Protein AF-A0A7Y6JT69-F1 (afdb_monomer)

pLDDT: mean 76.0, std 20.86, range [23.92, 96.94]

Solvent-accessible surface area (backbone atoms only — not comparable to full-atom values): 28200 Å² total; per-residue (Å²): 121,71,64,73,82,36,49,55,97,36,34,38,57,47,62,72,40,54,44,69,60,52,53,54,41,63,70,68,51,83,72,88,39,57,68,30,29,30,40,37,38,33,43,11,73,39,38,38,86,50,42,54,63,49,52,55,51,40,42,74,49,29,65,48,30,27,32,43,33,50,23,46,27,56,33,27,33,68,17,37,36,42,53,18,54,38,32,67,71,51,44,60,41,57,28,28,32,43,35,44,28,40,25,53,30,26,34,71,9,39,40,37,38,20,59,28,49,70,36,79,46,48,72,53,41,28,34,42,34,46,22,40,22,52,28,27,50,70,15,50,49,40,35,50,63,40,42,67,91,49,83,57,67,33,70,39,64,53,71,30,60,52,82,54,64,73,58,49,57,55,48,60,78,46,61,84,69,81,85,82,89,78,90,82,90,89,88,85,71,75,74,65,56,56,57,57,56,60,60,54,67,68,61,74,79,76,76,90,83,83,87,83,85,89,84,86,90,68,85,67,62,61,57,58,53,55,66,72,77,47,93,70,84,83,88,85,75,77,80,53,70,74,53,73,36,59,53,40,74,68,54,45,52,49,50,54,54,49,53,54,49,46,74,67,33,84,45,70,69,49,40,49,50,55,52,49,53,42,53,73,76,37,46,48,28,47,36,28,63,86,94,48,72,21,51,45,50,48,49,56,50,42,42,55,76,67,64,56,53,69,73,56,50,46,56,54,52,50,55,41,42,74,32,45,32,69,80,55,69,76,61,43,66,38,63,74,57,28,52,49,48,64,68,41,45,82,72,46,49,65,58,48,51,50,51,48,50,51,50,47,50,22,45,42,74,15,34,83,38,64,47,65,75,46,67,49,52,32,52,16,31,36,40,38,32,34,33,68,86,43,42,71,42,67,66,43,48,69,65,58,52,68,80,87,66,56,67,46,37,37,36,43,32,41,62,86,18,36,39,34,38,30,62,46,90,80,85,27,40,24,43,22,30,53,41,53,57,47,78,45,74,32,81,53,99,88,47,70,50,50,34,39,38,28,50,35,91,88,44,80,64,34,32,36,36,44,66,79,56,61,68,60,50,51,55,36,56,76,69,69,57,77,63,44,79,55,40,24,40,44,80,32,51,44,64,60,25,51,77,67,37,28,37,56,52,70,52,50,87,66,84,78,77,81,127

Sequence (515 aa):
MDLNQHINNHELTLSNVTIKKVIENLQQHKGDLSNITQFSLRNSDIKNEDLMALIDLLHDKLQNLKWLDLSYNNIGNEGVLALSKAFENGKLQNLRKLYLFSNNIGNEGVLALSKAFENDKLQNLKWLDLSYNNIGNEGALALNEALRERELLRFDLSHNNTENEDIEASRELQNGGELPISFNNNTTNEKETLILLNNWNNVNNNLESSGDNQNNDHPQHVKQIIQKEFHIPEIHPIDSELKKRKLSAKESEQLNYFKNAIVAAKNPGEMHKVVDEAIDIGMRMNGRYENDQSFAEYVVLGMQEHEFKKNDQKKVMQKLMLKGAEFHDHLLKNKPIGEIYKELQPEVQPQIEKQLEEWKKAGANAAQRGSVIGVEIDNKTVFTEYSKDSIIETAKVLEGIDPNIGLGSHIIKVGGGEVEIRKEEGDRRNYTDVLGGFEITFPTSIGGLVITVYHDVKNYDQIQVKVEDTEMLSKLQAKGEEIGKNCLFGGMKIEEAVERGGFPRSGFLSEKKGS

Nearest PDB structures (foldseek):
  3un9-assembly1_A  TM=8.430E-01  e=3.607E-05  Homo sapiens
  4k17-assembly2_B  TM=7.859E-01  e=1.559E-02  Mus musculus
  7pzc-assembly1_B  TM=5.284E-01  e=7.499E-04  Homo sapiens
  7pzc-assembly1_H  TM=5.284E-01  e=7.499E-04  Homo sapiens
  4kxf-assembly8_P  TM=4.578E-01  e=3.007E-03  Mus musculus

Foldseek 3Di:
DPQVVQDDQQEGEDEPAALVVVLVCLVPDPDQNCSRQEYEHAHRQDELVSQLSVLVSCQVRHVNHAYYAPENYAYEQSNLLSVLVCLVVLGPLNHAEYHHHHYAYEQNSLLSVLVSLLDPSNLNHQYYHPAQYQYEQNSLVSNCVSCVPHNHLYDHHHNYNYPDVVSVVVNVVRPPDDDPDDDDDDDDDDPVVVVVVVVVVVPPPPPPDDDDDDDDDDDPVVVVVVVPPDPDDDDDDDPDPVLVFADDPVLVVVLVVLLVQLLVQLALVSLVVSLVVCLVVQRFQNHDDVPDGGSVLSNLVSCVVSVPDLVSSLVSNLVQVLQQHDDDPVSLVPPSNVVSCVVNCVVRVVSNVVQQVLLQVLFQVFWPDWHWPDWGGGRLEIETETEAPIDGNVLSSVVSDDPVSNHAWYWYHHPQKIWIWGQDPDSAIETQDMAAKDWDWWQDPVGTWIKIWYADPVDRQKIFIDTPDVVVVVVCVVVVHQTPVRYHYNNHGPVVCVVVRIDTHDDRPDDPPDD

Secondary structure (DSSP, 8-state):
--GGGGEETTEEE-TT--HHHHHHHHHH--S--TT--EEE-TTS--BHHHHHHHHHHHHHH-TT--EEE--SSB--HHHHHHHHHHHHTTTTTT--EEE--SS---HHHHHHHHHHHHSGGGTT--EEE--SS---HHHHHHHHHHHTTS--SEEE-TTSS---HHHHHHHHHT--S---------SS-HHHHHHHHHHHHHHTTS------------HHHHHHHHHHH--------S--HHHHSPPPHHHHHHHHHHHHHHHH--SHHHHHHHHHHHHHTT--SS--STTSPPHHHHHHHHHHHTT--HHHHHHHHHHHHTTT----HHHHTSHHHHHHHHHHHHHHHHHHHHHHHHHHHHHHHHEEES-EEEEEEETTEEEEEE-TT-EE-HHHHHHSS-GGG---EEEEEETTEEEEEEE-SSS-EEEEEEESEEEEEEEETTEEEEEEEEE-SS-TTEEEEEES-HHHHHHHHHTTPPTTTTEEETTEEHHHHHHHTEEE--SSSS-----

Radius of gyration: 28.96 Å; Cα contacts (8 Å, |Δi|>4): 838; chains: 1; bounding box: 87×67×61 Å

Mean predicted aligned error: 18.29 Å

Structure (mmCIF, N/CA/C/O backbone):
data_AF-A0A7Y6JT69-F1
#
_entry.id   AF-A0A7Y6JT69-F1
#
loop_
_atom_site.group_PDB
_atom_site.id
_atom_site.type_symbol
_atom_site.label_atom_id
_atom_site.label_alt_id
_atom_site.label_comp_id
_atom_site.label_asym_id
_atom_site.label_entity_id
_atom_site.label_seq_id
_atom_site.pdbx_PDB_ins_code
_atom_site.Cartn_x
_atom_site.Cartn_y
_atom_site.Cartn_z
_atom_site.occupancy
_atom_site.B_iso_or_equiv
_atom_site.auth_seq_id
_atom_site.auth_comp_id
_atom_site.auth_asym_id
_atom_site.auth_atom_id
_atom_site.pdbx_PDB_model_num
ATOM 1 N N . MET A 1 1 ? 32.048 -37.697 -0.303 1.00 74.44 1 MET A N 1
ATOM 2 C CA . MET A 1 1 ? 32.919 -36.578 -0.737 1.00 74.44 1 MET A CA 1
ATOM 3 C C . MET A 1 1 ? 33.828 -36.297 0.435 1.00 74.44 1 MET A C 1
ATOM 5 O O . MET A 1 1 ? 33.337 -36.357 1.553 1.00 74.44 1 MET A O 1
ATOM 9 N N . ASP A 1 2 ? 35.123 -36.089 0.221 1.00 79.56 2 ASP A N 1
ATOM 10 C CA . ASP A 1 2 ? 36.022 -35.832 1.348 1.00 79.56 2 ASP A CA 1
ATOM 11 C C . ASP A 1 2 ? 35.906 -34.365 1.776 1.00 79.56 2 ASP A C 1
ATOM 13 O O . ASP A 1 2 ? 36.374 -33.479 1.065 1.00 79.56 2 ASP A O 1
ATOM 17 N N . LEU A 1 3 ? 35.256 -34.106 2.917 1.00 79.62 3 LEU A N 1
ATOM 18 C CA . LEU A 1 3 ? 35.074 -32.747 3.441 1.00 79.62 3 LEU A CA 1
ATOM 19 C C . LEU A 1 3 ? 36.410 -32.032 3.658 1.00 79.62 3 LEU A C 1
ATOM 21 O O . LEU A 1 3 ? 36.471 -30.824 3.465 1.00 79.62 3 LEU A O 1
ATOM 25 N N . ASN A 1 4 ? 37.485 -32.759 3.981 1.00 81.00 4 ASN A N 1
ATOM 26 C CA . ASN A 1 4 ? 38.791 -32.155 4.246 1.00 81.00 4 ASN A CA 1
ATOM 27 C C . ASN A 1 4 ? 39.372 -31.437 3.019 1.00 81.00 4 ASN A C 1
ATOM 29 O O . ASN A 1 4 ? 40.142 -30.499 3.177 1.00 81.00 4 ASN A O 1
ATOM 33 N N . GLN A 1 5 ? 38.980 -31.836 1.803 1.00 82.44 5 GLN A N 1
ATOM 34 C CA . GLN A 1 5 ? 39.407 -31.173 0.563 1.00 82.44 5 GLN A CA 1
ATOM 35 C C . GLN A 1 5 ? 38.717 -29.821 0.339 1.00 82.44 5 GLN A C 1
ATOM 37 O O . GLN A 1 5 ? 39.164 -29.032 -0.488 1.00 82.44 5 GLN A O 1
ATOM 42 N N . HIS A 1 6 ? 37.635 -29.563 1.071 1.00 79.12 6 HIS A N 1
ATOM 43 C CA . HIS A 1 6 ? 36.838 -28.341 1.002 1.00 79.12 6 HIS A CA 1
ATOM 44 C C . HIS A 1 6 ? 37.037 -27.436 2.221 1.00 79.12 6 HIS A C 1
ATOM 46 O O . HIS A 1 6 ? 36.399 -26.387 2.312 1.00 79.12 6 HIS A O 1
ATOM 52 N N . ILE A 1 7 ? 37.899 -27.851 3.156 1.00 83.56 7 ILE A N 1
ATOM 53 C CA . ILE A 1 7 ? 38.281 -27.064 4.322 1.00 83.56 7 ILE A CA 1
ATOM 54 C C . ILE A 1 7 ? 39.547 -26.286 3.982 1.00 83.56 7 ILE A C 1
ATOM 56 O O . ILE A 1 7 ? 40.591 -26.868 3.692 1.00 83.56 7 ILE A O 1
ATOM 60 N N . ASN A 1 8 ? 39.465 -24.964 4.076 1.00 80.19 8 ASN A N 1
ATOM 61 C CA . ASN A 1 8 ? 40.613 -24.075 4.017 1.00 80.19 8 ASN A CA 1
ATOM 62 C C . ASN A 1 8 ? 40.681 -23.264 5.316 1.00 80.19 8 ASN A C 1
ATOM 64 O O . ASN A 1 8 ? 39.845 -22.402 5.578 1.00 80.19 8 ASN A O 1
ATOM 68 N N . ASN A 1 9 ? 41.678 -23.550 6.155 1.00 82.56 9 ASN A N 1
ATOM 69 C CA . ASN A 1 9 ? 41.831 -22.981 7.496 1.00 82.56 9 ASN A CA 1
ATOM 70 C C . ASN A 1 9 ? 40.602 -23.184 8.403 1.00 82.56 9 ASN A C 1
ATOM 72 O O . ASN A 1 9 ? 40.506 -24.188 9.106 1.00 82.56 9 ASN A O 1
ATOM 76 N N . HIS A 1 10 ? 39.708 -22.197 8.461 1.00 85.19 10 HIS A N 1
ATOM 77 C CA . HIS A 1 10 ? 38.503 -22.190 9.302 1.00 85.19 10 HIS A CA 1
ATOM 78 C C . HIS A 1 10 ? 37.227 -22.066 8.460 1.00 85.19 10 HIS A C 1
ATOM 80 O O . HIS A 1 10 ? 36.154 -21.803 9.007 1.00 85.19 10 HIS A O 1
ATOM 86 N N . GLU A 1 11 ? 37.352 -22.210 7.143 1.00 83.25 11 GLU A N 1
ATOM 87 C CA . GLU A 1 11 ? 36.279 -22.104 6.166 1.00 83.25 11 GLU A CA 1
ATOM 88 C C . GLU A 1 11 ? 36.020 -23.471 5.537 1.00 83.25 11 GLU A C 1
ATOM 90 O O . GLU A 1 11 ? 36.951 -24.151 5.109 1.00 83.25 11 GLU A O 1
ATOM 95 N N . LEU A 1 12 ? 34.753 -23.868 5.490 1.00 86.06 12 LEU A N 1
ATOM 96 C CA . LEU A 1 12 ? 34.264 -25.000 4.717 1.00 86.06 12 LEU A CA 1
ATOM 97 C C . LEU A 1 12 ? 33.418 -24.446 3.568 1.00 86.06 12 LEU A C 1
ATOM 99 O O . LEU A 1 12 ? 32.469 -23.712 3.822 1.00 86.06 12 LEU A O 1
ATOM 103 N N . THR A 1 13 ? 33.717 -24.804 2.320 1.00 79.75 13 THR A N 1
ATOM 104 C CA . THR A 1 13 ? 32.963 -24.282 1.164 1.00 79.75 13 THR A CA 1
ATOM 105 C C . THR A 1 13 ? 32.499 -25.409 0.255 1.00 79.75 13 THR A C 1
ATOM 107 O O . THR A 1 13 ? 33.301 -26.113 -0.361 1.00 79.75 13 THR A O 1
ATOM 110 N N . LEU A 1 14 ? 31.177 -25.581 0.179 1.00 79.12 14 LEU A N 1
ATOM 111 C CA . LEU A 1 14 ? 30.501 -26.646 -0.562 1.00 79.12 14 LEU A CA 1
ATOM 112 C C . LEU A 1 14 ? 29.478 -26.047 -1.532 1.00 79.12 14 LEU A C 1
ATOM 114 O O . LEU A 1 14 ? 28.274 -26.192 -1.350 1.00 79.12 14 LEU A O 1
ATOM 118 N N . SER A 1 15 ? 29.960 -25.359 -2.565 1.00 70.50 15 SER A N 1
ATOM 119 C CA . SER A 1 15 ? 29.096 -24.791 -3.606 1.00 70.50 15 SER A CA 1
ATOM 120 C C . SER A 1 15 ? 28.759 -25.816 -4.688 1.00 70.50 15 SER A C 1
ATOM 122 O O . SER A 1 15 ? 29.607 -26.636 -5.049 1.00 70.50 15 SER A O 1
ATOM 124 N N . ASN A 1 16 ? 27.554 -25.739 -5.261 1.00 66.44 16 ASN A N 1
ATOM 125 C CA . ASN A 1 16 ? 27.090 -26.644 -6.327 1.00 66.44 16 ASN A CA 1
ATOM 126 C C . ASN A 1 16 ? 27.004 -28.122 -5.894 1.00 66.44 16 ASN A C 1
ATOM 128 O O . ASN A 1 16 ? 27.192 -29.034 -6.705 1.00 66.44 16 ASN A O 1
ATOM 132 N N . VAL A 1 17 ? 26.738 -28.378 -4.608 1.00 76.69 17 VAL A N 1
ATOM 133 C CA . VAL A 1 17 ? 26.572 -29.728 -4.052 1.00 76.69 17 VAL A CA 1
ATOM 134 C C . VAL A 1 17 ? 25.155 -29.876 -3.518 1.00 76.69 17 VAL A C 1
ATOM 136 O O . VAL A 1 17 ? 24.714 -29.074 -2.713 1.00 76.69 17 VAL A O 1
ATOM 139 N N . THR A 1 18 ? 24.449 -30.939 -3.903 1.00 83.75 18 THR A N 1
ATOM 140 C CA . THR A 1 18 ? 23.089 -31.202 -3.401 1.00 83.75 18 THR A CA 1
ATOM 141 C C . THR A 1 18 ? 23.060 -31.291 -1.873 1.00 83.75 18 THR A C 1
ATOM 143 O O . THR A 1 18 ? 23.854 -32.048 -1.296 1.00 83.75 18 THR A O 1
ATOM 146 N N . ILE A 1 19 ? 22.094 -30.637 -1.232 1.00 88.06 19 ILE A N 1
ATOM 147 C CA . ILE A 1 19 ? 21.933 -30.619 0.230 1.00 88.06 19 ILE A CA 1
ATOM 148 C C . ILE A 1 19 ? 21.914 -32.009 0.882 1.00 88.06 19 ILE A C 1
ATOM 150 O O . ILE A 1 19 ? 22.574 -32.227 1.898 1.00 88.06 19 ILE A O 1
ATOM 154 N N . LYS A 1 20 ? 21.283 -33.003 0.247 1.00 88.19 20 LYS A N 1
ATOM 155 C CA . LYS A 1 20 ? 21.296 -34.398 0.721 1.00 88.19 20 LYS A CA 1
ATOM 156 C C . LYS A 1 20 ? 22.719 -34.926 0.934 1.00 88.19 20 LYS A C 1
ATOM 158 O O . LYS A 1 20 ? 23.037 -35.492 1.976 1.00 88.19 20 LYS A O 1
ATOM 163 N N . LYS A 1 21 ? 23.598 -34.687 -0.040 1.00 88.50 21 LYS A N 1
ATOM 164 C CA . LYS A 1 21 ? 25.005 -35.095 0.018 1.00 88.50 21 LYS A CA 1
ATOM 165 C C . LYS A 1 21 ? 25.760 -34.307 1.088 1.00 88.50 21 LYS A C 1
ATOM 167 O O . LYS A 1 21 ? 26.625 -34.873 1.747 1.00 88.50 21 LYS A O 1
ATOM 172 N N . VAL A 1 22 ? 25.452 -33.026 1.285 1.00 88.56 22 VAL A N 1
ATOM 173 C CA . VAL A 1 22 ? 26.042 -32.223 2.371 1.00 88.56 22 VAL A CA 1
ATOM 174 C C . VAL A 1 22 ? 25.697 -32.827 3.735 1.00 88.56 22 VAL A C 1
ATOM 176 O O . VAL A 1 22 ? 26.607 -33.122 4.511 1.00 88.56 22 VAL A O 1
ATOM 179 N N . ILE A 1 23 ? 24.409 -33.086 3.987 1.00 91.06 23 ILE A N 1
ATOM 180 C CA . ILE A 1 23 ? 23.910 -33.676 5.237 1.00 91.06 23 ILE A CA 1
ATOM 181 C C . ILE A 1 23 ? 24.558 -35.042 5.488 1.00 91.06 23 ILE A C 1
ATOM 183 O O . ILE A 1 23 ? 25.125 -35.259 6.558 1.00 91.06 23 ILE A O 1
ATOM 187 N N . GLU A 1 24 ? 24.555 -35.935 4.494 1.00 90.94 24 GLU A N 1
ATOM 188 C CA . GLU A 1 24 ? 25.172 -37.264 4.608 1.00 90.94 24 GLU A CA 1
ATOM 189 C C . GLU A 1 24 ? 26.662 -37.179 4.972 1.00 90.94 24 GLU A C 1
ATOM 191 O O . GLU A 1 24 ? 27.126 -37.900 5.858 1.00 90.94 24 GLU A O 1
ATOM 196 N N . ASN A 1 25 ? 27.425 -36.283 4.331 1.00 89.38 25 ASN A N 1
ATOM 197 C CA . ASN A 1 25 ? 28.855 -36.154 4.617 1.00 89.38 25 ASN A CA 1
ATOM 198 C C . ASN A 1 25 ? 29.105 -35.563 6.014 1.00 89.38 25 ASN A C 1
ATOM 200 O O . ASN A 1 25 ? 29.972 -36.070 6.720 1.00 89.38 25 ASN A O 1
ATOM 204 N N . LEU A 1 26 ? 28.350 -34.548 6.448 1.00 90.38 26 LEU A N 1
ATOM 205 C CA . LEU A 1 26 ? 28.483 -33.971 7.795 1.00 90.38 26 LEU A CA 1
ATOM 206 C C . LEU A 1 26 ? 28.081 -34.966 8.900 1.00 90.38 26 LEU A C 1
ATOM 208 O O . LEU A 1 26 ? 28.723 -35.017 9.951 1.00 90.38 26 LEU A O 1
ATOM 212 N N . GLN A 1 27 ? 27.063 -35.799 8.661 1.00 91.62 27 GLN A N 1
ATOM 213 C CA . GLN A 1 27 ? 26.652 -36.860 9.587 1.00 91.62 27 GLN A CA 1
ATOM 214 C C . GLN A 1 27 ? 27.718 -37.955 9.719 1.00 91.62 27 GLN A C 1
ATOM 216 O O . GLN A 1 27 ? 28.026 -38.393 10.829 1.00 91.62 27 GLN A O 1
ATOM 221 N N . GLN A 1 28 ? 28.294 -38.389 8.595 1.00 90.12 28 GLN A N 1
ATOM 222 C CA . GLN A 1 28 ? 29.295 -39.460 8.558 1.00 90.12 28 GLN A CA 1
ATOM 223 C C . GLN A 1 28 ? 30.696 -38.992 8.975 1.00 90.12 28 GLN A C 1
ATOM 225 O O . GLN A 1 28 ? 31.547 -39.825 9.304 1.00 90.12 28 GLN A O 1
ATOM 230 N N . HIS A 1 29 ? 30.954 -37.681 8.980 1.00 88.62 29 HIS A N 1
ATOM 231 C CA . HIS A 1 29 ? 32.247 -37.136 9.367 1.00 88.62 29 HIS A CA 1
ATOM 232 C C . HIS A 1 29 ? 32.516 -37.346 10.864 1.00 88.62 29 HI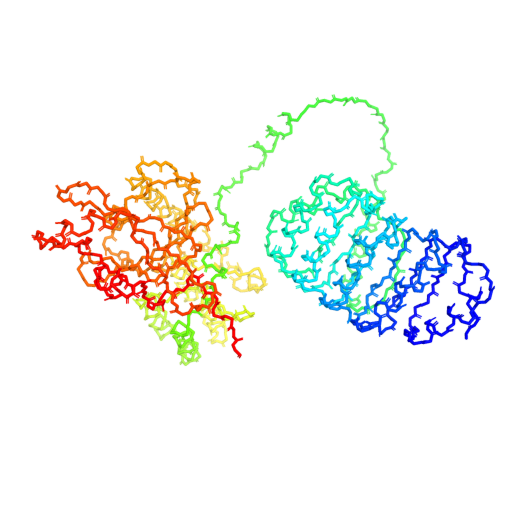S A C 1
ATOM 234 O O . HIS A 1 29 ? 31.765 -36.894 11.736 1.00 88.62 29 HIS A O 1
ATOM 240 N N . LYS A 1 30 ? 33.616 -38.055 11.145 1.00 86.19 30 LYS A N 1
ATOM 241 C CA . LYS A 1 30 ? 34.070 -38.405 12.501 1.00 86.19 30 LYS A CA 1
ATOM 242 C C . LYS A 1 30 ? 35.105 -37.433 13.074 1.00 86.19 30 LYS A C 1
ATOM 244 O O . LYS A 1 30 ? 35.430 -37.554 14.250 1.00 86.19 30 LYS A O 1
ATOM 249 N N . GLY A 1 31 ? 35.653 -36.539 12.250 1.00 83.56 31 GLY A N 1
ATOM 250 C CA . GLY A 1 31 ? 36.612 -35.526 12.684 1.00 83.56 31 GLY A CA 1
ATOM 251 C C . GLY A 1 31 ? 35.946 -34.408 13.484 1.00 83.56 31 GLY A C 1
ATOM 252 O O . GLY A 1 31 ? 34.735 -34.197 13.382 1.00 83.56 31 GLY A O 1
ATOM 253 N N . ASP A 1 32 ? 36.748 -33.713 14.288 1.00 85.38 32 ASP A N 1
ATOM 254 C CA . ASP A 1 32 ? 36.317 -32.492 14.961 1.00 85.38 32 ASP A CA 1
ATOM 255 C C . ASP A 1 32 ? 36.274 -31.339 13.951 1.00 85.38 32 ASP A C 1
ATOM 257 O O . ASP A 1 32 ? 37.262 -31.069 13.269 1.00 85.38 32 ASP A O 1
ATOM 261 N N . LEU A 1 33 ? 35.120 -30.680 13.858 1.00 90.75 33 LEU A N 1
ATOM 262 C CA . LEU A 1 33 ? 34.889 -29.515 13.002 1.00 90.75 33 LEU A CA 1
ATOM 263 C C . LEU A 1 33 ? 34.695 -28.234 13.827 1.00 90.75 33 LEU A C 1
ATOM 265 O O . LEU A 1 33 ? 34.259 -27.211 13.301 1.00 90.75 33 LEU A O 1
ATOM 269 N N . SER A 1 34 ? 35.036 -28.259 15.120 1.00 86.19 34 SER A N 1
ATOM 270 C CA . SER A 1 34 ? 34.934 -27.105 16.016 1.00 86.19 34 SER A CA 1
ATOM 271 C C . SER A 1 34 ? 35.808 -25.921 15.585 1.00 86.19 34 SER A C 1
ATOM 273 O O . SER A 1 34 ? 35.526 -24.785 15.960 1.00 86.19 34 SER A O 1
ATOM 275 N N . ASN A 1 35 ? 36.849 -26.147 14.780 1.00 88.62 35 ASN A N 1
ATOM 276 C CA . ASN A 1 35 ? 37.691 -25.095 14.207 1.00 88.62 35 ASN A CA 1
ATOM 277 C C . ASN A 1 35 ? 37.032 -24.361 13.026 1.00 88.62 35 ASN A C 1
ATOM 279 O O . ASN A 1 35 ? 37.513 -23.299 12.629 1.00 88.62 35 ASN A O 1
ATOM 283 N N . ILE A 1 36 ? 35.954 -24.905 12.456 1.00 92.56 36 ILE A N 1
ATOM 284 C CA . ILE A 1 36 ? 35.230 -24.268 11.360 1.00 92.56 36 ILE A CA 1
ATOM 285 C C . ILE A 1 36 ? 34.401 -23.117 11.918 1.00 92.56 36 ILE A C 1
ATOM 287 O O . ILE A 1 36 ? 33.539 -23.277 12.782 1.00 92.56 36 ILE A O 1
ATOM 291 N N . THR A 1 37 ? 34.673 -21.930 11.391 1.00 91.31 37 THR A N 1
ATOM 292 C CA . THR A 1 37 ? 33.989 -20.688 11.757 1.00 91.31 37 THR A CA 1
ATOM 293 C C . THR A 1 37 ? 33.230 -20.078 10.585 1.00 91.31 37 THR A C 1
ATOM 295 O O . THR A 1 37 ? 32.430 -19.170 10.802 1.00 91.31 37 THR A O 1
ATOM 298 N N . GLN A 1 38 ? 33.435 -20.573 9.363 1.00 90.50 38 GLN A N 1
ATOM 299 C CA . GLN A 1 38 ? 32.780 -20.085 8.152 1.00 90.50 38 GLN A CA 1
ATOM 300 C C . GLN A 1 38 ? 32.290 -21.274 7.324 1.00 90.50 38 GLN A C 1
ATOM 302 O O . GLN A 1 38 ? 33.039 -22.231 7.127 1.00 90.50 38 GLN A O 1
ATOM 307 N N . PHE A 1 39 ? 31.042 -21.226 6.864 1.00 91.31 39 PHE A N 1
ATOM 308 C CA . PHE A 1 39 ? 30.467 -22.265 6.019 1.00 91.31 39 PHE A CA 1
ATOM 309 C C . PHE A 1 39 ? 29.629 -21.654 4.894 1.00 91.31 39 PHE A C 1
ATOM 311 O O . PHE A 1 39 ? 28.654 -20.951 5.167 1.00 91.31 39 PHE A O 1
ATOM 318 N N . SER A 1 40 ? 29.986 -21.951 3.642 1.00 86.44 40 SER A N 1
ATOM 319 C CA . SER A 1 40 ? 29.195 -21.579 2.466 1.00 86.44 40 SER A CA 1
ATOM 320 C C . SER A 1 40 ? 28.563 -22.794 1.786 1.00 86.44 40 SER A C 1
ATOM 322 O O . SER A 1 40 ? 29.233 -23.785 1.479 1.00 86.44 40 SER A O 1
ATOM 324 N N . LEU A 1 41 ? 27.260 -22.675 1.527 1.00 85.69 41 LEU A N 1
ATOM 325 C CA . LEU A 1 41 ? 26.398 -23.629 0.827 1.00 85.69 41 LEU A CA 1
ATOM 326 C C . LEU A 1 41 ? 25.684 -22.969 -0.359 1.00 85.69 41 LEU A C 1
ATOM 328 O O . LEU A 1 41 ? 24.530 -23.278 -0.674 1.00 85.69 41 LEU A O 1
ATOM 332 N N . ARG A 1 42 ? 26.364 -22.043 -1.040 1.00 79.00 42 ARG A N 1
ATOM 333 C CA . ARG A 1 42 ? 25.798 -21.371 -2.215 1.00 79.00 42 ARG A CA 1
ATOM 334 C C . ARG A 1 42 ? 25.418 -22.353 -3.317 1.00 79.00 42 ARG A C 1
ATOM 336 O O . ARG A 1 42 ? 26.201 -23.248 -3.639 1.00 79.00 42 ARG A O 1
ATOM 343 N N . ASN A 1 43 ? 24.249 -22.146 -3.922 1.00 76.75 43 ASN A N 1
ATOM 344 C CA . ASN A 1 43 ? 23.765 -22.951 -5.047 1.00 76.75 43 ASN A CA 1
ATOM 345 C C . ASN A 1 43 ? 23.765 -24.462 -4.758 1.00 76.75 43 ASN A C 1
ATOM 347 O O . ASN A 1 43 ? 24.332 -25.253 -5.508 1.00 76.75 43 ASN A O 1
ATOM 351 N N . SER A 1 44 ? 23.175 -24.860 -3.628 1.00 81.94 44 SER A N 1
ATOM 352 C CA . SER A 1 44 ? 23.166 -26.249 -3.135 1.00 81.94 44 SER A CA 1
ATOM 353 C C . SER A 1 44 ? 21.787 -26.924 -3.215 1.00 81.94 44 SER A C 1
ATOM 355 O O . SER A 1 44 ? 21.592 -27.999 -2.640 1.00 81.94 44 SER A O 1
ATOM 357 N N . ASP A 1 45 ? 20.843 -26.309 -3.940 1.00 79.38 45 ASP A N 1
ATOM 358 C CA . ASP A 1 45 ? 19.436 -26.734 -4.070 1.00 79.38 45 ASP A CA 1
ATOM 359 C C . ASP A 1 45 ? 18.749 -26.937 -2.707 1.00 79.38 45 ASP A C 1
ATOM 361 O O . ASP A 1 45 ? 18.001 -27.889 -2.498 1.00 79.38 45 ASP A O 1
ATOM 365 N N . ILE A 1 46 ? 19.046 -26.060 -1.743 1.00 86.06 46 ILE A N 1
ATOM 366 C CA . ILE A 1 46 ? 18.413 -26.097 -0.421 1.00 86.06 46 ILE A CA 1
ATOM 367 C C . ILE A 1 46 ? 16.973 -25.583 -0.537 1.00 86.06 46 ILE A C 1
ATOM 369 O O . ILE A 1 46 ? 16.753 -24.478 -1.042 1.00 86.06 46 ILE A O 1
ATOM 373 N N . LYS A 1 47 ? 16.004 -26.354 -0.026 1.00 85.81 47 LYS A N 1
ATOM 374 C CA . LYS A 1 47 ? 14.578 -25.994 0.043 1.00 85.81 47 LYS A CA 1
ATOM 375 C C . LYS A 1 47 ? 14.106 -25.893 1.493 1.00 85.81 47 LYS A C 1
ATOM 377 O O . LYS A 1 47 ? 14.813 -26.259 2.429 1.00 85.81 47 LYS A O 1
ATOM 382 N N . ASN A 1 48 ? 12.877 -25.416 1.684 1.00 82.00 48 ASN A N 1
ATOM 383 C CA . ASN A 1 48 ? 12.272 -25.210 3.006 1.00 82.00 48 ASN A CA 1
ATOM 384 C C . ASN A 1 48 ? 12.350 -26.441 3.924 1.00 82.00 48 ASN A C 1
ATOM 386 O O . ASN A 1 48 ? 12.684 -26.312 5.099 1.00 82.00 48 ASN A O 1
ATOM 390 N N . GLU A 1 49 ? 12.061 -27.627 3.387 1.00 86.38 49 GLU A N 1
ATOM 391 C CA . GLU A 1 49 ? 12.039 -28.888 4.139 1.00 86.38 49 GLU A CA 1
ATOM 392 C C . GLU A 1 49 ? 13.424 -29.350 4.623 1.00 86.38 49 GLU A C 1
ATOM 394 O O . GLU A 1 49 ? 13.516 -30.076 5.613 1.00 86.38 49 GLU A O 1
ATOM 399 N N . ASP A 1 50 ? 14.503 -28.880 3.993 1.00 86.38 50 ASP A N 1
ATOM 400 C CA . ASP A 1 50 ? 15.871 -29.269 4.337 1.00 86.38 50 ASP A CA 1
ATOM 401 C C . ASP A 1 50 ? 16.449 -28.458 5.507 1.00 86.38 50 ASP A C 1
ATOM 403 O O . ASP A 1 50 ? 17.350 -28.928 6.212 1.00 86.38 50 ASP A O 1
ATOM 407 N N . LEU A 1 51 ? 15.957 -27.228 5.719 1.00 88.69 51 LEU A N 1
ATOM 408 C CA . LEU A 1 51 ? 16.608 -26.258 6.606 1.00 88.69 51 LEU A CA 1
ATOM 409 C C . LEU A 1 51 ? 16.679 -26.738 8.049 1.00 88.69 51 LEU A C 1
ATOM 411 O O . LEU A 1 51 ? 17.716 -26.585 8.689 1.00 88.69 51 LEU A O 1
ATOM 415 N N . MET A 1 52 ? 15.603 -27.330 8.566 1.00 85.94 52 MET A N 1
ATOM 416 C CA . MET A 1 52 ? 15.561 -27.745 9.967 1.00 85.94 52 MET A CA 1
ATOM 417 C C . MET A 1 52 ? 16.614 -28.821 10.265 1.00 85.94 52 MET A C 1
ATOM 419 O O . MET A 1 52 ? 17.380 -28.691 11.218 1.00 85.94 52 MET A O 1
ATOM 423 N N . ALA A 1 53 ? 16.712 -29.838 9.404 1.00 88.31 53 ALA A N 1
ATOM 424 C CA . ALA A 1 53 ? 17.706 -30.900 9.542 1.00 88.31 53 ALA A CA 1
ATOM 425 C C . ALA A 1 53 ? 19.139 -30.376 9.364 1.00 88.31 53 ALA A C 1
ATOM 427 O O . ALA A 1 53 ? 20.047 -30.798 10.084 1.00 88.31 53 ALA A O 1
ATOM 428 N N . LEU A 1 54 ? 19.343 -29.440 8.430 1.00 91.94 54 LEU A N 1
ATOM 429 C CA . LEU A 1 54 ? 20.633 -28.788 8.234 1.00 91.94 54 LEU A CA 1
ATOM 430 C C . LEU A 1 54 ? 21.054 -28.009 9.485 1.00 91.94 54 LEU A C 1
ATOM 432 O O . LEU A 1 54 ? 22.149 -28.238 9.987 1.00 91.94 54 LEU A O 1
ATOM 436 N N . ILE A 1 55 ? 20.205 -27.118 10.005 1.00 92.38 55 ILE A N 1
ATOM 437 C CA . ILE A 1 55 ? 20.534 -26.244 11.143 1.00 92.38 55 ILE A CA 1
ATOM 438 C C . ILE A 1 55 ? 20.882 -27.056 12.390 1.00 92.38 55 ILE A C 1
ATOM 440 O O . ILE A 1 55 ? 21.844 -26.724 13.084 1.00 92.38 55 ILE A O 1
ATOM 444 N N . ASP A 1 56 ? 20.135 -28.127 12.653 1.00 90.88 56 ASP A N 1
ATOM 445 C CA . ASP A 1 56 ? 20.406 -29.034 13.767 1.00 90.88 56 ASP A CA 1
ATOM 446 C C . ASP A 1 56 ? 21.807 -29.638 13.644 1.00 90.88 56 ASP A C 1
ATOM 448 O O . ASP A 1 56 ? 22.602 -29.591 14.582 1.00 90.88 56 ASP A O 1
ATOM 452 N N . LEU A 1 57 ? 22.156 -30.095 12.443 1.00 92.25 57 LEU A N 1
ATOM 453 C CA . LEU A 1 57 ? 23.471 -30.650 12.165 1.00 92.25 57 LEU A CA 1
ATOM 454 C C . LEU A 1 57 ? 24.591 -29.603 12.268 1.00 92.25 57 LEU A C 1
ATOM 456 O O . LEU A 1 57 ? 25.663 -29.915 12.787 1.00 92.25 57 LEU A O 1
ATOM 460 N N . LEU A 1 58 ? 24.360 -28.367 11.805 1.00 93.25 58 LEU A N 1
ATOM 461 C CA . LEU A 1 58 ? 25.328 -27.271 11.940 1.00 93.25 58 LEU A CA 1
ATOM 462 C C . LEU A 1 58 ? 25.562 -26.919 13.405 1.00 93.25 58 LEU A C 1
ATOM 464 O O . LEU A 1 58 ? 26.703 -26.708 13.803 1.00 93.25 58 LEU A O 1
ATOM 468 N N . HIS A 1 59 ? 24.499 -26.871 14.206 1.00 91.62 59 HIS A N 1
ATOM 469 C CA . HIS A 1 59 ? 24.600 -26.575 15.628 1.00 91.62 59 HIS A CA 1
ATOM 470 C C . HIS A 1 59 ? 25.440 -27.622 16.366 1.00 91.62 59 HIS A C 1
ATOM 472 O O . HIS A 1 59 ? 26.308 -27.258 17.160 1.00 91.62 59 HIS A O 1
ATOM 478 N N . ASP A 1 60 ? 25.234 -28.902 16.051 1.00 90.62 60 ASP A N 1
ATOM 479 C CA . ASP A 1 60 ? 25.934 -30.002 16.711 1.00 90.62 60 ASP A CA 1
ATOM 480 C C . ASP A 1 60 ? 27.400 -30.114 16.269 1.00 90.62 60 ASP A C 1
ATOM 482 O O . ASP A 1 60 ? 28.291 -30.341 17.096 1.00 90.62 60 ASP A O 1
ATOM 486 N N . LYS A 1 61 ? 27.662 -29.969 14.961 1.00 91.38 61 LYS A N 1
ATOM 487 C CA . LYS A 1 61 ? 28.981 -30.220 14.357 1.00 91.38 61 LYS A CA 1
ATOM 488 C C . LYS A 1 61 ? 29.8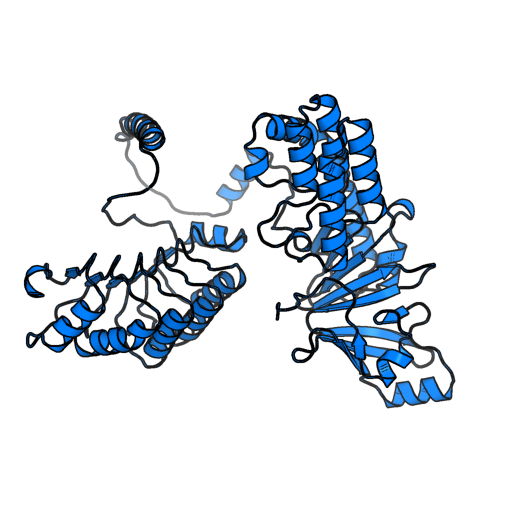68 -28.980 14.271 1.00 91.38 61 LYS A C 1
ATOM 490 O O . LYS A 1 61 ? 31.082 -29.118 14.373 1.00 91.38 61 LYS A O 1
ATOM 495 N N . LEU A 1 62 ? 29.293 -27.793 14.078 1.00 92.44 62 LEU A N 1
ATOM 496 C CA . LEU A 1 62 ? 30.008 -26.535 13.821 1.00 92.44 62 LEU A CA 1
ATOM 497 C C . LEU A 1 62 ? 29.724 -25.508 14.932 1.00 92.44 62 LEU A C 1
ATOM 499 O O . LEU A 1 62 ? 29.235 -24.406 14.695 1.00 92.44 62 LEU A O 1
ATOM 503 N N . GLN A 1 63 ? 30.032 -25.861 16.180 1.00 88.75 63 GLN A N 1
ATOM 504 C CA . GLN A 1 63 ? 29.648 -25.078 17.369 1.00 88.75 63 GLN A CA 1
ATOM 505 C C . GLN A 1 63 ? 30.214 -23.643 17.393 1.00 88.75 63 GLN A C 1
ATOM 507 O O . GLN A 1 63 ? 29.633 -22.747 18.012 1.00 88.75 63 GLN A O 1
ATOM 512 N N . ASN A 1 64 ? 31.327 -23.405 16.691 1.00 90.81 64 ASN A N 1
ATOM 513 C CA . ASN A 1 64 ? 31.991 -22.102 16.592 1.00 90.81 64 ASN A CA 1
ATOM 514 C C . ASN A 1 64 ? 31.691 -21.363 15.279 1.00 90.81 64 ASN A C 1
ATOM 516 O O . ASN A 1 64 ? 32.416 -20.429 14.924 1.00 90.81 64 ASN A O 1
ATOM 520 N N . LEU A 1 65 ? 30.636 -21.758 14.559 1.00 94.69 65 LEU A N 1
ATOM 521 C CA . LEU A 1 65 ? 30.239 -21.116 13.312 1.00 94.69 65 LEU A CA 1
ATOM 522 C C . LEU A 1 65 ? 29.885 -19.638 13.544 1.00 94.69 65 LEU A C 1
ATOM 524 O O . LEU A 1 65 ? 29.008 -19.301 14.338 1.00 94.69 65 LEU A O 1
ATOM 528 N N . LYS A 1 66 ? 30.585 -18.756 12.830 1.00 93.38 66 LYS A N 1
ATOM 529 C CA . LYS A 1 66 ? 30.434 -17.294 12.862 1.00 93.38 66 LYS A CA 1
ATOM 530 C C . LYS A 1 66 ? 29.904 -16.742 11.544 1.00 93.38 66 LYS A C 1
ATOM 532 O O . LYS A 1 66 ? 29.319 -15.665 11.548 1.00 93.38 66 LYS A O 1
ATOM 537 N N . TRP A 1 67 ? 30.102 -17.438 10.432 1.00 93.06 67 TRP A N 1
ATOM 538 C CA . TRP A 1 67 ? 29.604 -17.040 9.120 1.00 93.06 67 TRP A CA 1
ATOM 539 C C . TRP A 1 67 ? 28.904 -18.220 8.456 1.00 93.06 67 TRP A C 1
ATOM 541 O O . TRP A 1 67 ? 29.498 -19.283 8.296 1.00 93.06 67 TRP A O 1
ATOM 551 N N . LEU A 1 68 ? 27.644 -18.014 8.082 1.00 94.50 68 LEU A N 1
ATOM 552 C CA . LEU A 1 68 ? 26.854 -18.941 7.290 1.00 94.50 68 LEU A CA 1
ATOM 553 C C . LEU A 1 68 ? 26.354 -18.248 6.020 1.00 94.50 68 LEU A C 1
ATOM 555 O O . LEU A 1 68 ? 25.764 -17.169 6.086 1.00 94.50 68 LEU A O 1
ATOM 559 N N . ASP A 1 69 ? 26.587 -18.878 4.876 1.00 86.81 69 ASP A N 1
ATOM 560 C CA . ASP A 1 69 ? 26.141 -18.398 3.572 1.00 86.81 69 ASP A CA 1
ATOM 561 C C . ASP A 1 69 ? 25.257 -19.441 2.884 1.00 86.81 69 ASP A C 1
ATOM 563 O O . ASP A 1 69 ? 25.703 -20.534 2.532 1.00 86.81 69 ASP A O 1
ATOM 567 N N . LEU A 1 70 ? 23.985 -19.080 2.724 1.00 89.75 70 LEU A N 1
ATOM 568 C CA . LEU A 1 70 ? 22.920 -19.874 2.113 1.00 89.75 70 LEU A CA 1
ATOM 569 C C . LEU A 1 70 ? 22.396 -19.208 0.827 1.00 89.75 70 LEU A C 1
ATOM 571 O O . LEU A 1 70 ? 21.278 -19.489 0.393 1.00 89.75 70 LEU A O 1
ATOM 575 N N . SER A 1 71 ? 23.178 -18.315 0.217 1.00 78.94 71 SER A N 1
ATOM 576 C CA . SER A 1 71 ? 22.747 -17.534 -0.949 1.00 78.94 71 SER A CA 1
ATOM 577 C C . SER A 1 71 ? 22.532 -18.408 -2.194 1.00 78.94 71 SER A C 1
ATOM 579 O O . SER A 1 71 ? 23.154 -19.465 -2.325 1.00 78.94 71 SER A O 1
ATOM 581 N N . TYR A 1 72 ? 21.715 -17.957 -3.148 1.00 73.62 72 TYR A N 1
ATOM 582 C CA . TYR A 1 72 ? 21.394 -18.696 -4.381 1.00 73.62 72 TYR A CA 1
ATOM 583 C C . TYR A 1 72 ? 20.802 -20.085 -4.114 1.00 73.62 72 TYR A C 1
ATOM 585 O O . TYR A 1 72 ? 21.270 -21.081 -4.658 1.00 73.62 72 TYR A O 1
ATOM 593 N N . ASN A 1 73 ? 19.809 -20.182 -3.237 1.00 81.12 73 ASN A N 1
ATOM 594 C CA . ASN A 1 73 ? 19.074 -21.424 -2.992 1.00 81.12 73 ASN A CA 1
ATOM 595 C C . ASN A 1 73 ? 17.571 -21.192 -3.227 1.00 81.12 73 ASN A C 1
ATOM 597 O O . ASN A 1 73 ? 17.161 -20.148 -3.728 1.00 81.12 73 ASN A O 1
ATOM 601 N N . ASN A 1 74 ? 16.736 -22.182 -2.909 1.00 78.06 74 ASN A N 1
ATOM 602 C CA . ASN A 1 74 ? 15.289 -22.110 -3.100 1.00 78.06 74 ASN A CA 1
ATOM 603 C C . ASN A 1 74 ? 14.560 -22.013 -1.748 1.00 78.06 74 ASN A C 1
ATOM 605 O O . ASN A 1 74 ? 13.550 -22.684 -1.519 1.00 78.06 74 ASN A O 1
ATOM 609 N N . ILE A 1 75 ? 15.112 -21.206 -0.836 1.00 88.94 75 ILE A N 1
ATOM 610 C CA . ILE A 1 75 ? 14.583 -20.991 0.514 1.00 88.94 75 ILE A CA 1
ATOM 611 C C . ILE A 1 75 ? 13.462 -19.949 0.440 1.00 88.94 75 ILE A C 1
ATOM 613 O O . ILE A 1 75 ? 13.671 -18.838 -0.035 1.00 88.94 75 ILE A O 1
ATOM 617 N N . GLY A 1 76 ? 12.269 -20.309 0.901 1.00 82.50 76 GLY A N 1
ATOM 618 C CA . GLY A 1 76 ? 11.104 -19.434 1.033 1.00 82.50 76 GLY A CA 1
ATOM 619 C C . GLY A 1 76 ? 10.738 -19.154 2.493 1.00 82.50 76 GLY A C 1
ATOM 620 O O . GLY A 1 76 ? 11.525 -19.399 3.413 1.00 82.50 76 GLY A O 1
ATOM 621 N N . ASN A 1 77 ? 9.518 -18.655 2.714 1.00 85.06 77 ASN A N 1
ATOM 622 C CA . ASN A 1 77 ? 9.033 -18.231 4.033 1.00 85.06 77 ASN A CA 1
ATOM 623 C C . ASN A 1 77 ? 9.126 -19.337 5.093 1.00 85.06 77 ASN A C 1
ATOM 625 O O . ASN A 1 77 ? 9.605 -19.091 6.199 1.00 85.06 77 ASN A O 1
ATOM 629 N N . GLU A 1 78 ? 8.721 -20.565 4.764 1.00 85.81 78 GLU A N 1
ATOM 630 C CA . GLU A 1 78 ? 8.726 -21.689 5.705 1.00 85.81 78 GLU A CA 1
ATOM 631 C C . GLU A 1 78 ? 10.145 -22.106 6.108 1.00 85.81 78 GLU A C 1
ATOM 633 O O . GLU A 1 78 ? 10.375 -22.494 7.255 1.00 85.81 78 GLU A O 1
ATOM 638 N N . GLY A 1 79 ? 11.109 -21.989 5.191 1.00 89.31 79 GLY A N 1
ATOM 639 C CA . GLY A 1 79 ? 12.516 -22.237 5.483 1.00 89.31 79 GLY A CA 1
ATOM 640 C C . GLY A 1 79 ? 13.073 -21.202 6.459 1.00 89.31 79 GLY A C 1
ATOM 641 O O . GLY A 1 79 ? 13.676 -21.565 7.471 1.00 89.31 79 GLY A O 1
ATOM 642 N N . VAL A 1 80 ? 12.821 -19.914 6.211 1.00 93.00 80 VAL A N 1
ATOM 643 C CA . VAL A 1 80 ? 13.249 -18.844 7.128 1.00 93.00 80 VAL A CA 1
ATOM 644 C C . VAL A 1 80 ? 12.552 -18.965 8.481 1.00 93.00 80 VAL A C 1
ATOM 646 O O . VAL A 1 80 ? 13.200 -18.798 9.506 1.00 93.00 80 VAL A O 1
ATOM 649 N N . LEU A 1 81 ? 11.281 -19.368 8.525 1.00 88.88 81 LEU A N 1
ATOM 650 C CA . LEU A 1 81 ? 10.585 -19.657 9.780 1.00 88.88 81 LEU A CA 1
ATOM 651 C C . LEU A 1 81 ? 11.283 -20.761 10.595 1.00 88.88 81 LEU A C 1
ATOM 653 O O . LEU A 1 81 ? 11.380 -20.654 11.820 1.00 88.88 81 LEU A O 1
ATOM 657 N N . ALA A 1 82 ? 11.775 -21.821 9.944 1.00 87.62 82 ALA A N 1
ATOM 658 C CA . ALA A 1 82 ? 12.551 -22.863 10.617 1.00 87.62 82 ALA A CA 1
ATOM 659 C C . ALA A 1 82 ? 13.873 -22.312 11.182 1.00 87.62 82 ALA A C 1
ATOM 661 O O . ALA A 1 82 ? 14.232 -22.625 12.320 1.00 87.62 82 ALA A O 1
ATOM 662 N N . LEU A 1 83 ? 14.551 -21.445 10.423 1.00 92.31 83 LEU A N 1
ATOM 663 C CA . LEU A 1 83 ? 15.759 -20.745 10.861 1.00 92.31 83 LEU A CA 1
ATOM 664 C C . LEU A 1 83 ? 15.492 -19.853 12.085 1.00 92.31 83 LEU A C 1
ATOM 666 O O . LEU A 1 83 ? 16.197 -19.962 13.089 1.00 92.31 83 LEU A O 1
ATOM 670 N N . SER A 1 84 ? 14.424 -19.058 12.054 1.00 90.75 84 SER A N 1
ATOM 671 C CA . SER A 1 84 ? 14.008 -18.190 13.160 1.00 90.75 84 SER A CA 1
ATOM 672 C C . SER A 1 84 ? 13.698 -18.974 14.433 1.00 90.75 84 SER A C 1
ATOM 674 O O . SER A 1 84 ? 14.210 -18.645 15.501 1.00 90.75 84 SER A O 1
ATOM 676 N N . LYS A 1 85 ? 12.952 -20.082 14.330 1.00 87.19 85 LYS A N 1
ATOM 677 C CA . LYS A 1 85 ? 12.690 -20.969 15.478 1.00 87.19 85 LYS A CA 1
ATOM 678 C C . LYS A 1 85 ? 13.968 -21.583 16.043 1.00 87.19 85 LYS A C 1
ATOM 680 O O . LYS A 1 85 ? 14.079 -21.789 17.251 1.00 87.19 85 LYS A O 1
ATOM 685 N N . ALA A 1 86 ? 14.935 -21.920 15.195 1.00 88.56 86 ALA A N 1
ATOM 686 C CA . ALA A 1 86 ? 16.214 -22.435 15.666 1.00 88.56 86 ALA A CA 1
ATOM 687 C C . ALA A 1 86 ? 16.982 -21.368 16.465 1.00 88.56 86 ALA A C 1
ATOM 689 O O . ALA A 1 86 ? 17.499 -21.671 17.543 1.00 88.56 86 ALA A O 1
ATOM 690 N N . PHE A 1 87 ? 16.978 -20.120 15.992 1.00 90.06 87 PHE A N 1
ATOM 691 C CA . PHE A 1 87 ? 17.562 -18.984 16.702 1.00 90.06 87 PHE A CA 1
ATOM 692 C C . PHE A 1 87 ? 16.871 -18.697 18.041 1.00 90.06 87 PHE A C 1
ATOM 694 O O . PHE A 1 87 ? 17.544 -18.560 19.064 1.00 90.06 87 PHE A O 1
ATOM 701 N N . GLU A 1 88 ? 15.537 -18.703 18.081 1.00 86.94 88 GLU A N 1
ATOM 702 C CA . GLU A 1 88 ? 14.755 -18.568 19.321 1.00 86.94 88 GLU A CA 1
ATOM 703 C C . GLU A 1 88 ? 15.085 -19.670 20.338 1.00 86.94 88 GLU A C 1
ATOM 705 O O . GLU A 1 88 ? 15.087 -19.437 21.550 1.00 86.94 88 GLU A O 1
ATOM 710 N N . ASN A 1 89 ? 15.438 -20.866 19.862 1.00 88.75 89 ASN A N 1
ATOM 711 C CA . ASN A 1 89 ? 15.883 -21.986 20.690 1.00 88.75 89 ASN A CA 1
ATOM 712 C C . ASN A 1 89 ? 17.373 -21.922 21.081 1.00 88.75 89 ASN A C 1
ATOM 714 O O . ASN A 1 89 ? 17.841 -22.784 21.818 1.00 88.75 89 ASN A O 1
ATOM 718 N N . GLY A 1 90 ? 18.111 -20.886 20.669 1.00 88.19 90 GLY A N 1
ATOM 719 C CA . GLY A 1 90 ? 19.525 -20.680 21.011 1.00 88.19 90 GLY A CA 1
ATOM 720 C C . GLY A 1 90 ? 20.513 -21.424 20.115 1.00 88.19 90 GLY A C 1
ATOM 721 O O . GLY A 1 90 ? 21.708 -21.469 20.418 1.00 88.19 90 GLY A O 1
ATOM 722 N N . LYS A 1 91 ? 20.050 -22.000 19.000 1.00 91.12 91 LYS A N 1
ATOM 723 C CA . LYS A 1 91 ? 20.954 -22.583 18.007 1.00 91.12 91 LYS A CA 1
ATOM 724 C C . LYS A 1 91 ? 21.683 -21.467 17.265 1.00 91.12 91 LYS A C 1
ATOM 726 O O . LYS A 1 91 ? 21.133 -20.395 17.036 1.00 91.12 91 LYS A O 1
ATOM 731 N N . LEU A 1 92 ? 22.933 -21.735 16.886 1.00 89.69 92 LEU A N 1
ATOM 732 C CA . LEU A 1 92 ? 23.787 -20.818 16.117 1.00 89.69 92 LEU A CA 1
ATOM 733 C C . LEU A 1 92 ? 24.010 -19.429 16.768 1.00 89.69 92 LEU A C 1
ATOM 735 O O . LEU A 1 92 ? 24.320 -18.471 16.072 1.00 89.69 92 LEU A O 1
ATOM 739 N N . GLN A 1 93 ? 23.938 -19.306 18.099 1.00 89.62 93 GLN A N 1
ATOM 740 C CA . GLN A 1 93 ? 24.117 -18.034 18.836 1.00 89.62 93 GLN A CA 1
ATOM 741 C C . GLN A 1 93 ? 25.468 -17.311 18.613 1.00 89.62 93 GLN A C 1
ATOM 743 O O . GLN A 1 93 ? 25.622 -16.131 18.934 1.00 89.62 93 GLN A O 1
ATOM 748 N N . ASN A 1 94 ? 26.469 -18.021 18.081 1.00 90.69 94 ASN A N 1
ATOM 749 C CA . ASN A 1 94 ? 27.795 -17.482 17.759 1.00 90.69 94 ASN A CA 1
ATOM 750 C C . ASN A 1 94 ? 27.855 -16.813 16.375 1.00 90.69 94 ASN A C 1
ATOM 752 O O . ASN A 1 94 ? 28.894 -16.245 16.015 1.00 90.69 94 ASN A O 1
ATOM 756 N N . LEU A 1 95 ? 26.767 -16.883 15.601 1.00 92.81 95 LEU A N 1
ATOM 757 C CA . LEU A 1 95 ? 26.716 -16.371 14.244 1.00 92.81 95 LEU A CA 1
ATOM 758 C C . LEU A 1 95 ? 26.867 -14.847 14.240 1.00 92.81 95 LEU A C 1
ATOM 760 O O . LEU A 1 95 ? 26.159 -14.123 14.933 1.00 92.81 95 LEU A O 1
ATOM 764 N N . ARG A 1 96 ? 27.814 -14.369 13.435 1.00 91.19 96 ARG A N 1
ATOM 765 C CA . ARG A 1 96 ? 28.119 -12.952 13.209 1.00 91.19 96 ARG A CA 1
ATOM 766 C C . ARG A 1 96 ? 27.689 -12.484 11.830 1.00 91.19 96 ARG A C 1
ATOM 768 O O . ARG A 1 96 ? 27.380 -11.307 11.677 1.00 91.19 96 ARG A O 1
ATOM 775 N N . LYS A 1 97 ? 27.683 -13.377 10.839 1.00 87.69 97 LYS A N 1
ATOM 776 C CA . LYS A 1 97 ? 27.285 -13.071 9.466 1.00 87.69 97 LYS A CA 1
ATOM 777 C C . LYS A 1 97 ? 26.347 -14.131 8.907 1.00 87.69 97 LYS A C 1
ATOM 779 O O . LYS A 1 97 ? 26.668 -15.320 8.962 1.00 87.69 97 LYS A O 1
ATOM 784 N N . LEU A 1 98 ? 25.235 -13.680 8.342 1.00 93.50 98 LEU A N 1
ATOM 785 C CA . LEU A 1 98 ? 24.255 -14.512 7.660 1.00 93.50 98 LEU A CA 1
ATOM 786 C C . LEU A 1 98 ? 23.977 -13.940 6.269 1.00 93.50 98 LEU A C 1
ATOM 788 O O . LEU A 1 98 ? 23.593 -12.777 6.148 1.00 93.50 98 LEU A O 1
ATOM 792 N N . TYR A 1 99 ? 24.153 -14.768 5.241 1.00 87.62 99 TYR A N 1
ATOM 793 C CA . TYR A 1 99 ? 23.851 -14.413 3.856 1.00 87.62 99 TYR A CA 1
ATOM 794 C C . TYR A 1 99 ? 22.727 -15.301 3.324 1.00 87.62 99 TYR A C 1
ATOM 796 O O . TYR A 1 99 ? 22.824 -16.529 3.356 1.00 87.62 99 TYR A O 1
ATOM 804 N N . LEU A 1 100 ? 21.660 -14.658 2.861 1.00 87.25 100 LEU A N 1
ATOM 805 C CA . LEU A 1 100 ? 20.436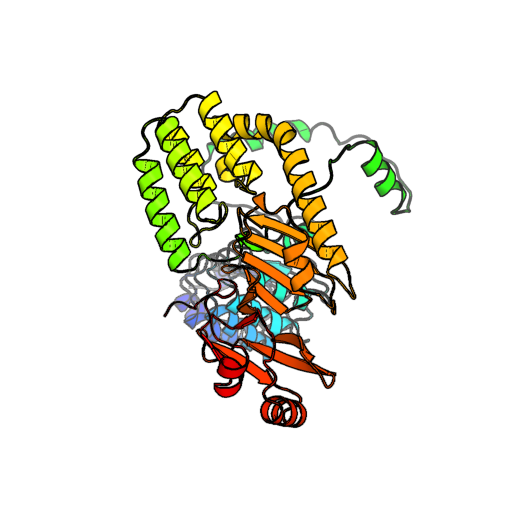 -15.249 2.317 1.00 87.25 100 LEU A CA 1
ATOM 806 C C . LEU A 1 100 ? 20.081 -14.637 0.949 1.00 87.25 100 LEU A C 1
ATOM 808 O O . LEU A 1 100 ? 18.960 -14.798 0.465 1.00 87.25 100 LEU A O 1
ATOM 812 N N . PHE A 1 101 ? 21.031 -13.952 0.315 1.00 78.62 101 PHE A N 1
ATOM 813 C CA . PHE A 1 101 ? 20.849 -13.279 -0.967 1.00 78.62 101 PHE A CA 1
ATOM 814 C C . PHE A 1 101 ? 20.410 -14.248 -2.078 1.00 78.62 101 PHE A C 1
ATOM 816 O O . PHE A 1 101 ? 20.879 -15.385 -2.135 1.00 78.62 101 PHE A O 1
ATOM 823 N N . SER A 1 102 ? 19.531 -13.805 -2.981 1.00 70.62 102 SER A N 1
ATOM 824 C CA . SER A 1 102 ? 19.038 -14.618 -4.104 1.00 70.62 102 SER A CA 1
ATOM 825 C C . SER A 1 102 ? 18.341 -15.907 -3.636 1.00 70.62 102 SER A C 1
ATOM 827 O O . SER A 1 102 ? 18.790 -17.022 -3.895 1.00 70.62 102 SER A O 1
ATOM 829 N N . ASN A 1 103 ? 17.253 -15.738 -2.887 1.00 78.31 103 ASN A N 1
ATOM 830 C CA . ASN A 1 103 ? 16.334 -16.795 -2.454 1.00 78.31 103 ASN A CA 1
ATOM 831 C C . ASN A 1 103 ? 14.880 -16.342 -2.740 1.00 78.31 103 ASN A C 1
ATOM 833 O O . ASN A 1 103 ? 14.655 -15.320 -3.386 1.00 78.31 103 ASN A O 1
ATOM 837 N N . ASN A 1 104 ? 13.875 -17.088 -2.272 1.00 78.44 104 ASN A N 1
ATOM 838 C CA . ASN A 1 104 ? 12.453 -16.785 -2.488 1.00 78.44 104 ASN A CA 1
ATOM 839 C C . ASN A 1 104 ? 11.762 -16.267 -1.216 1.00 78.44 104 ASN A C 1
ATOM 841 O O . ASN A 1 104 ? 10.593 -16.572 -0.969 1.00 78.44 104 ASN A O 1
ATOM 845 N N . ILE A 1 105 ? 12.483 -15.529 -0.372 1.00 85.12 105 ILE A N 1
ATOM 846 C CA . ILE A 1 105 ? 11.984 -15.075 0.931 1.00 85.12 105 ILE A CA 1
ATOM 847 C C . ILE A 1 105 ? 11.022 -13.900 0.727 1.00 85.12 105 ILE A C 1
ATOM 849 O O . ILE A 1 105 ? 11.367 -12.939 0.052 1.00 85.12 105 ILE A O 1
ATOM 853 N N . GLY A 1 106 ? 9.827 -13.956 1.312 1.00 72.25 106 GLY A N 1
ATOM 854 C CA . GLY A 1 106 ? 8.842 -12.871 1.321 1.00 72.25 106 GLY A CA 1
ATOM 855 C C . GLY A 1 106 ? 8.558 -12.342 2.730 1.00 72.25 106 GLY A C 1
ATOM 856 O O . GLY A 1 106 ? 9.239 -12.707 3.691 1.00 72.25 106 GLY A O 1
ATOM 857 N N . ASN A 1 107 ? 7.528 -11.493 2.863 1.00 74.62 107 ASN A N 1
ATOM 858 C CA . ASN A 1 107 ? 7.184 -10.800 4.118 1.00 74.62 107 ASN A CA 1
ATOM 859 C C . ASN A 1 107 ? 7.055 -11.735 5.323 1.00 74.62 107 ASN A C 1
ATOM 861 O O . ASN A 1 107 ? 7.583 -11.437 6.388 1.00 74.62 107 ASN A O 1
ATOM 865 N N . GLU A 1 108 ? 6.379 -12.875 5.173 1.00 79.69 108 GLU A N 1
ATOM 866 C CA . GLU A 1 108 ? 6.137 -13.787 6.297 1.00 79.69 108 GLU A CA 1
ATOM 867 C C . GLU A 1 108 ? 7.440 -14.405 6.824 1.00 79.69 108 GLU A C 1
ATOM 869 O O . GLU A 1 108 ? 7.607 -14.567 8.035 1.00 79.69 108 GLU A O 1
ATOM 874 N N . GLY A 1 109 ? 8.380 -14.715 5.923 1.00 83.19 109 GLY A N 1
ATOM 875 C CA . GLY A 1 109 ? 9.693 -15.240 6.285 1.00 83.19 109 GLY A CA 1
ATOM 876 C C . GLY A 1 109 ? 10.498 -14.223 7.084 1.00 83.19 109 GLY A C 1
ATOM 877 O O . GLY A 1 109 ? 11.001 -14.534 8.164 1.00 83.19 109 GLY A O 1
ATOM 878 N N . VAL A 1 110 ? 10.576 -12.981 6.600 1.00 84.44 110 VAL A N 1
ATOM 879 C CA . VAL A 1 110 ? 11.305 -11.933 7.325 1.00 84.44 110 VAL A CA 1
ATOM 880 C C . VAL A 1 110 ? 10.604 -11.473 8.597 1.00 84.44 110 VAL A C 1
ATOM 882 O O . VAL A 1 110 ? 11.293 -11.189 9.566 1.00 84.44 110 VAL A O 1
ATOM 885 N N . LEU A 1 111 ? 9.272 -11.508 8.672 1.00 82.44 111 LEU A N 1
ATOM 886 C CA . LEU A 1 111 ? 8.543 -11.240 9.913 1.00 82.44 111 LEU A CA 1
ATOM 887 C C . LEU A 1 111 ? 8.884 -12.269 11.002 1.00 82.44 111 LEU A C 1
ATOM 889 O O . LEU A 1 111 ? 9.038 -11.920 12.173 1.00 82.44 111 LEU A O 1
ATOM 893 N N . ALA A 1 112 ? 9.027 -13.545 10.632 1.00 86.44 112 ALA A N 1
ATOM 894 C CA . ALA A 1 112 ? 9.508 -14.567 11.557 1.00 86.44 112 ALA A CA 1
ATOM 895 C C . ALA A 1 112 ? 10.951 -14.286 12.004 1.00 86.44 112 ALA A C 1
ATOM 897 O O . ALA A 1 112 ? 11.294 -14.497 13.165 1.00 86.44 112 ALA A O 1
ATOM 898 N N . LEU A 1 113 ? 11.808 -13.817 11.094 1.00 87.69 113 LEU A N 1
ATOM 899 C CA . LEU A 1 113 ? 13.186 -13.434 11.405 1.00 87.69 113 LEU A CA 1
ATOM 900 C C . LEU A 1 113 ? 13.261 -12.209 12.333 1.00 87.69 113 LEU A C 1
ATOM 902 O O . LEU A 1 113 ? 14.041 -12.229 13.282 1.00 87.69 113 LEU A O 1
ATOM 906 N N . SER A 1 114 ? 12.403 -11.205 12.140 1.00 84.12 114 SER A N 1
ATOM 907 C CA . SER A 1 114 ? 12.268 -10.042 13.027 1.00 84.12 114 SER A CA 1
ATOM 908 C C . SER A 1 114 ? 11.953 -10.444 14.465 1.00 84.12 114 SER A C 1
ATOM 910 O O . SER A 1 114 ? 12.633 -10.005 15.387 1.00 84.12 114 SER A O 1
ATOM 912 N N . LYS A 1 115 ? 10.999 -11.361 14.667 1.00 82.44 115 LYS A N 1
ATOM 913 C CA . LYS A 1 115 ? 10.675 -11.885 16.006 1.00 82.44 115 LYS A CA 1
ATOM 914 C C . LYS A 1 115 ? 11.858 -12.598 16.660 1.00 82.44 115 LYS A C 1
ATOM 916 O O . LYS A 1 115 ? 12.091 -12.450 17.857 1.00 82.44 115 LYS A O 1
ATOM 921 N N . ALA A 1 116 ? 12.656 -13.324 15.879 1.00 84.81 116 ALA A N 1
ATOM 922 C CA . ALA A 1 116 ? 13.880 -13.932 16.393 1.00 84.81 116 ALA A CA 1
ATOM 923 C C . ALA A 1 116 ? 14.943 -12.884 16.788 1.00 84.81 116 ALA A C 1
ATOM 925 O O . ALA A 1 116 ? 15.750 -13.152 17.679 1.00 84.81 116 ALA A O 1
ATOM 926 N N . PHE A 1 117 ? 14.944 -11.694 16.172 1.00 81.94 117 PHE A N 1
ATOM 927 C CA . PHE A 1 117 ? 15.831 -10.583 16.540 1.00 81.94 117 PHE A CA 1
ATOM 928 C C . PHE A 1 117 ? 15.404 -9.828 17.801 1.00 81.94 117 PHE A C 1
ATOM 930 O O . PHE A 1 117 ? 16.278 -9.322 18.508 1.00 81.94 117 PHE A O 1
ATOM 937 N N . GLU A 1 118 ? 14.117 -9.823 18.142 1.00 77.94 118 GLU A N 1
ATOM 938 C CA . GLU A 1 118 ? 13.638 -9.321 19.440 1.00 77.94 118 GLU A CA 1
ATOM 939 C C . GLU A 1 118 ? 14.177 -10.158 20.617 1.00 77.94 118 GLU A C 1
ATOM 941 O O . GLU A 1 118 ? 14.214 -9.698 21.755 1.00 77.94 118 GLU A O 1
ATOM 946 N N . ASN A 1 119 ? 14.638 -11.385 20.354 1.00 71.38 119 ASN A N 1
ATOM 947 C CA . ASN A 1 119 ? 15.272 -12.241 21.347 1.00 71.38 119 ASN A CA 1
ATOM 948 C C . ASN A 1 119 ? 16.785 -11.954 21.457 1.00 71.38 119 ASN A C 1
ATOM 950 O O . ASN A 1 119 ? 17.516 -11.903 20.461 1.00 71.38 119 ASN A O 1
ATOM 954 N N . ASP A 1 120 ? 17.292 -11.873 22.687 1.00 75.31 120 ASP A N 1
ATOM 955 C CA . ASP A 1 120 ? 18.702 -11.600 23.010 1.00 75.31 120 ASP A CA 1
ATOM 956 C C . ASP A 1 120 ? 19.690 -12.686 22.533 1.00 75.31 120 ASP A C 1
ATOM 958 O O . ASP A 1 120 ? 20.909 -12.529 22.592 1.00 75.31 120 ASP A O 1
ATOM 962 N N . LYS A 1 121 ? 19.189 -13.804 22.000 1.00 78.69 121 LYS A N 1
ATOM 963 C CA . LYS A 1 121 ? 20.001 -14.948 21.551 1.00 78.69 121 LYS A CA 1
ATOM 964 C C . LYS A 1 121 ? 20.790 -14.708 20.259 1.00 78.69 121 LYS A C 1
ATOM 966 O O . LYS A 1 121 ? 21.708 -15.470 19.964 1.00 78.69 121 LYS A O 1
ATOM 971 N N . LEU A 1 122 ? 20.467 -13.655 19.503 1.00 79.94 122 LEU A N 1
ATOM 972 C CA . LEU A 1 122 ? 21.166 -13.271 18.264 1.00 79.94 122 LEU A CA 1
ATOM 973 C C . LEU A 1 122 ? 21.941 -11.949 18.370 1.00 79.94 122 LEU A C 1
ATOM 975 O O . LEU A 1 122 ? 22.224 -11.331 17.345 1.00 79.94 122 LEU A O 1
ATOM 979 N N . GLN A 1 123 ? 22.282 -11.484 19.573 1.00 80.50 123 GLN A N 1
ATOM 980 C CA . GLN A 1 123 ? 23.002 -10.211 19.771 1.00 80.50 123 GLN A CA 1
ATOM 981 C C . GLN A 1 123 ? 24.369 -10.146 19.058 1.00 80.50 123 GLN A C 1
ATOM 983 O O . GLN A 1 123 ? 24.872 -9.063 18.760 1.00 80.50 123 GLN A O 1
ATOM 988 N N . ASN A 1 124 ? 24.973 -11.301 18.759 1.00 84.19 124 ASN A N 1
ATOM 989 C CA . ASN A 1 124 ? 26.269 -11.383 18.082 1.00 84.19 124 ASN A CA 1
ATOM 990 C C . ASN A 1 124 ? 26.193 -11.198 16.562 1.00 84.19 124 ASN A C 1
ATOM 992 O O . ASN A 1 124 ? 27.245 -11.032 15.936 1.00 84.19 124 ASN A O 1
ATOM 996 N N . LEU A 1 125 ? 24.997 -11.244 15.963 1.00 86.88 125 LEU A N 1
ATOM 997 C CA . LEU A 1 125 ? 24.850 -11.052 14.526 1.00 86.88 125 LEU A CA 1
ATOM 998 C C . LEU A 1 125 ? 25.171 -9.594 14.195 1.00 86.88 125 LEU A C 1
ATOM 1000 O O . LEU A 1 125 ? 24.607 -8.683 14.788 1.00 86.88 125 LEU A O 1
ATOM 1004 N N . LYS A 1 126 ? 26.110 -9.387 13.272 1.00 81.56 126 LYS A N 1
ATOM 1005 C CA . LYS A 1 126 ? 26.590 -8.071 12.832 1.00 81.56 126 LYS A CA 1
ATOM 1006 C C . LYS A 1 126 ? 26.376 -7.836 11.337 1.00 81.56 126 LYS A C 1
ATOM 1008 O O . LYS A 1 126 ? 26.446 -6.691 10.909 1.00 81.56 126 LYS A O 1
ATOM 1013 N N . TRP A 1 127 ? 26.140 -8.889 10.556 1.00 80.94 127 TRP A N 1
ATOM 1014 C CA . TRP A 1 127 ? 25.895 -8.804 9.120 1.00 80.94 127 TRP A CA 1
ATOM 1015 C C . TRP A 1 127 ? 24.701 -9.661 8.720 1.00 80.94 127 TRP A C 1
ATOM 1017 O O . TRP A 1 127 ? 24.685 -10.863 9.005 1.00 80.94 127 TRP A O 1
ATOM 1027 N N . LEU A 1 128 ? 23.757 -9.053 8.009 1.00 84.56 128 LEU A N 1
ATOM 1028 C CA . LEU A 1 128 ? 22.614 -9.732 7.412 1.00 84.56 128 LEU A CA 1
ATOM 1029 C C . LEU A 1 128 ? 22.436 -9.276 5.962 1.00 84.56 128 LEU A C 1
ATOM 1031 O O . LEU A 1 128 ? 22.228 -8.094 5.710 1.00 84.56 128 LEU A O 1
ATOM 1035 N N . ASP A 1 129 ? 22.512 -10.213 5.022 1.00 79.94 129 ASP A N 1
ATOM 1036 C CA . ASP A 1 129 ? 22.237 -9.959 3.606 1.00 79.94 129 ASP A CA 1
ATOM 1037 C C . ASP A 1 129 ? 20.994 -10.736 3.171 1.00 79.94 129 ASP A C 1
ATOM 1039 O O . ASP A 1 129 ? 20.981 -11.968 3.189 1.00 79.94 129 ASP A O 1
ATOM 1043 N N . LEU A 1 130 ? 19.949 -9.998 2.815 1.00 80.50 130 LEU A N 1
ATOM 1044 C CA . LEU A 1 130 ? 18.658 -10.479 2.334 1.00 80.50 130 LEU A CA 1
ATOM 1045 C C . LEU A 1 130 ? 18.359 -9.942 0.927 1.00 80.50 130 LEU A C 1
ATOM 1047 O O . LEU A 1 130 ? 17.215 -10.005 0.476 1.00 80.50 130 LEU A O 1
ATOM 1051 N N . SER A 1 131 ? 19.357 -9.406 0.223 1.00 68.94 131 SER A N 1
ATOM 1052 C CA . SER A 1 131 ? 19.172 -8.814 -1.102 1.00 68.94 131 SER A CA 1
ATOM 1053 C C . SER A 1 131 ? 18.636 -9.825 -2.132 1.00 68.94 131 SER A C 1
ATOM 1055 O O . SER A 1 131 ? 18.750 -11.038 -1.945 1.00 68.94 131 SER A O 1
ATOM 1057 N N . TYR A 1 132 ? 18.015 -9.354 -3.217 1.00 63.72 132 TYR A N 1
ATOM 1058 C CA . TYR A 1 132 ? 17.438 -10.209 -4.273 1.00 63.72 132 TYR A CA 1
ATOM 1059 C C . TYR A 1 132 ? 16.535 -11.330 -3.733 1.00 63.72 132 TYR A C 1
ATOM 1061 O O . TYR A 1 132 ? 16.724 -12.508 -4.027 1.00 63.72 132 TYR A O 1
ATOM 1069 N N . ASN A 1 133 ? 15.569 -10.961 -2.905 1.00 73.12 133 ASN A N 1
ATOM 1070 C CA . ASN A 1 133 ? 14.490 -11.832 -2.454 1.00 73.12 133 ASN A CA 1
ATOM 1071 C C . ASN A 1 133 ? 13.140 -11.204 -2.860 1.00 73.12 133 ASN A C 1
ATOM 1073 O O . ASN A 1 133 ? 13.089 -10.214 -3.588 1.00 73.12 133 ASN A O 1
ATOM 1077 N N . ASN A 1 134 ? 12.029 -11.768 -2.394 1.00 70.31 134 ASN A N 1
ATOM 1078 C CA . ASN A 1 134 ? 10.673 -11.279 -2.660 1.00 70.31 134 ASN A CA 1
ATOM 1079 C C . ASN A 1 134 ? 10.114 -10.469 -1.472 1.00 70.31 134 ASN A C 1
ATOM 1081 O O . ASN A 1 134 ? 8.908 -10.492 -1.216 1.00 70.31 134 ASN A O 1
ATOM 1085 N N . ILE A 1 135 ? 10.981 -9.800 -0.698 1.00 73.12 135 ILE A N 1
ATOM 1086 C CA . ILE A 1 135 ? 10.586 -9.077 0.520 1.00 73.12 135 ILE A CA 1
ATOM 1087 C C . ILE A 1 135 ? 9.885 -7.775 0.133 1.00 73.12 135 ILE A C 1
ATOM 1089 O O . ILE A 1 135 ? 10.436 -6.956 -0.592 1.00 73.12 135 ILE A O 1
ATOM 1093 N N . GLY A 1 136 ? 8.669 -7.582 0.626 1.00 60.88 136 GLY A N 1
ATOM 1094 C CA . GLY A 1 136 ? 7.900 -6.356 0.468 1.00 60.88 136 GLY A CA 1
ATOM 1095 C C . GLY A 1 136 ? 8.127 -5.354 1.600 1.00 60.88 136 GLY A C 1
ATOM 1096 O O . GLY A 1 136 ? 8.810 -5.629 2.591 1.00 60.88 136 GLY A O 1
ATOM 1097 N N . ASN A 1 137 ? 7.492 -4.188 1.480 1.00 61.88 137 ASN A N 1
ATOM 1098 C CA . ASN A 1 137 ? 7.592 -3.101 2.461 1.00 61.88 137 ASN A CA 1
ATOM 1099 C C . ASN A 1 137 ? 7.238 -3.530 3.895 1.00 61.88 137 ASN A C 1
ATOM 1101 O O . ASN A 1 137 ? 7.947 -3.164 4.825 1.00 61.88 137 ASN A O 1
ATOM 1105 N N . GLU A 1 138 ? 6.189 -4.335 4.087 1.00 68.75 138 GLU A N 1
ATOM 1106 C CA . GLU A 1 138 ? 5.793 -4.847 5.410 1.00 68.75 138 GLU A CA 1
ATOM 1107 C C . GLU A 1 138 ? 6.923 -5.648 6.074 1.00 68.75 138 GLU A C 1
ATOM 1109 O O . GLU A 1 138 ? 7.261 -5.416 7.235 1.00 68.75 138 GLU A O 1
ATOM 1114 N N . GLY A 1 139 ? 7.547 -6.560 5.324 1.00 64.50 139 GLY A N 1
ATOM 1115 C CA . GLY A 1 139 ? 8.647 -7.373 5.825 1.00 64.50 139 GLY A CA 1
ATOM 1116 C C . GLY A 1 139 ? 9.902 -6.553 6.125 1.00 64.50 139 GLY A C 1
ATOM 1117 O O . GLY A 1 139 ? 10.566 -6.770 7.138 1.00 64.50 139 GLY A O 1
ATOM 1118 N N . ALA A 1 140 ? 10.208 -5.577 5.273 1.00 67.69 140 ALA A N 1
ATOM 1119 C CA . ALA A 1 140 ? 11.342 -4.682 5.465 1.00 67.69 140 ALA A CA 1
ATOM 1120 C C . ALA A 1 140 ? 11.146 -3.716 6.650 1.00 67.69 140 ALA A C 1
ATOM 1122 O O . ALA A 1 140 ? 12.084 -3.501 7.415 1.00 67.69 140 ALA A O 1
ATOM 1123 N N . LEU A 1 141 ? 9.930 -3.201 6.870 1.00 69.25 141 LEU A N 1
ATOM 1124 C CA . LEU A 1 141 ? 9.591 -2.399 8.051 1.00 69.25 141 LEU A CA 1
ATOM 1125 C C . LEU A 1 141 ? 9.705 -3.217 9.340 1.00 69.25 141 LEU A C 1
ATOM 1127 O O . LEU A 1 141 ? 10.308 -2.756 10.307 1.00 69.25 141 LEU A O 1
ATOM 1131 N N . ALA A 1 142 ? 9.183 -4.446 9.343 1.00 69.62 142 ALA A N 1
ATOM 1132 C CA . ALA A 1 142 ? 9.308 -5.343 10.486 1.00 69.62 142 ALA A CA 1
ATOM 1133 C C . ALA A 1 142 ? 10.776 -5.654 10.816 1.00 69.62 142 ALA A C 1
ATOM 1135 O O . ALA A 1 142 ? 11.135 -5.794 11.985 1.00 69.62 142 ALA A O 1
ATOM 1136 N N . LEU A 1 143 ? 11.643 -5.790 9.807 1.00 72.81 143 LEU A N 1
ATOM 1137 C CA . LEU A 1 143 ? 13.082 -5.950 10.024 1.00 72.81 143 LEU A CA 1
ATOM 1138 C C . LEU A 1 143 ? 13.711 -4.675 10.577 1.00 72.81 143 LEU A C 1
ATOM 1140 O O . LEU A 1 143 ? 14.431 -4.757 11.564 1.00 72.81 143 LEU A O 1
ATOM 1144 N N . ASN A 1 144 ? 13.416 -3.512 9.998 1.00 71.12 144 ASN A N 1
ATOM 1145 C CA . ASN A 1 144 ? 13.952 -2.240 10.482 1.00 71.12 144 ASN A CA 1
ATOM 1146 C C . ASN A 1 144 ? 13.598 -1.985 11.950 1.00 71.12 144 ASN A C 1
ATOM 1148 O O . ASN A 1 144 ? 14.480 -1.627 12.725 1.00 71.12 144 ASN A O 1
ATOM 1152 N N . GLU A 1 145 ? 12.349 -2.223 12.355 1.00 68.81 145 GLU A N 1
ATOM 1153 C CA . GLU A 1 145 ? 11.938 -2.033 13.749 1.00 68.81 145 GLU A CA 1
ATOM 1154 C C . GLU A 1 145 ? 12.656 -3.014 14.689 1.00 68.81 145 GLU A C 1
ATOM 1156 O O . GLU A 1 145 ? 13.213 -2.604 15.706 1.00 68.81 145 GLU A O 1
ATOM 1161 N N . ALA A 1 146 ? 12.741 -4.296 14.318 1.00 70.00 146 ALA A N 1
ATOM 1162 C CA . ALA A 1 146 ? 13.436 -5.304 15.123 1.00 70.00 146 ALA A CA 1
ATOM 1163 C C . ALA A 1 146 ? 14.962 -5.090 15.197 1.00 70.00 146 ALA A C 1
ATOM 1165 O O . ALA A 1 146 ? 15.625 -5.572 16.119 1.00 70.00 146 ALA A O 1
ATOM 1166 N N . LEU A 1 147 ? 15.536 -4.386 14.219 1.00 71.81 147 LEU A N 1
ATOM 1167 C CA . LEU A 1 147 ? 16.965 -4.087 14.132 1.00 71.81 147 LEU A CA 1
ATOM 1168 C C . LEU A 1 147 ? 17.325 -2.696 14.673 1.00 71.81 147 LEU A C 1
ATOM 1170 O O . LEU A 1 147 ? 18.509 -2.410 14.831 1.00 71.81 147 LEU A O 1
ATOM 1174 N N . ARG A 1 148 ? 16.342 -1.851 15.000 1.00 68.25 148 ARG A N 1
ATOM 1175 C CA . ARG A 1 148 ? 16.534 -0.454 15.420 1.00 68.25 148 ARG A CA 1
ATOM 1176 C C . ARG A 1 148 ? 17.458 -0.291 16.628 1.00 68.25 148 ARG A C 1
ATOM 1178 O O . ARG A 1 148 ? 18.299 0.600 16.644 1.00 68.25 148 ARG A O 1
ATOM 1185 N N . GLU A 1 149 ? 17.313 -1.164 17.619 1.00 62.94 149 GLU A N 1
ATOM 1186 C CA . GLU A 1 149 ? 18.123 -1.169 18.847 1.00 62.94 149 GLU A CA 1
ATOM 1187 C C . GLU A 1 149 ? 19.320 -2.136 18.749 1.00 62.94 149 GLU A C 1
ATOM 1189 O O . GLU A 1 149 ? 20.003 -2.413 19.737 1.00 62.94 149 GLU A O 1
ATOM 1194 N N . ARG A 1 150 ? 19.581 -2.689 17.556 1.00 65.69 150 ARG A N 1
ATOM 1195 C CA . ARG A 1 150 ? 20.687 -3.615 17.308 1.00 65.69 150 ARG A CA 1
ATOM 1196 C C . ARG A 1 150 ? 21.848 -2.909 16.632 1.00 65.69 150 ARG A C 1
ATOM 1198 O O . ARG A 1 150 ? 21.712 -2.221 15.629 1.00 65.69 150 ARG A O 1
ATOM 1205 N N . GLU A 1 151 ? 23.044 -3.199 17.120 1.00 63.91 151 GLU A N 1
ATOM 1206 C CA . GLU A 1 151 ? 24.290 -2.742 16.511 1.00 63.91 151 GLU A CA 1
ATOM 1207 C C . GLU A 1 151 ? 24.710 -3.656 15.346 1.00 63.91 151 GLU A C 1
ATOM 1209 O O . GLU A 1 151 ? 25.719 -4.372 15.442 1.00 63.91 151 GLU A O 1
ATOM 1214 N N . LEU A 1 152 ? 23.934 -3.687 14.260 1.00 61.97 152 LEU A N 1
ATOM 1215 C CA . LEU A 1 152 ? 24.404 -4.293 13.014 1.00 61.97 152 LEU A CA 1
ATOM 1216 C C . LEU A 1 152 ? 25.489 -3.414 12.386 1.00 61.97 152 LEU A C 1
ATOM 1218 O O . LEU A 1 152 ? 25.380 -2.194 12.352 1.00 61.97 152 LEU A O 1
ATOM 1222 N N . LEU A 1 153 ? 26.541 -4.053 11.873 1.00 55.25 153 LEU A N 1
ATOM 1223 C CA . LEU A 1 153 ? 27.566 -3.382 11.072 1.00 55.25 153 LEU A CA 1
ATOM 1224 C C . LEU A 1 153 ? 27.152 -3.285 9.603 1.00 55.25 153 LEU A C 1
ATOM 1226 O O . LEU A 1 153 ? 27.617 -2.389 8.910 1.00 55.25 153 LEU A O 1
ATOM 1230 N N . ARG A 1 154 ? 26.322 -4.220 9.122 1.00 61.34 154 ARG A N 1
ATOM 1231 C CA . ARG A 1 154 ? 25.762 -4.182 7.770 1.00 61.34 154 ARG A CA 1
ATOM 1232 C C . ARG A 1 154 ? 24.438 -4.930 7.670 1.00 61.34 154 ARG A C 1
ATOM 1234 O O . ARG A 1 154 ? 24.302 -6.049 8.170 1.00 61.34 154 ARG A O 1
ATOM 1241 N N . PHE A 1 155 ? 23.510 -4.325 6.945 1.00 73.12 155 PHE A N 1
ATOM 1242 C CA . PHE A 1 155 ? 22.215 -4.882 6.600 1.00 73.12 155 PHE A CA 1
ATOM 1243 C C . PHE A 1 155 ? 21.899 -4.559 5.137 1.00 73.12 155 PHE A C 1
ATOM 1245 O O . PHE A 1 155 ? 21.953 -3.398 4.743 1.00 73.12 155 PHE A O 1
ATOM 1252 N N . ASP A 1 156 ? 21.615 -5.578 4.326 1.00 64.69 156 ASP A N 1
ATOM 1253 C CA . ASP A 1 156 ? 21.333 -5.410 2.898 1.00 64.69 156 ASP A CA 1
ATOM 1254 C C . ASP A 1 156 ? 19.957 -5.982 2.537 1.00 64.69 156 ASP A C 1
ATOM 1256 O O . ASP A 1 156 ? 19.703 -7.178 2.684 1.00 64.69 156 ASP A O 1
ATOM 1260 N N . LEU A 1 157 ? 19.071 -5.105 2.064 1.00 69.00 157 LEU A N 1
ATOM 1261 C CA . LEU A 1 157 ? 17.742 -5.423 1.528 1.00 69.00 157 LEU A CA 1
ATOM 1262 C C . LEU A 1 157 ? 17.600 -4.990 0.061 1.00 69.00 157 LEU A C 1
ATOM 1264 O O . LEU A 1 157 ? 16.483 -4.832 -0.436 1.00 69.00 157 LEU A O 1
ATOM 1268 N N . SER A 1 158 ? 18.699 -4.720 -0.642 1.00 60.47 158 SER A N 1
ATOM 1269 C CA . SER A 1 158 ? 18.651 -4.268 -2.037 1.00 60.47 158 SER A CA 1
ATOM 1270 C C . SER A 1 158 ? 17.972 -5.295 -2.952 1.00 60.47 158 SER A C 1
ATOM 1272 O O . SER A 1 158 ? 17.939 -6.490 -2.662 1.00 60.47 158 SER A O 1
ATOM 1274 N N . HIS A 1 159 ? 17.392 -4.830 -4.061 1.00 58.66 159 HIS A N 1
ATOM 1275 C CA . HIS A 1 159 ? 16.761 -5.697 -5.067 1.00 58.66 159 HIS A CA 1
ATOM 1276 C C . HIS A 1 159 ? 15.667 -6.634 -4.515 1.00 58.66 159 HIS A C 1
ATOM 1278 O O . HIS A 1 159 ? 15.492 -7.747 -4.993 1.00 58.66 159 HIS A O 1
ATOM 1284 N N . ASN A 1 160 ? 14.937 -6.174 -3.502 1.00 55.06 160 ASN A N 1
ATOM 1285 C CA . ASN A 1 160 ? 13.694 -6.773 -3.024 1.00 55.06 160 ASN A CA 1
ATOM 1286 C C . ASN A 1 160 ? 12.486 -5.971 -3.535 1.00 55.06 160 ASN A C 1
ATOM 1288 O O . ASN A 1 160 ? 12.657 -4.873 -4.063 1.00 55.06 160 ASN A O 1
ATOM 1292 N N . ASN A 1 161 ? 11.268 -6.468 -3.317 1.00 62.97 161 ASN A N 1
ATOM 1293 C CA . ASN A 1 161 ? 10.009 -5.795 -3.676 1.00 62.97 161 ASN A CA 1
ATOM 1294 C C . ASN A 1 161 ? 9.638 -4.666 -2.687 1.00 62.97 161 ASN A C 1
ATOM 1296 O O . ASN A 1 161 ? 8.482 -4.511 -2.292 1.00 62.97 161 ASN A O 1
ATOM 1300 N N . THR A 1 162 ? 10.633 -3.905 -2.234 1.00 48.38 162 THR A N 1
ATOM 1301 C CA . THR A 1 162 ? 10.471 -2.767 -1.326 1.00 48.38 162 THR A CA 1
ATOM 1302 C C . THR A 1 162 ? 10.399 -1.486 -2.150 1.00 48.38 162 THR A C 1
ATOM 1304 O O . THR A 1 162 ? 11.374 -1.147 -2.818 1.00 48.38 162 THR A O 1
ATOM 1307 N N . GLU A 1 163 ? 9.276 -0.784 -2.093 1.00 48.38 163 GLU A N 1
ATOM 1308 C CA . GLU A 1 163 ? 9.048 0.478 -2.814 1.00 48.38 163 GLU A CA 1
ATOM 1309 C C . GLU A 1 163 ? 9.376 1.712 -1.928 1.00 48.38 163 GLU A C 1
ATOM 1311 O O . GLU A 1 163 ? 9.529 2.816 -2.424 1.00 48.38 163 GLU A O 1
ATOM 1316 N N . ASN A 1 164 ? 9.589 1.524 -0.613 1.00 41.31 164 ASN A N 1
ATOM 1317 C CA . ASN A 1 164 ? 9.715 2.612 0.371 1.00 41.31 164 ASN A CA 1
ATOM 1318 C C . ASN A 1 164 ? 11.095 3.329 0.419 1.00 41.31 164 ASN A C 1
ATOM 1320 O O . ASN A 1 164 ? 12.111 2.714 0.757 1.00 41.31 164 ASN A O 1
ATOM 1324 N N . GLU A 1 165 ? 11.095 4.657 0.236 1.00 39.91 165 GLU A N 1
ATOM 1325 C CA . GLU A 1 165 ? 12.249 5.569 0.376 1.00 39.91 165 GLU A CA 1
ATOM 1326 C C . GLU A 1 165 ? 12.853 5.612 1.803 1.00 39.91 165 GLU A C 1
ATOM 1328 O O . GLU A 1 165 ? 14.062 5.779 1.950 1.00 39.91 165 GLU A O 1
ATOM 1333 N N . ASP A 1 166 ? 12.083 5.370 2.875 1.00 37.31 166 ASP A N 1
ATOM 1334 C CA . ASP A 1 166 ? 12.611 5.301 4.258 1.00 37.31 166 ASP A CA 1
ATOM 1335 C C . ASP A 1 166 ? 13.484 4.052 4.491 1.00 37.31 166 ASP A C 1
ATOM 1337 O O . ASP A 1 166 ? 14.401 4.031 5.325 1.00 37.31 166 ASP A O 1
ATOM 1341 N N . ILE A 1 167 ? 13.223 2.989 3.720 1.00 42.25 167 ILE A N 1
ATOM 1342 C CA . ILE A 1 167 ? 14.068 1.794 3.684 1.00 42.25 167 ILE A CA 1
ATOM 1343 C C . ILE A 1 167 ? 15.331 2.100 2.864 1.00 42.25 167 ILE A C 1
ATOM 1345 O O . ILE A 1 167 ? 16.404 1.644 3.249 1.00 42.25 167 ILE A O 1
ATOM 1349 N N . GLU A 1 168 ? 15.254 2.942 1.824 1.00 39.88 168 GLU A N 1
ATOM 1350 C CA . GLU A 1 168 ? 16.420 3.448 1.077 1.00 39.88 168 GLU A CA 1
ATOM 1351 C C . GLU A 1 168 ? 17.305 4.415 1.872 1.00 39.88 168 GLU A C 1
ATOM 1353 O O . GLU A 1 168 ? 18.526 4.271 1.858 1.00 39.88 168 GLU A O 1
ATOM 1358 N N . ALA A 1 169 ? 16.738 5.318 2.670 1.00 33.12 169 ALA A N 1
ATOM 1359 C CA . ALA A 1 169 ? 17.508 6.150 3.596 1.00 33.12 169 ALA A CA 1
ATOM 1360 C C . ALA A 1 169 ? 18.235 5.299 4.657 1.00 33.12 169 ALA A C 1
ATOM 1362 O O . ALA A 1 169 ? 19.381 5.575 5.028 1.00 33.12 169 ALA A O 1
ATOM 1363 N N . SER A 1 170 ? 17.606 4.202 5.095 1.00 39.03 170 SER A N 1
ATOM 1364 C CA . SER A 1 170 ? 18.247 3.198 5.955 1.00 39.03 170 SER A CA 1
ATOM 1365 C C . SER A 1 170 ? 19.330 2.389 5.215 1.00 39.03 170 SER A C 1
ATOM 1367 O O . SER A 1 170 ? 20.306 1.978 5.846 1.00 39.03 170 SER A O 1
ATOM 1369 N N . ARG A 1 171 ? 19.218 2.218 3.880 1.00 40.59 171 ARG A N 1
ATOM 1370 C CA . ARG A 1 171 ? 20.265 1.619 3.021 1.00 40.59 171 ARG A CA 1
ATOM 1371 C C . ARG A 1 171 ? 21.518 2.495 2.959 1.00 40.59 171 ARG A C 1
ATOM 1373 O O . ARG A 1 171 ? 22.618 1.954 2.910 1.00 40.59 171 ARG A O 1
ATOM 1380 N N . GLU A 1 172 ? 21.399 3.821 2.962 1.00 34.75 172 GLU A N 1
ATOM 1381 C CA . GLU A 1 172 ? 22.568 4.712 2.866 1.00 34.75 172 GLU A CA 1
ATOM 1382 C C . GLU A 1 172 ? 23.283 4.928 4.209 1.00 34.75 172 GLU A C 1
ATOM 1384 O O . GLU A 1 172 ? 24.514 4.966 4.254 1.00 34.75 172 GLU A O 1
ATOM 1389 N N . LEU A 1 173 ? 22.544 4.976 5.324 1.00 35.44 173 LEU A N 1
ATOM 1390 C CA . LEU A 1 173 ? 23.111 5.212 6.661 1.00 35.44 173 LEU A CA 1
ATOM 1391 C C . LEU A 1 173 ? 23.948 4.039 7.218 1.00 35.44 173 LEU A C 1
ATOM 1393 O O . LEU A 1 173 ? 24.713 4.245 8.159 1.00 35.44 173 LEU A O 1
ATOM 1397 N N . GLN A 1 174 ? 23.850 2.832 6.642 1.00 42.75 174 GLN A N 1
ATOM 1398 C CA . GLN A 1 174 ? 24.567 1.626 7.105 1.00 42.75 174 GLN A CA 1
ATOM 1399 C C . GLN A 1 174 ? 25.574 1.041 6.091 1.00 42.75 174 GLN A C 1
ATOM 1401 O O . GLN A 1 174 ? 26.233 0.046 6.390 1.00 42.75 174 GLN A O 1
ATOM 1406 N N . ASN A 1 175 ? 25.743 1.656 4.912 1.00 40.47 175 ASN A N 1
ATOM 1407 C CA . ASN A 1 175 ? 26.655 1.183 3.853 1.00 40.47 175 ASN A CA 1
ATOM 1408 C C . ASN A 1 175 ? 28.046 1.856 3.852 1.00 40.47 175 ASN A C 1
ATOM 1410 O O . ASN A 1 175 ? 28.881 1.581 2.987 1.00 40.47 175 ASN A O 1
ATOM 1414 N N . GLY A 1 176 ? 28.334 2.715 4.833 1.00 34.09 176 GLY A N 1
ATOM 1415 C CA . GLY A 1 176 ? 29.623 3.394 4.988 1.00 34.09 176 GLY A CA 1
ATOM 1416 C C . GLY A 1 176 ? 30.710 2.523 5.627 1.00 34.09 176 GLY A C 1
ATOM 1417 O O . GLY A 1 176 ? 31.131 2.797 6.746 1.00 34.09 176 GLY A O 1
ATOM 1418 N N . GLY A 1 177 ? 31.184 1.482 4.938 1.00 33.53 177 GLY A N 1
ATOM 1419 C CA . GLY A 1 177 ? 32.341 0.704 5.397 1.00 33.53 177 GLY A CA 1
ATOM 1420 C C . GLY A 1 177 ? 32.681 -0.487 4.502 1.00 33.53 177 GLY A C 1
ATOM 1421 O O . GLY A 1 177 ? 31.932 -1.454 4.464 1.00 33.53 177 GLY A O 1
ATOM 1422 N N . GLU A 1 178 ? 33.808 -0.375 3.789 1.00 29.14 178 GLU A N 1
ATOM 1423 C CA . GLU A 1 178 ? 34.549 -1.377 2.995 1.00 29.14 178 GLU A CA 1
ATOM 1424 C C . GLU A 1 178 ? 33.808 -2.651 2.522 1.00 29.14 178 GLU A C 1
ATOM 1426 O O . GLU A 1 178 ? 33.473 -3.559 3.286 1.00 29.14 178 GLU A O 1
ATOM 1431 N N . LEU A 1 179 ? 33.678 -2.783 1.195 1.00 29.92 179 LEU A N 1
ATOM 1432 C CA . LEU A 1 179 ? 33.337 -4.035 0.513 1.00 29.92 179 LEU A CA 1
ATOM 1433 C C . LEU A 1 179 ? 34.397 -5.119 0.804 1.00 29.92 179 LEU A C 1
ATOM 1435 O O . LEU A 1 179 ? 35.563 -4.927 0.449 1.00 29.92 179 LEU A O 1
ATOM 1439 N N . PRO A 1 180 ? 34.033 -6.295 1.353 1.00 27.47 180 PRO A N 1
ATOM 1440 C CA . PRO A 1 180 ? 34.936 -7.432 1.378 1.00 27.47 180 PRO A CA 1
ATOM 1441 C C . PRO A 1 180 ? 35.118 -7.974 -0.041 1.00 27.47 180 PRO A C 1
ATOM 1443 O O . PRO A 1 180 ? 34.173 -8.348 -0.734 1.00 27.47 180 PRO A O 1
ATOM 1446 N N . ILE A 1 181 ? 36.378 -8.009 -0.436 1.00 25.69 181 ILE A N 1
ATOM 1447 C CA . ILE A 1 181 ? 36.939 -8.559 -1.664 1.00 25.69 181 ILE A CA 1
ATOM 1448 C C . ILE A 1 181 ? 36.472 -10.015 -1.881 1.00 25.69 181 ILE A C 1
ATOM 1450 O O . ILE A 1 181 ? 36.860 -10.907 -1.135 1.00 25.69 181 ILE A O 1
ATOM 1454 N N . SER A 1 182 ? 35.672 -10.287 -2.918 1.00 23.92 182 SER A N 1
ATOM 1455 C CA . SER A 1 182 ? 36.109 -10.983 -4.149 1.00 23.92 182 SER A CA 1
ATOM 1456 C C . SER A 1 182 ? 34.921 -11.363 -5.056 1.00 23.92 182 SER A C 1
ATOM 1458 O O . SER A 1 182 ? 33.873 -11.825 -4.611 1.00 23.92 182 SER A O 1
ATOM 1460 N N . PHE A 1 183 ? 35.123 -11.121 -6.351 1.00 28.09 183 PHE A N 1
ATOM 1461 C CA . PHE A 1 183 ? 34.224 -11.335 -7.487 1.00 28.09 183 PHE A CA 1
ATOM 1462 C C . PHE A 1 183 ? 34.162 -12.809 -7.933 1.00 28.09 183 PHE A C 1
ATOM 1464 O O . PHE A 1 183 ? 35.200 -13.469 -7.932 1.00 28.09 183 PHE A O 1
ATOM 1471 N N . ASN A 1 184 ? 33.007 -13.281 -8.441 1.00 25.81 184 ASN A N 1
ATOM 1472 C CA . ASN A 1 184 ? 32.845 -13.686 -9.859 1.00 25.81 184 ASN A CA 1
ATOM 1473 C C . ASN A 1 184 ? 31.522 -14.426 -10.194 1.00 25.81 184 ASN A C 1
ATOM 1475 O O . ASN A 1 184 ? 31.230 -15.465 -9.611 1.00 25.81 184 ASN A O 1
ATOM 1479 N N . ASN A 1 185 ? 30.866 -13.905 -11.251 1.00 26.62 185 ASN A N 1
ATOM 1480 C CA . ASN A 1 185 ? 30.201 -14.552 -12.409 1.00 26.62 185 ASN A CA 1
ATOM 1481 C C . ASN A 1 185 ? 28.967 -15.465 -12.186 1.00 26.62 185 ASN A C 1
ATOM 1483 O O . ASN A 1 185 ? 29.025 -16.397 -11.401 1.00 26.62 185 ASN A O 1
ATOM 1487 N N . ASN A 1 186 ? 27.845 -15.379 -12.920 1.00 27.83 186 ASN A N 1
ATOM 1488 C CA . ASN A 1 186 ? 27.452 -14.621 -14.120 1.00 27.83 186 ASN A CA 1
ATOM 1489 C C . ASN A 1 186 ? 25.920 -14.700 -14.305 1.00 27.83 186 ASN A C 1
ATOM 1491 O O . ASN A 1 186 ? 25.394 -15.805 -14.249 1.00 27.83 186 ASN A O 1
ATOM 1495 N N . THR A 1 187 ? 25.273 -13.567 -14.617 1.00 26.39 187 THR A N 1
ATOM 1496 C CA . THR A 1 187 ? 24.372 -13.276 -15.770 1.00 26.39 187 THR A CA 1
ATOM 1497 C C . THR A 1 187 ? 23.821 -11.859 -15.531 1.00 26.39 187 THR A C 1
ATOM 1499 O O . THR A 1 187 ? 23.102 -11.672 -14.561 1.00 26.39 187 THR A O 1
ATOM 1502 N N . THR A 1 188 ? 24.212 -10.800 -16.252 1.00 29.28 188 THR A N 1
ATOM 1503 C CA . THR A 1 188 ? 23.792 -10.493 -17.636 1.00 29.28 188 THR A CA 1
ATOM 1504 C C . THR A 1 188 ? 24.716 -9.476 -18.356 1.00 29.28 188 THR A C 1
ATOM 1506 O O . THR A 1 188 ? 25.089 -8.460 -17.785 1.00 29.28 188 THR A O 1
ATOM 1509 N N . ASN A 1 189 ? 25.003 -9.778 -19.636 1.00 32.34 189 ASN A N 1
ATOM 1510 C CA . ASN A 1 189 ? 25.536 -9.004 -20.783 1.00 32.34 189 ASN A CA 1
ATOM 1511 C C . ASN A 1 189 ? 26.820 -8.131 -20.688 1.00 32.34 189 ASN A C 1
ATOM 1513 O O . ASN A 1 189 ? 26.827 -6.981 -20.264 1.00 32.34 189 ASN A O 1
ATOM 1517 N N . GLU A 1 190 ? 27.877 -8.653 -21.329 1.00 33.41 190 GLU A N 1
ATOM 1518 C CA . GLU A 1 190 ? 29.283 -8.202 -21.377 1.00 33.41 190 GLU A CA 1
ATOM 1519 C C . GLU A 1 190 ? 29.575 -6.832 -22.030 1.00 33.41 190 GLU A C 1
ATOM 1521 O O . GLU A 1 190 ? 30.674 -6.301 -21.868 1.00 33.41 190 GLU A O 1
ATOM 1526 N N . LYS A 1 191 ? 28.650 -6.226 -22.788 1.00 32.81 191 LYS A N 1
ATOM 1527 C CA . LYS A 1 191 ? 28.944 -4.974 -23.524 1.00 32.81 191 LYS A CA 1
ATOM 1528 C C . LYS A 1 191 ? 28.801 -3.703 -22.684 1.00 32.81 191 LYS A C 1
ATOM 1530 O O . LYS A 1 191 ? 29.543 -2.753 -22.918 1.00 32.81 191 LYS A O 1
ATOM 1535 N N . GLU A 1 192 ? 27.898 -3.683 -21.709 1.00 37.00 192 GLU A N 1
ATOM 1536 C CA . GLU A 1 192 ? 27.707 -2.526 -20.819 1.00 37.00 192 GLU A CA 1
ATOM 1537 C C . GLU A 1 192 ? 28.768 -2.492 -19.710 1.00 37.00 192 GLU A C 1
ATOM 1539 O O . GLU A 1 192 ? 29.258 -1.422 -19.342 1.00 37.00 192 GLU A O 1
ATOM 1544 N N . THR A 1 193 ? 29.242 -3.664 -19.277 1.00 38.41 193 THR A N 1
ATOM 1545 C CA . THR A 1 193 ? 30.350 -3.805 -18.321 1.00 38.41 193 THR A CA 1
ATOM 1546 C C . THR A 1 193 ? 31.662 -3.228 -18.874 1.00 38.41 193 THR A C 1
ATOM 1548 O O . THR A 1 193 ? 32.392 -2.557 -18.148 1.00 38.41 193 THR A O 1
ATOM 1551 N N . LEU A 1 194 ? 31.945 -3.406 -20.173 1.00 35.06 194 LEU A N 1
ATOM 1552 C CA . LEU A 1 194 ? 33.164 -2.903 -20.833 1.00 35.06 194 LEU A CA 1
ATOM 1553 C C . LEU A 1 194 ? 33.236 -1.366 -20.936 1.00 35.06 194 LEU A C 1
ATOM 1555 O O . LEU A 1 194 ? 34.331 -0.802 -20.942 1.00 35.06 194 LEU A O 1
ATOM 1559 N N . ILE A 1 195 ? 32.093 -0.676 -20.997 1.00 37.25 195 ILE A N 1
ATOM 1560 C CA . ILE A 1 195 ? 32.041 0.794 -21.093 1.00 37.25 195 ILE A CA 1
ATOM 1561 C C . ILE A 1 195 ? 32.237 1.436 -19.712 1.00 37.25 195 ILE A C 1
ATOM 1563 O O . ILE A 1 195 ? 32.951 2.433 -19.588 1.00 37.25 195 ILE A O 1
ATOM 1567 N N . LEU A 1 196 ? 31.677 0.829 -18.662 1.00 35.56 196 LEU A N 1
ATOM 1568 C CA . LEU A 1 196 ? 31.861 1.271 -17.276 1.00 35.56 196 LEU A CA 1
ATOM 1569 C C . LEU A 1 196 ? 33.297 1.013 -16.772 1.00 35.56 196 LEU A C 1
ATOM 1571 O O . LEU A 1 196 ? 33.865 1.864 -16.088 1.00 35.56 196 LEU A O 1
ATOM 1575 N N . LEU A 1 197 ? 33.927 -0.091 -17.195 1.00 36.84 197 LEU A N 1
ATOM 1576 C CA . LEU A 1 197 ? 35.329 -0.424 -16.889 1.00 36.84 197 LEU A CA 1
ATOM 1577 C C . LEU A 1 197 ? 36.347 0.565 -17.490 1.00 36.84 197 LEU A C 1
ATOM 1579 O O . LEU A 1 197 ? 37.338 0.896 -16.839 1.00 36.84 197 LEU A O 1
ATOM 1583 N N . ASN A 1 198 ? 36.118 1.077 -18.704 1.00 35.78 198 ASN A N 1
ATOM 1584 C CA . ASN A 1 198 ? 37.066 1.996 -19.353 1.00 35.78 198 ASN A CA 1
ATOM 1585 C C . ASN A 1 198 ? 37.012 3.429 -18.803 1.00 35.78 198 ASN A C 1
ATOM 1587 O O . ASN A 1 198 ? 38.029 4.123 -18.807 1.00 35.78 198 ASN A O 1
ATOM 1591 N N . ASN A 1 199 ? 35.858 3.871 -18.298 1.00 34.19 199 ASN A N 1
ATOM 1592 C CA . ASN A 1 199 ? 35.718 5.212 -17.727 1.00 34.19 199 ASN A CA 1
ATOM 1593 C C . ASN A 1 199 ? 36.262 5.304 -16.293 1.00 34.19 199 ASN A C 1
ATOM 1595 O O . ASN A 1 199 ? 36.747 6.361 -15.895 1.00 34.19 199 ASN A O 1
ATOM 1599 N N . TRP A 1 200 ? 36.258 4.200 -15.541 1.00 35.88 200 TRP A N 1
ATOM 1600 C CA . TRP A 1 200 ? 36.765 4.175 -14.166 1.00 35.88 200 TRP A CA 1
ATOM 1601 C C . TRP A 1 200 ? 38.305 4.162 -14.082 1.00 35.88 200 TRP A C 1
ATOM 1603 O O . TRP A 1 200 ? 38.883 4.802 -13.204 1.00 35.88 200 TRP A O 1
ATOM 1613 N N . ASN A 1 201 ? 38.996 3.560 -15.058 1.00 35.81 201 ASN A N 1
ATOM 1614 C CA . ASN A 1 201 ? 40.468 3.558 -15.119 1.00 35.81 201 ASN A CA 1
ATOM 1615 C C . ASN A 1 201 ? 41.099 4.939 -15.405 1.00 35.81 201 ASN A C 1
ATOM 1617 O O . ASN A 1 201 ? 42.278 5.138 -15.119 1.00 35.81 201 ASN A O 1
ATOM 1621 N N . ASN A 1 202 ? 40.343 5.906 -15.939 1.00 34.81 202 ASN A N 1
ATOM 1622 C CA . ASN A 1 202 ? 40.856 7.255 -16.219 1.00 34.81 202 ASN A CA 1
ATOM 1623 C C . ASN A 1 202 ? 40.755 8.217 -15.023 1.00 34.81 202 ASN A C 1
ATOM 1625 O O . ASN A 1 202 ? 41.480 9.209 -14.985 1.00 34.81 202 ASN A O 1
ATOM 1629 N N . VAL A 1 203 ? 39.888 7.937 -14.044 1.00 36.19 203 VAL A N 1
ATOM 1630 C CA . VAL A 1 203 ? 39.660 8.831 -12.892 1.00 36.19 203 VAL A CA 1
ATOM 1631 C C . VAL A 1 203 ? 40.644 8.549 -11.747 1.00 36.19 203 VAL A C 1
ATOM 1633 O O . VAL A 1 203 ? 41.072 9.478 -11.067 1.00 36.19 203 VAL A O 1
ATOM 1636 N N . ASN A 1 204 ? 41.103 7.303 -11.589 1.00 33.19 204 ASN A N 1
ATOM 1637 C CA . ASN A 1 204 ? 41.973 6.904 -10.473 1.00 33.19 204 ASN A CA 1
ATOM 1638 C C . ASN A 1 204 ? 43.475 7.196 -10.652 1.00 33.19 204 ASN A C 1
ATOM 1640 O O . ASN A 1 204 ? 44.241 6.960 -9.727 1.00 33.19 204 ASN A O 1
ATOM 1644 N N . ASN A 1 205 ? 43.914 7.759 -11.782 1.00 36.78 205 ASN A N 1
ATOM 1645 C CA . ASN A 1 205 ? 45.327 8.123 -11.979 1.00 36.78 205 ASN A CA 1
ATOM 1646 C C . ASN A 1 205 ? 45.693 9.549 -11.513 1.00 36.78 205 ASN A C 1
ATOM 1648 O O . ASN A 1 205 ? 46.829 9.961 -11.716 1.00 36.78 205 ASN A O 1
ATOM 1652 N N . ASN A 1 206 ? 44.775 10.310 -10.896 1.00 34.84 206 ASN A N 1
ATOM 1653 C CA . ASN A 1 206 ? 45.010 11.729 -10.565 1.00 34.84 206 ASN A CA 1
ATOM 1654 C C . ASN A 1 206 ? 44.752 12.141 -9.102 1.00 34.84 206 ASN A C 1
ATOM 1656 O O . ASN A 1 206 ? 44.719 13.337 -8.823 1.00 34.84 206 ASN A O 1
ATOM 1660 N N . LEU A 1 207 ? 44.587 11.213 -8.154 1.00 32.97 207 LEU A N 1
ATOM 1661 C CA . LEU A 1 207 ? 44.322 11.569 -6.746 1.00 32.97 207 LEU A CA 1
ATOM 1662 C C . LEU A 1 207 ? 45.258 10.886 -5.734 1.00 32.97 207 LEU A C 1
ATOM 1664 O O . LEU A 1 207 ? 44.867 10.602 -4.609 1.00 32.97 207 LEU A O 1
ATOM 1668 N N . GLU A 1 208 ? 46.528 10.717 -6.102 1.00 32.78 208 GLU A N 1
ATOM 1669 C CA . GLU A 1 208 ? 47.626 10.537 -5.142 1.00 32.78 208 GLU A CA 1
ATOM 1670 C C . GLU A 1 208 ? 48.597 11.728 -5.217 1.00 32.78 208 GLU A C 1
ATOM 1672 O O . GLU A 1 208 ? 49.706 11.598 -5.723 1.00 32.78 208 GLU A O 1
ATOM 1677 N N . SER A 1 209 ? 48.195 12.911 -4.731 1.00 34.66 209 SER A N 1
ATOM 1678 C CA . SER A 1 209 ? 49.151 13.931 -4.254 1.00 34.66 209 SER A CA 1
ATOM 1679 C C . SER A 1 209 ? 48.467 15.118 -3.562 1.00 34.66 209 SER A C 1
ATOM 1681 O O . SER A 1 209 ? 48.224 16.141 -4.196 1.00 34.66 209 SER A O 1
ATOM 1683 N N . SER A 1 210 ? 48.223 15.021 -2.256 1.00 27.84 210 SER A N 1
ATOM 1684 C CA . SER A 1 210 ? 48.466 16.107 -1.287 1.00 27.84 210 SER A CA 1
ATOM 1685 C C . SER A 1 210 ? 47.944 15.705 0.091 1.00 27.84 210 SER A C 1
ATOM 1687 O O . SER A 1 210 ? 46.828 15.216 0.241 1.00 27.84 210 SER A O 1
ATOM 1689 N N . GLY A 1 211 ? 48.810 15.856 1.091 1.00 29.92 211 GLY A N 1
ATOM 1690 C CA . GLY A 1 211 ? 48.529 15.535 2.482 1.00 29.92 211 GLY A CA 1
ATOM 1691 C C . GLY A 1 211 ? 47.954 16.699 3.291 1.00 29.92 211 GLY A C 1
ATOM 1692 O O . GLY A 1 211 ? 47.702 17.784 2.774 1.00 29.92 211 GLY A O 1
ATOM 1693 N N . ASP A 1 212 ? 47.871 16.406 4.589 1.00 27.03 212 ASP A N 1
ATOM 1694 C CA . ASP A 1 212 ? 47.652 17.272 5.754 1.00 27.03 212 ASP A CA 1
ATOM 1695 C C . ASP A 1 212 ? 46.214 17.479 6.277 1.00 27.03 212 ASP A C 1
ATOM 1697 O O . ASP A 1 212 ? 45.448 18.326 5.839 1.00 27.03 212 ASP A O 1
ATOM 1701 N N . ASN A 1 213 ? 45.923 16.676 7.310 1.00 28.97 213 ASN A N 1
ATOM 1702 C CA . ASN A 1 213 ? 45.635 17.058 8.702 1.00 28.97 213 ASN A CA 1
ATOM 1703 C C . ASN A 1 213 ? 44.525 18.077 9.067 1.00 28.97 213 ASN A C 1
ATOM 1705 O O . ASN A 1 213 ? 44.617 19.267 8.797 1.00 28.97 213 ASN A O 1
ATOM 1709 N N . GLN A 1 214 ? 43.655 17.575 9.962 1.00 30.05 214 GLN A N 1
ATOM 1710 C CA . GLN A 1 214 ? 43.009 18.227 11.120 1.00 30.05 214 GLN A CA 1
ATOM 1711 C C . GLN A 1 214 ? 41.892 19.267 10.892 1.00 30.05 214 GLN A C 1
ATOM 1713 O O . GLN A 1 214 ? 42.159 20.425 10.595 1.00 30.05 214 GLN A O 1
ATOM 1718 N N . ASN A 1 215 ? 40.645 18.914 11.242 1.00 28.14 215 ASN A N 1
ATOM 1719 C CA . ASN A 1 215 ? 39.970 19.330 12.492 1.00 28.14 215 ASN A CA 1
ATOM 1720 C C . ASN A 1 215 ? 38.454 19.041 12.479 1.00 28.14 215 ASN A C 1
ATOM 1722 O O . ASN A 1 215 ? 37.811 19.016 11.435 1.00 28.14 215 ASN A O 1
ATOM 1726 N N . ASN A 1 216 ? 37.928 18.822 13.685 1.00 30.33 216 ASN A N 1
ATOM 1727 C CA . ASN A 1 216 ? 36.545 18.491 14.029 1.00 30.33 216 ASN A CA 1
ATOM 1728 C C . ASN A 1 216 ? 35.526 19.646 13.849 1.00 30.33 216 ASN A C 1
ATOM 1730 O O . ASN A 1 216 ? 35.892 20.819 13.847 1.00 30.33 216 ASN A O 1
ATOM 1734 N N . ASP A 1 217 ? 34.246 19.237 13.865 1.00 29.80 217 ASP A N 1
ATOM 1735 C CA . ASP A 1 217 ? 33.029 19.933 14.347 1.00 29.80 217 ASP A CA 1
ATOM 1736 C C . ASP A 1 217 ? 32.255 20.898 13.414 1.00 29.80 217 ASP A C 1
ATOM 1738 O O . ASP A 1 217 ? 32.634 22.047 13.216 1.00 29.80 217 ASP A O 1
ATOM 1742 N N . HIS A 1 218 ? 31.082 20.467 12.900 1.00 30.38 218 HIS A N 1
ATOM 1743 C CA . HIS A 1 218 ? 29.719 20.766 13.426 1.00 30.38 218 HIS A CA 1
ATOM 1744 C C . HIS A 1 218 ? 28.606 20.575 12.339 1.00 30.38 218 HIS A C 1
ATOM 1746 O O . HIS A 1 218 ? 28.731 21.120 11.240 1.00 30.38 218 HIS A O 1
ATOM 1752 N N . PRO A 1 219 ? 27.444 19.927 12.619 1.00 27.64 219 PRO A N 1
ATOM 1753 C CA . PRO A 1 219 ? 26.398 19.623 11.612 1.00 27.64 219 PRO A CA 1
ATOM 1754 C C . PRO A 1 219 ? 25.592 20.810 11.039 1.00 27.64 219 PRO A C 1
ATOM 1756 O O . PRO A 1 219 ? 24.719 20.608 10.196 1.00 27.64 219 PRO A O 1
ATOM 1759 N N . GLN A 1 220 ? 25.823 22.049 11.488 1.00 31.48 220 GLN A N 1
ATOM 1760 C CA . GLN A 1 220 ? 25.048 23.213 11.025 1.00 31.48 220 GLN A CA 1
ATOM 1761 C C . GLN A 1 220 ? 25.621 23.889 9.772 1.00 31.48 220 GLN A C 1
ATOM 1763 O O . GLN A 1 220 ? 24.870 24.520 9.029 1.00 31.48 220 GLN A O 1
ATOM 1768 N N . HIS A 1 221 ? 26.913 23.717 9.484 1.00 32.06 221 HIS A N 1
ATOM 1769 C CA . HIS A 1 221 ? 27.549 24.334 8.315 1.00 32.06 221 HIS A CA 1
ATOM 1770 C C . HIS A 1 221 ? 27.204 23.596 7.009 1.00 32.06 221 HIS A C 1
ATOM 1772 O O . HIS A 1 221 ? 27.038 24.219 5.963 1.00 32.06 221 HIS A O 1
ATOM 1778 N N . VAL A 1 222 ? 26.972 22.281 7.090 1.00 33.09 222 VAL A N 1
ATOM 1779 C CA . VAL A 1 222 ? 26.559 21.442 5.953 1.00 33.09 222 VAL A CA 1
ATOM 1780 C C . VAL A 1 222 ? 25.140 21.794 5.480 1.00 33.09 222 VAL A C 1
ATOM 1782 O O . VAL A 1 222 ? 24.904 21.911 4.280 1.00 33.09 222 VAL A O 1
ATOM 1785 N N . LYS A 1 223 ? 24.205 22.087 6.399 1.00 29.31 223 LYS A N 1
ATOM 1786 C CA . LYS A 1 223 ? 22.832 22.505 6.043 1.00 29.31 223 LYS A CA 1
ATOM 1787 C C . LYS A 1 223 ? 22.771 23.842 5.294 1.00 29.31 223 LYS A C 1
ATOM 1789 O O . LYS A 1 223 ? 21.935 23.998 4.409 1.00 29.31 223 LYS A O 1
ATOM 1794 N N . GLN A 1 224 ? 23.649 24.795 5.620 1.00 30.55 224 GLN A N 1
ATOM 1795 C CA . GLN A 1 224 ? 23.666 26.110 4.962 1.00 30.55 224 GLN A CA 1
ATOM 1796 C C . GLN A 1 224 ? 24.303 26.086 3.568 1.00 30.55 224 GLN A C 1
ATOM 1798 O O . GLN A 1 224 ? 23.933 26.904 2.729 1.00 30.55 224 GLN A O 1
ATOM 1803 N N . ILE A 1 225 ? 25.226 25.156 3.306 1.00 31.78 225 ILE A N 1
ATOM 1804 C CA . ILE A 1 225 ? 25.838 24.981 1.979 1.00 31.78 225 ILE A CA 1
ATOM 1805 C C . ILE A 1 225 ? 24.837 24.316 1.020 1.00 31.78 225 ILE A C 1
ATOM 1807 O O . ILE A 1 225 ? 24.661 24.783 -0.103 1.00 31.78 225 ILE A O 1
ATOM 1811 N N . ILE A 1 226 ? 24.081 23.322 1.500 1.00 30.80 226 ILE A N 1
ATOM 1812 C CA . ILE A 1 226 ? 23.064 22.614 0.703 1.00 30.80 226 ILE A CA 1
ATOM 1813 C C . ILE A 1 226 ? 21.921 23.551 0.262 1.00 30.80 226 ILE A C 1
ATOM 1815 O O . ILE A 1 226 ? 21.490 23.490 -0.885 1.00 30.80 226 ILE A O 1
ATOM 1819 N N . GLN A 1 227 ? 21.479 24.479 1.119 1.00 28.52 227 GLN A N 1
ATOM 1820 C CA . GLN A 1 227 ? 20.409 25.437 0.786 1.00 28.52 227 GLN A CA 1
ATOM 1821 C C . GLN A 1 227 ? 20.823 26.548 -0.195 1.00 28.52 227 GLN A C 1
ATOM 1823 O O . GLN A 1 227 ? 19.956 27.222 -0.750 1.00 28.52 227 GLN A O 1
ATOM 1828 N N . LYS A 1 228 ? 22.128 26.785 -0.392 1.00 29.48 228 LYS A N 1
ATOM 1829 C CA . LYS A 1 228 ? 22.626 27.905 -1.207 1.00 29.48 228 LYS A CA 1
ATOM 1830 C C . LYS A 1 228 ? 23.010 27.511 -2.632 1.00 29.48 228 LYS A C 1
ATOM 1832 O O . LYS A 1 228 ? 22.948 28.371 -3.506 1.00 29.48 228 LYS A O 1
ATOM 1837 N N . GLU A 1 229 ? 23.386 26.252 -2.865 1.00 29.45 229 GLU A N 1
ATOM 1838 C CA . GLU A 1 229 ? 23.833 25.778 -4.187 1.00 29.45 229 GLU A CA 1
ATOM 1839 C C . GLU A 1 229 ? 22.795 24.948 -4.952 1.00 29.45 229 GLU A C 1
ATOM 1841 O O . GLU A 1 229 ? 22.899 24.833 -6.172 1.00 29.45 229 GLU A O 1
ATOM 1846 N N . PHE A 1 230 ? 21.740 24.459 -4.294 1.00 25.36 230 PHE A N 1
ATOM 1847 C CA . PHE A 1 230 ? 20.657 23.742 -4.959 1.00 25.36 230 PHE A CA 1
ATOM 1848 C C . PHE A 1 230 ? 19.326 24.465 -4.731 1.00 25.36 230 PHE A C 1
ATOM 1850 O O . PHE A 1 230 ? 18.731 24.400 -3.659 1.00 25.36 230 PHE A O 1
ATOM 1857 N N . HIS A 1 231 ? 18.835 25.161 -5.760 1.00 27.28 231 HIS A N 1
ATOM 1858 C CA . HIS A 1 231 ? 17.403 25.443 -5.875 1.00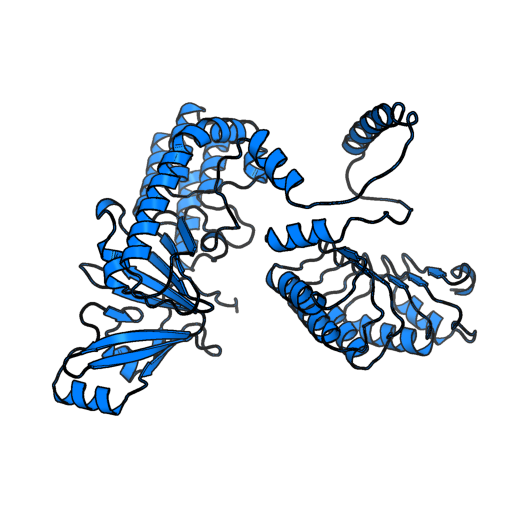 27.28 231 HIS A CA 1
ATOM 1859 C C . HIS A 1 231 ? 16.699 24.109 -6.141 1.00 27.28 231 HIS A C 1
ATOM 1861 O O . HIS A 1 231 ? 16.531 23.715 -7.292 1.00 27.28 231 HIS A O 1
ATOM 1867 N N . ILE A 1 232 ? 16.357 23.389 -5.075 1.00 26.91 232 ILE A N 1
ATOM 1868 C CA . ILE A 1 232 ? 15.504 22.202 -5.134 1.00 26.91 232 ILE A CA 1
ATOM 1869 C C . ILE A 1 232 ? 14.067 22.706 -4.968 1.00 26.91 232 ILE A C 1
ATOM 1871 O O . ILE A 1 232 ? 13.745 23.229 -3.899 1.00 26.91 232 ILE A O 1
ATOM 1875 N N . PRO A 1 233 ? 13.211 22.623 -5.999 1.00 25.53 233 PRO A N 1
ATOM 1876 C CA . PRO A 1 233 ? 11.780 22.821 -5.819 1.00 25.53 233 PRO A CA 1
ATOM 1877 C C . PRO A 1 233 ? 11.247 21.739 -4.871 1.00 25.53 233 PRO A C 1
ATOM 1879 O O . PRO A 1 233 ? 11.574 20.563 -5.021 1.00 25.53 233 PRO A O 1
ATOM 1882 N N . GLU A 1 234 ? 10.464 22.147 -3.880 1.00 27.91 234 GLU A N 1
ATOM 1883 C CA . GLU A 1 234 ? 9.823 21.271 -2.897 1.00 27.91 234 GLU A CA 1
ATOM 1884 C C . GLU A 1 234 ? 8.641 20.489 -3.521 1.00 27.91 234 GLU A C 1
ATOM 1886 O O . GLU A 1 234 ? 7.800 21.104 -4.169 1.00 27.91 234 GLU A O 1
ATOM 1891 N N . ILE A 1 235 ? 8.555 19.179 -3.195 1.00 32.41 235 ILE A N 1
ATOM 1892 C CA . ILE A 1 235 ? 7.387 18.248 -3.233 1.00 32.41 235 ILE A CA 1
ATOM 1893 C C . ILE A 1 235 ? 7.026 17.650 -4.622 1.00 32.41 235 ILE A C 1
ATOM 1895 O O . ILE A 1 235 ? 6.730 18.393 -5.546 1.00 32.41 235 ILE A O 1
ATOM 1899 N N . HIS A 1 236 ? 6.862 16.336 -4.871 1.00 33.12 236 HIS A N 1
ATOM 1900 C CA . HIS A 1 236 ? 7.137 15.009 -4.248 1.00 33.12 236 HIS A CA 1
ATOM 1901 C C . HIS A 1 236 ? 6.673 13.922 -5.285 1.00 33.12 236 HIS A C 1
ATOM 1903 O O . HIS A 1 236 ? 6.184 14.364 -6.334 1.00 33.12 236 HIS A O 1
ATOM 1909 N N . PRO A 1 237 ? 6.772 12.572 -5.085 1.00 40.62 237 PRO A N 1
ATOM 1910 C CA . PRO A 1 237 ? 6.210 11.850 -3.914 1.00 40.62 237 PRO A CA 1
ATOM 1911 C C . PRO A 1 237 ? 7.043 10.612 -3.440 1.00 40.62 237 PRO A C 1
ATOM 1913 O O . PRO A 1 237 ? 7.530 9.839 -4.250 1.00 40.62 237 PRO A O 1
ATOM 1916 N N . ILE A 1 238 ? 7.353 10.437 -2.140 1.00 38.03 238 ILE A N 1
ATOM 1917 C CA . ILE A 1 238 ? 6.585 9.546 -1.229 1.00 38.03 238 ILE A CA 1
ATOM 1918 C C . ILE A 1 238 ? 5.628 8.665 -2.028 1.00 38.03 238 ILE A C 1
ATOM 1920 O O . ILE A 1 238 ? 4.635 9.188 -2.510 1.00 38.03 238 ILE A O 1
ATOM 1924 N N . ASP A 1 239 ? 5.877 7.361 -2.163 1.00 50.31 239 ASP A N 1
ATOM 1925 C CA . ASP A 1 239 ? 4.948 6.459 -2.859 1.00 50.31 239 ASP A CA 1
ATOM 1926 C C . ASP A 1 239 ? 3.491 6.745 -2.478 1.00 50.31 239 ASP A C 1
ATOM 1928 O O . ASP A 1 239 ? 3.103 6.522 -1.323 1.00 50.31 239 ASP A O 1
ATOM 1932 N N . SER A 1 240 ? 2.707 7.199 -3.461 1.00 64.75 240 SER A N 1
ATOM 1933 C CA . SER A 1 240 ? 1.305 7.557 -3.275 1.00 64.75 240 SER A CA 1
ATOM 1934 C C . SER A 1 240 ? 0.557 6.435 -2.548 1.00 64.75 240 SER A C 1
ATOM 1936 O O . SER A 1 240 ? 0.509 5.284 -2.994 1.00 64.75 240 SER A O 1
ATOM 1938 N N . GLU A 1 241 ? -0.070 6.760 -1.420 1.00 72.19 241 GLU A N 1
ATOM 1939 C CA . GLU A 1 241 ? -0.940 5.841 -0.696 1.00 72.19 241 GLU A CA 1
ATOM 1940 C C . GLU A 1 241 ? -2.087 5.372 -1.604 1.00 72.19 241 GLU A C 1
ATOM 1942 O O . GLU A 1 241 ? -2.525 4.223 -1.526 1.00 72.19 241 GLU A O 1
ATOM 1947 N N . LEU A 1 242 ? -2.613 6.236 -2.482 1.00 76.06 242 LEU A N 1
ATOM 1948 C CA . LEU A 1 242 ? -3.666 5.868 -3.443 1.00 76.06 242 LEU A CA 1
ATOM 1949 C C . LEU A 1 242 ? -3.201 4.823 -4.462 1.00 76.06 242 LEU A C 1
ATOM 1951 O O . LEU A 1 242 ? -3.982 3.941 -4.832 1.00 76.06 242 LEU A O 1
ATOM 1955 N N . LYS A 1 243 ? -1.933 4.877 -4.866 1.00 71.94 243 LYS A N 1
ATOM 1956 C CA . LYS A 1 243 ? -1.306 3.939 -5.804 1.00 71.94 243 LYS A CA 1
ATOM 1957 C C . LYS A 1 243 ? -1.063 2.551 -5.204 1.00 71.94 243 LYS A C 1
ATOM 1959 O O . LYS A 1 243 ? -1.153 1.555 -5.920 1.00 71.94 243 LYS A O 1
ATOM 1964 N N . LYS A 1 244 ? -0.823 2.464 -3.891 1.00 70.25 244 LYS A N 1
ATOM 1965 C CA . LYS A 1 244 ? -0.688 1.186 -3.158 1.00 70.25 244 LYS A CA 1
ATOM 1966 C C . LYS A 1 244 ? -2.007 0.409 -3.067 1.00 70.25 244 LYS A C 1
ATOM 1968 O O . LYS A 1 244 ? -2.007 -0.788 -2.790 1.00 70.25 244 LYS A O 1
ATOM 1973 N N . ARG A 1 245 ? -3.150 1.066 -3.295 1.00 74.31 245 ARG A N 1
ATOM 1974 C CA . ARG A 1 245 ? -4.477 0.451 -3.157 1.00 74.31 245 ARG A CA 1
ATOM 1975 C C . ARG A 1 245 ? -4.865 -0.307 -4.421 1.00 74.31 245 ARG A C 1
ATOM 1977 O O . ARG A 1 245 ? -5.014 0.291 -5.490 1.00 74.31 245 ARG A O 1
ATOM 1984 N N . LYS A 1 246 ? -5.124 -1.611 -4.284 1.00 71.75 246 LYS A N 1
ATOM 1985 C CA . LYS A 1 246 ? -5.643 -2.449 -5.376 1.00 71.75 246 LYS A CA 1
ATOM 1986 C C . LYS A 1 246 ? -6.963 -1.906 -5.919 1.00 71.75 246 LYS A C 1
ATOM 1988 O O . LYS A 1 246 ? -7.743 -1.265 -5.213 1.00 71.75 246 LYS A O 1
ATOM 1993 N N . LEU A 1 247 ? -7.213 -2.170 -7.196 1.00 74.12 247 LEU A N 1
ATOM 1994 C CA . LEU A 1 247 ? -8.518 -1.922 -7.795 1.00 74.12 247 LEU A CA 1
ATOM 1995 C C . LEU A 1 247 ? -9.558 -2.885 -7.217 1.00 74.12 247 LEU A C 1
ATOM 1997 O O . LEU A 1 247 ? -9.318 -4.087 -7.104 1.00 74.12 247 LEU A O 1
ATOM 2001 N N . SER A 1 248 ? -10.741 -2.367 -6.892 1.00 71.94 248 SER A N 1
ATOM 2002 C CA . SER A 1 248 ? -11.913 -3.204 -6.634 1.00 71.94 248 SER A CA 1
ATOM 2003 C C . SER A 1 248 ? -12.270 -4.025 -7.880 1.00 71.94 248 SER A C 1
ATOM 2005 O O . SER A 1 248 ? -11.849 -3.712 -8.996 1.00 71.94 248 SER A O 1
ATOM 2007 N N . ALA A 1 249 ? -13.097 -5.064 -7.728 1.00 70.19 249 ALA A N 1
ATOM 2008 C CA . ALA A 1 249 ? -13.565 -5.857 -8.870 1.00 70.19 249 ALA A CA 1
ATOM 2009 C C . ALA A 1 249 ? -14.241 -4.984 -9.948 1.00 70.19 249 ALA A C 1
ATOM 2011 O O . ALA A 1 249 ? -13.975 -5.150 -11.136 1.00 70.19 249 ALA A O 1
ATOM 2012 N N . LYS A 1 250 ? -15.044 -3.999 -9.521 1.00 75.12 250 LYS A N 1
ATOM 2013 C CA . LYS A 1 250 ? -15.701 -3.034 -10.412 1.00 75.12 250 LYS A CA 1
ATOM 2014 C C . LYS A 1 250 ? -14.688 -2.144 -11.136 1.00 75.12 250 LYS A C 1
ATOM 2016 O O . LYS A 1 250 ? -14.784 -1.981 -12.347 1.00 75.12 250 LYS A O 1
ATOM 2021 N N . GLU A 1 251 ? -13.716 -1.583 -10.419 1.00 78.69 251 GLU A N 1
ATOM 2022 C CA . GLU A 1 251 ? -12.671 -0.755 -11.040 1.00 78.69 251 GLU A CA 1
ATOM 2023 C C . GLU A 1 251 ? -11.770 -1.574 -11.972 1.00 78.69 251 GLU A C 1
ATOM 2025 O O . GLU A 1 251 ? -11.306 -1.064 -12.986 1.00 78.69 251 GLU A O 1
ATOM 2030 N N . SER A 1 252 ? -11.547 -2.852 -11.663 1.00 78.06 252 SER A N 1
ATOM 2031 C CA . SER A 1 252 ? -10.767 -3.768 -12.500 1.00 78.06 252 SER A CA 1
ATOM 2032 C C . SER A 1 252 ? -11.502 -4.094 -13.804 1.00 78.06 252 SER A C 1
ATOM 2034 O O . SER A 1 252 ? -10.901 -4.097 -14.877 1.00 78.06 252 SER A O 1
ATOM 2036 N N . GLU A 1 253 ? -12.817 -4.322 -13.736 1.00 76.88 253 GLU A N 1
ATOM 2037 C CA . GLU A 1 253 ? -13.669 -4.478 -14.919 1.00 76.88 253 GLU A CA 1
ATOM 2038 C C . GLU A 1 253 ? -13.667 -3.206 -15.778 1.00 76.88 253 GLU A C 1
ATOM 2040 O O . GLU A 1 253 ? -13.486 -3.282 -16.996 1.00 76.88 253 GLU A O 1
ATOM 2045 N N . GLN A 1 254 ? -13.781 -2.033 -15.143 1.00 82.81 254 GLN A N 1
ATOM 2046 C CA . GLN A 1 254 ? -13.665 -0.741 -15.820 1.00 82.81 254 GLN A CA 1
ATOM 2047 C C . GLN A 1 254 ? -12.294 -0.587 -16.490 1.00 82.81 254 GLN A C 1
ATOM 2049 O O . GLN A 1 254 ? -12.240 -0.285 -17.680 1.00 82.81 254 GLN A O 1
ATOM 2054 N N . LEU A 1 255 ? -11.193 -0.866 -15.785 1.00 83.44 255 LEU A N 1
ATOM 2055 C CA . LEU A 1 255 ? -9.845 -0.816 -16.354 1.00 83.44 255 LEU A CA 1
ATOM 2056 C C . LEU A 1 255 ? -9.726 -1.699 -17.594 1.00 83.44 255 LEU A C 1
ATOM 2058 O O . LEU A 1 255 ? -9.247 -1.231 -18.623 1.00 83.44 255 LEU A O 1
ATOM 2062 N N . ASN A 1 256 ? -10.215 -2.936 -17.540 1.00 81.19 256 ASN A N 1
ATOM 2063 C CA . ASN A 1 256 ? -10.182 -3.843 -18.687 1.00 81.19 256 ASN A CA 1
ATOM 2064 C C . ASN A 1 256 ? -11.013 -3.327 -19.870 1.00 81.19 256 ASN A C 1
ATOM 2066 O O . ASN A 1 256 ? -10.564 -3.397 -21.017 1.00 81.19 256 ASN A O 1
ATOM 2070 N N . TYR A 1 257 ? -12.203 -2.778 -19.610 1.00 84.25 257 TYR A N 1
ATOM 2071 C CA . TYR A 1 257 ? -13.021 -2.135 -20.641 1.00 84.25 257 TYR A CA 1
ATOM 2072 C C . TYR A 1 257 ? -12.260 -0.987 -21.318 1.00 84.25 257 TYR A C 1
ATOM 2074 O O . TYR A 1 257 ? -12.153 -0.955 -22.547 1.00 84.25 257 TYR A O 1
ATOM 2082 N N . PHE A 1 258 ? -11.666 -0.088 -20.530 1.00 87.00 258 PHE A N 1
ATOM 2083 C CA . PHE A 1 258 ? -10.934 1.054 -21.066 1.00 87.00 258 PHE A CA 1
ATOM 2084 C C . PHE A 1 258 ? -9.641 0.647 -21.771 1.00 87.00 258 PHE A C 1
ATOM 2086 O O . PHE A 1 258 ? -9.353 1.203 -22.825 1.00 87.00 258 PHE A O 1
ATOM 2093 N N . LYS A 1 259 ? -8.905 -0.366 -21.294 1.00 84.94 259 LYS A N 1
ATOM 2094 C CA . LYS A 1 259 ? -7.745 -0.919 -22.017 1.00 84.94 259 LYS A CA 1
ATOM 2095 C C . LYS A 1 259 ? -8.137 -1.361 -23.431 1.00 84.94 259 LYS A C 1
ATOM 2097 O O . LYS A 1 259 ? -7.508 -0.952 -24.405 1.00 84.94 259 LYS A O 1
ATOM 2102 N N . ASN A 1 260 ? -9.242 -2.096 -23.569 1.00 79.50 260 ASN A N 1
ATOM 2103 C CA . ASN A 1 260 ? -9.757 -2.488 -24.885 1.00 79.50 260 ASN A CA 1
ATOM 2104 C C . ASN A 1 260 ? -10.155 -1.276 -25.747 1.00 79.50 260 ASN A C 1
ATOM 2106 O O . ASN A 1 260 ? -9.885 -1.255 -26.949 1.00 79.50 260 ASN A O 1
ATOM 2110 N N . ALA A 1 261 ? -10.762 -0.252 -25.143 1.00 82.81 261 ALA A N 1
ATOM 2111 C CA . ALA A 1 261 ? -11.130 0.978 -25.841 1.00 82.81 261 ALA A CA 1
ATOM 2112 C C . ALA A 1 261 ? -9.902 1.779 -26.324 1.00 82.81 261 ALA A C 1
ATOM 2114 O O . ALA A 1 261 ? -9.924 2.304 -27.435 1.00 82.81 261 ALA A O 1
ATOM 2115 N N . ILE A 1 262 ? -8.813 1.816 -25.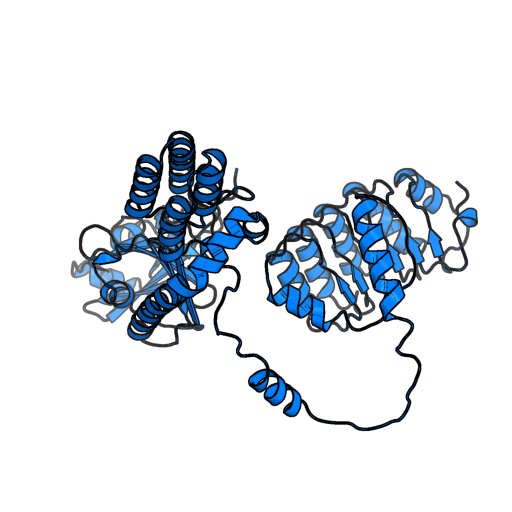547 1.00 87.94 262 ILE A N 1
ATOM 2116 C CA . ILE A 1 262 ? -7.538 2.445 -25.930 1.00 87.94 262 ILE A CA 1
ATOM 2117 C C . ILE A 1 262 ? -6.906 1.729 -27.127 1.00 87.94 262 ILE A C 1
ATOM 2119 O O . ILE A 1 262 ? -6.477 2.383 -28.076 1.00 87.94 262 ILE A O 1
ATOM 2123 N N . VAL A 1 263 ? -6.915 0.392 -27.142 1.00 82.31 263 VAL A N 1
ATOM 2124 C CA . VAL A 1 263 ? -6.447 -0.392 -28.301 1.00 82.31 263 VAL A CA 1
ATOM 2125 C C . VAL A 1 263 ? -7.278 -0.082 -29.552 1.00 82.31 263 VAL A C 1
ATOM 2127 O O . VAL A 1 263 ? -6.735 0.008 -30.654 1.00 82.31 263 VAL A O 1
ATOM 2130 N N . ALA A 1 264 ? -8.590 0.110 -29.393 1.00 80.94 264 ALA A N 1
ATOM 2131 C CA . ALA A 1 264 ? -9.502 0.406 -30.495 1.00 80.94 264 ALA A CA 1
ATOM 2132 C C . ALA A 1 264 ? -9.424 1.855 -31.014 1.00 80.94 264 ALA A C 1
ATOM 2134 O O . ALA A 1 264 ? -9.850 2.099 -32.144 1.00 80.94 264 ALA A O 1
ATOM 2135 N N . ALA A 1 265 ? -8.897 2.796 -30.226 1.00 88.00 265 ALA A N 1
ATOM 2136 C CA . ALA A 1 265 ? -8.822 4.216 -30.560 1.00 88.00 265 ALA A CA 1
ATOM 2137 C C . ALA A 1 265 ? -7.665 4.515 -31.530 1.00 88.00 265 ALA A C 1
ATOM 2139 O O . ALA A 1 265 ? -6.528 4.745 -31.125 1.00 88.00 265 ALA A O 1
ATOM 2140 N N . LYS A 1 266 ? -7.958 4.554 -32.833 1.00 88.38 266 LYS A N 1
ATOM 2141 C CA . LYS A 1 266 ? -6.948 4.642 -33.909 1.00 88.38 266 LYS A CA 1
ATOM 2142 C C . LYS A 1 266 ? -6.540 6.067 -34.267 1.00 88.38 266 LYS A C 1
ATOM 2144 O O . LYS A 1 266 ? -5.689 6.269 -35.130 1.00 88.38 266 LYS A O 1
ATOM 2149 N N . ASN A 1 267 ? -7.183 7.070 -33.677 1.00 93.00 267 ASN A N 1
ATOM 2150 C CA . ASN A 1 267 ? -6.860 8.473 -33.909 1.00 93.00 267 ASN A CA 1
ATOM 2151 C C . ASN A 1 267 ? -6.964 9.306 -32.618 1.00 93.00 267 ASN A C 1
ATOM 2153 O O . ASN A 1 267 ? -7.644 8.894 -31.674 1.00 93.00 267 ASN A O 1
ATOM 2157 N N . PRO A 1 268 ? -6.342 10.502 -32.573 1.00 93.88 268 PRO A N 1
ATOM 2158 C CA . PRO A 1 268 ? -6.338 11.339 -31.374 1.00 93.88 268 PRO A CA 1
ATOM 2159 C C . PRO A 1 268 ? -7.727 11.716 -30.845 1.00 93.88 268 PRO A C 1
ATOM 2161 O O . PRO A 1 268 ? -7.905 11.845 -29.638 1.00 93.88 268 PRO A O 1
ATOM 2164 N N . GLY A 1 269 ? -8.723 11.886 -31.723 1.00 94.44 269 GLY A N 1
ATOM 2165 C CA . GLY A 1 269 ? -10.087 12.232 -31.317 1.00 94.44 269 GLY A CA 1
ATOM 2166 C C . GLY A 1 269 ? -10.776 11.099 -30.555 1.00 94.44 269 GLY A C 1
ATOM 2167 O O . GLY A 1 269 ? -11.394 11.337 -29.520 1.00 94.44 269 GLY A O 1
ATOM 2168 N N . GLU A 1 270 ? -10.621 9.862 -31.031 1.00 95.12 270 GLU A N 1
ATOM 2169 C CA . GLU A 1 270 ? -11.099 8.664 -30.331 1.00 95.12 270 GLU A CA 1
ATOM 2170 C C . GLU A 1 270 ? -10.384 8.482 -28.991 1.00 95.12 270 GLU A C 1
ATOM 2172 O O . GLU A 1 270 ? -11.041 8.253 -27.980 1.00 95.12 270 GLU A O 1
ATOM 2177 N N . MET A 1 271 ? -9.062 8.670 -28.961 1.00 94.38 271 MET A N 1
ATOM 2178 C CA . MET A 1 271 ? -8.270 8.568 -27.732 1.00 94.38 271 MET A CA 1
ATOM 2179 C C . MET A 1 271 ? -8.722 9.585 -26.683 1.00 94.38 271 MET A C 1
ATOM 2181 O O . MET A 1 271 ? -8.933 9.232 -25.525 1.00 94.38 271 MET A O 1
ATOM 2185 N N . HIS A 1 272 ? -8.940 10.840 -27.090 1.00 95.62 272 HIS A N 1
ATOM 2186 C CA . HIS A 1 272 ? -9.484 11.862 -26.202 1.00 95.62 272 HIS A CA 1
ATOM 2187 C C . HIS A 1 272 ? -10.842 11.460 -25.633 1.00 95.62 272 HIS A C 1
ATOM 2189 O O . HIS A 1 272 ? -11.032 11.594 -24.431 1.00 95.62 272 HIS A O 1
ATOM 2195 N N . LYS A 1 273 ? -11.744 10.921 -26.461 1.00 96.25 273 LYS A N 1
ATOM 2196 C CA . LYS A 1 273 ? -13.067 10.481 -26.013 1.00 96.25 273 LYS A CA 1
ATOM 2197 C C . LYS A 1 273 ? -12.979 9.378 -24.955 1.00 96.25 273 LYS A C 1
ATOM 2199 O O . LYS A 1 273 ? -13.679 9.458 -23.954 1.00 96.25 273 LYS A O 1
ATOM 2204 N N . VAL A 1 274 ? -12.119 8.380 -25.166 1.00 95.31 274 VAL A N 1
ATOM 2205 C CA . VAL A 1 274 ? -11.923 7.274 -24.213 1.00 95.31 274 VAL A CA 1
ATOM 2206 C C . VAL A 1 274 ? -11.361 7.793 -22.887 1.00 95.31 274 VAL A C 1
ATOM 2208 O O . VAL A 1 274 ? -11.849 7.420 -21.824 1.00 95.31 274 VAL A O 1
ATOM 2211 N N . VAL A 1 275 ? -10.370 8.688 -22.942 1.00 96.00 275 VAL A N 1
ATOM 2212 C CA . VAL A 1 275 ? -9.775 9.301 -21.743 1.00 96.00 275 VAL A CA 1
ATOM 2213 C C . VAL A 1 275 ? -10.779 10.192 -21.008 1.00 96.00 275 VAL A C 1
ATOM 2215 O O . VAL A 1 275 ? -10.837 10.145 -19.784 1.00 96.00 275 VAL A O 1
ATOM 2218 N N . ASP A 1 276 ? -11.585 10.973 -21.729 1.00 95.38 276 ASP A N 1
ATOM 2219 C CA . ASP A 1 276 ? -12.630 11.815 -21.136 1.00 95.38 276 ASP A CA 1
ATOM 2220 C C . ASP A 1 276 ? -13.702 10.971 -20.442 1.00 95.38 276 ASP A C 1
ATOM 2222 O O . ASP A 1 276 ? -14.038 11.238 -19.293 1.00 95.38 276 ASP A O 1
ATOM 2226 N N . GLU A 1 277 ? -14.159 9.892 -21.081 1.00 94.62 277 GLU A N 1
ATOM 2227 C CA . GLU A 1 277 ? -15.118 8.961 -20.483 1.00 94.62 277 GLU A CA 1
ATOM 2228 C C . GLU A 1 277 ? -14.555 8.308 -19.208 1.00 94.62 277 GLU A C 1
ATOM 2230 O O . GLU A 1 277 ? -15.246 8.262 -18.191 1.00 94.62 277 GLU A O 1
ATOM 2235 N N . ALA A 1 278 ? -13.287 7.875 -19.218 1.00 92.31 278 ALA A N 1
ATOM 2236 C CA . ALA A 1 278 ? -12.621 7.316 -18.038 1.00 92.31 278 ALA A CA 1
ATOM 2237 C C . ALA A 1 278 ? -12.526 8.333 -16.883 1.00 92.31 278 ALA A C 1
ATOM 2239 O O . ALA A 1 278 ? -12.808 8.009 -15.724 1.00 92.31 278 ALA A O 1
ATOM 2240 N N . ILE A 1 279 ? -12.165 9.580 -17.195 1.00 91.88 279 ILE A N 1
ATOM 2241 C CA . ILE A 1 279 ? -12.098 10.672 -16.218 1.00 91.88 279 ILE A CA 1
ATOM 2242 C C . ILE A 1 279 ? -13.487 10.950 -15.631 1.00 91.88 279 ILE A C 1
ATOM 2244 O O . ILE A 1 279 ? -13.637 11.025 -14.406 1.00 91.88 279 ILE A O 1
ATOM 2248 N N . ASP A 1 280 ? -14.507 11.048 -16.482 1.00 89.62 280 ASP A N 1
ATOM 2249 C CA . ASP A 1 280 ? -15.873 11.397 -16.096 1.00 89.62 280 ASP A CA 1
ATOM 2250 C C . ASP A 1 280 ? -16.501 10.366 -15.160 1.00 89.62 280 ASP A C 1
ATOM 2252 O O . ASP A 1 280 ? -17.182 10.743 -14.201 1.00 89.62 280 ASP A O 1
ATOM 2256 N N . ILE A 1 281 ? -16.227 9.076 -15.355 1.00 86.69 281 ILE A N 1
ATOM 2257 C CA . ILE A 1 281 ? -16.736 8.034 -14.454 1.00 86.69 281 ILE A CA 1
ATOM 2258 C C . ILE A 1 281 ? -15.951 7.919 -13.137 1.00 86.69 281 ILE A C 1
ATOM 2260 O O . ILE A 1 281 ? -16.331 7.129 -12.275 1.00 86.69 281 ILE A O 1
ATOM 2264 N N . GLY A 1 282 ? -14.871 8.688 -12.966 1.00 86.62 282 GLY A N 1
ATOM 2265 C CA . GLY A 1 282 ? -14.047 8.665 -11.756 1.00 86.62 282 GLY A CA 1
ATOM 2266 C C . GLY A 1 282 ? -13.031 7.533 -11.699 1.00 86.62 282 GLY A C 1
ATOM 2267 O O . GLY A 1 282 ? -12.610 7.160 -10.608 1.00 86.62 282 GLY A O 1
ATOM 2268 N N . MET A 1 283 ? -12.631 6.988 -12.849 1.00 88.06 283 MET A N 1
ATOM 2269 C CA . MET A 1 283 ? -11.620 5.940 -12.906 1.00 88.06 283 MET A CA 1
ATOM 2270 C C . MET A 1 283 ? -10.289 6.443 -12.334 1.00 88.06 283 MET A C 1
ATOM 2272 O O . MET A 1 283 ? -9.874 7.561 -12.641 1.00 88.06 283 MET A O 1
ATOM 2276 N N . ARG A 1 284 ? -9.619 5.626 -11.518 1.00 89.12 284 ARG A N 1
ATOM 2277 C CA . ARG A 1 284 ? -8.278 5.928 -11.004 1.00 89.12 284 ARG A CA 1
ATOM 2278 C C . ARG A 1 284 ? -7.240 5.841 -12.125 1.00 89.12 284 ARG A C 1
ATOM 2280 O O . ARG A 1 284 ? -7.142 4.820 -12.803 1.00 89.12 284 ARG A O 1
ATOM 2287 N N . MET A 1 285 ? -6.477 6.911 -12.318 1.00 91.00 285 MET A N 1
ATOM 2288 C CA . MET A 1 285 ? -5.391 7.032 -13.290 1.00 91.00 285 MET A CA 1
ATOM 2289 C C . MET A 1 285 ? -4.223 6.112 -12.935 1.00 91.00 285 MET A C 1
ATOM 2291 O O . MET A 1 285 ? -3.636 5.509 -13.836 1.00 91.00 285 MET A O 1
ATOM 2295 N N . ASN A 1 286 ? -3.925 5.983 -11.637 1.00 87.62 286 ASN A N 1
ATOM 2296 C CA . ASN A 1 286 ? -2.787 5.218 -11.119 1.00 87.62 286 ASN A CA 1
ATOM 2297 C C . ASN A 1 286 ? -3.171 3.803 -10.661 1.00 87.62 286 ASN A C 1
ATOM 2299 O O . ASN A 1 286 ? -2.299 3.000 -10.331 1.00 87.62 286 ASN A O 1
ATOM 2303 N N . GLY A 1 287 ? -4.467 3.479 -10.665 1.00 79.06 287 GLY A N 1
ATOM 2304 C CA . GLY A 1 287 ? -4.982 2.164 -10.299 1.00 79.06 287 GLY A CA 1
ATOM 2305 C C . GLY A 1 287 ? -4.476 1.053 -11.224 1.00 79.06 287 GLY A C 1
ATOM 2306 O O . GLY A 1 287 ? -4.544 1.173 -12.449 1.00 79.06 287 GLY A O 1
ATOM 2307 N N . ARG A 1 288 ? -4.002 -0.050 -10.636 1.00 72.69 288 ARG A N 1
ATOM 2308 C CA . ARG A 1 288 ? -3.446 -1.212 -11.348 1.00 72.69 288 ARG A CA 1
ATOM 2309 C C . ARG A 1 288 ? -3.797 -2.537 -10.677 1.00 72.69 288 ARG A C 1
ATOM 2311 O O . ARG A 1 288 ? -4.167 -2.580 -9.502 1.00 72.69 288 ARG A O 1
ATOM 2318 N N . TYR A 1 289 ? -3.649 -3.616 -11.441 1.00 57.81 289 TYR A N 1
ATOM 2319 C CA . TYR A 1 289 ? -3.692 -4.983 -10.936 1.00 57.81 289 TYR A CA 1
ATOM 2320 C C . TYR A 1 289 ? -2.258 -5.495 -10.760 1.00 57.81 289 TYR A C 1
ATOM 2322 O O . TYR A 1 289 ? -1.585 -5.766 -11.747 1.00 57.81 289 TYR A O 1
ATOM 2330 N N . GLU A 1 290 ? -1.787 -5.620 -9.518 1.00 55.00 290 GLU A N 1
ATOM 2331 C CA . GLU A 1 290 ? -0.443 -6.143 -9.204 1.00 55.00 290 GLU A CA 1
ATOM 2332 C C . GLU A 1 290 ? 0.670 -5.468 -10.040 1.00 55.00 290 GLU A C 1
ATOM 2334 O O . GLU A 1 290 ? 0.876 -4.263 -9.912 1.00 55.00 290 GLU A O 1
ATOM 2339 N N . ASN A 1 291 ? 1.348 -6.230 -10.908 1.00 50.62 291 ASN A N 1
ATOM 2340 C CA . ASN A 1 291 ? 2.471 -5.798 -11.751 1.00 50.62 291 ASN A CA 1
ATOM 2341 C C . ASN A 1 291 ? 2.042 -5.228 -13.121 1.00 50.62 291 ASN A C 1
ATOM 2343 O O . ASN A 1 291 ? 2.876 -5.074 -14.014 1.00 50.62 291 ASN A O 1
ATOM 2347 N N . ASP A 1 292 ? 0.747 -4.987 -13.332 1.00 61.44 292 ASP A N 1
ATOM 2348 C CA . ASP A 1 292 ? 0.203 -4.471 -14.590 1.00 61.44 292 ASP A CA 1
ATOM 2349 C C . ASP A 1 292 ? 0.311 -2.933 -14.677 1.00 61.44 292 ASP A C 1
ATOM 2351 O O . ASP A 1 292 ? 0.407 -2.223 -13.674 1.00 61.44 292 ASP A O 1
ATOM 2355 N N . GLN A 1 293 ? 0.270 -2.414 -15.902 1.00 70.69 293 GLN A N 1
ATOM 2356 C CA . GLN A 1 293 ? 0.289 -0.982 -16.202 1.00 70.69 293 GLN A CA 1
ATOM 2357 C C . GLN A 1 293 ? -0.980 -0.305 -15.687 1.00 70.69 293 GLN A C 1
ATOM 2359 O O . GLN A 1 293 ? -2.090 -0.840 -15.853 1.00 70.69 293 GLN A O 1
ATOM 2364 N N . SER A 1 294 ? -0.817 0.897 -15.126 1.00 85.25 294 SER A N 1
ATOM 2365 C CA . SER A 1 294 ? -1.954 1.750 -14.776 1.00 85.25 294 SER A CA 1
ATOM 2366 C C . SER A 1 294 ? -2.705 2.204 -16.031 1.00 85.25 294 SER A C 1
ATOM 2368 O O . SER A 1 294 ? -2.208 2.093 -17.157 1.00 85.25 294 SER A O 1
ATOM 2370 N N . PHE A 1 295 ? -3.911 2.747 -15.861 1.00 88.25 295 PHE A N 1
ATOM 2371 C CA . PHE A 1 295 ? -4.648 3.319 -16.988 1.00 88.25 295 PHE A CA 1
ATOM 2372 C C . PHE A 1 295 ? -3.863 4.428 -17.688 1.00 88.25 295 PHE A C 1
ATOM 2374 O O . PHE A 1 295 ? -3.770 4.423 -18.915 1.00 88.25 295 PHE A O 1
ATOM 2381 N N . ALA A 1 296 ? -3.262 5.343 -16.922 1.00 92.25 296 ALA A N 1
ATOM 2382 C CA . ALA A 1 296 ? -2.487 6.437 -17.490 1.00 92.25 296 ALA A CA 1
ATOM 2383 C C . ALA A 1 296 ? -1.299 5.928 -18.322 1.00 92.25 296 ALA A C 1
ATOM 2385 O O . ALA A 1 296 ? -1.066 6.413 -19.429 1.00 92.25 296 ALA A O 1
ATOM 2386 N N . GLU A 1 297 ? -0.585 4.915 -17.833 1.00 88.44 297 GLU A N 1
ATOM 2387 C CA . GLU A 1 297 ? 0.535 4.309 -18.557 1.00 88.44 297 GLU A CA 1
ATOM 2388 C C . GLU A 1 297 ? 0.077 3.578 -19.818 1.00 88.44 297 GLU A C 1
ATOM 2390 O O . GLU A 1 297 ? 0.694 3.719 -20.876 1.00 88.44 297 GLU A O 1
ATOM 2395 N N . TYR A 1 298 ? -1.043 2.858 -19.733 1.00 87.94 298 TYR A N 1
ATOM 2396 C CA . TYR A 1 298 ? -1.619 2.144 -20.867 1.00 87.94 298 TYR A CA 1
ATOM 2397 C C . TYR A 1 298 ? -2.059 3.100 -21.985 1.00 87.94 298 TYR A C 1
ATOM 2399 O O . TYR A 1 298 ? -1.850 2.820 -23.164 1.00 87.94 298 TYR A O 1
ATOM 2407 N N . VAL A 1 299 ? -2.618 4.263 -21.630 1.00 92.06 299 VAL A N 1
ATOM 2408 C CA . VAL A 1 299 ? -2.963 5.328 -22.587 1.00 92.06 299 VAL A CA 1
ATOM 2409 C C . VAL A 1 299 ? -1.709 5.853 -23.287 1.00 92.06 299 VAL A C 1
ATOM 2411 O O . VAL A 1 299 ? -1.690 5.968 -24.513 1.00 92.06 299 VAL A O 1
ATOM 2414 N N . VAL A 1 300 ? -0.654 6.164 -22.527 1.00 92.25 300 VAL A N 1
ATOM 2415 C CA . VAL A 1 300 ? 0.598 6.708 -23.077 1.00 92.25 300 VAL A CA 1
ATOM 2416 C C . VAL A 1 300 ? 1.258 5.721 -24.037 1.00 92.25 300 VAL A C 1
ATOM 2418 O O . VAL A 1 300 ? 1.637 6.108 -25.144 1.00 92.25 300 VAL A O 1
ATOM 2421 N N . LEU A 1 301 ? 1.328 4.445 -23.660 1.00 86.44 301 LEU A N 1
ATOM 2422 C CA . LEU A 1 301 ? 1.850 3.390 -24.525 1.00 86.44 301 LEU A CA 1
ATOM 2423 C C . LEU A 1 301 ? 0.968 3.175 -25.756 1.00 86.44 301 LEU A C 1
ATOM 2425 O O . LEU A 1 301 ? 1.488 3.107 -26.864 1.00 86.44 301 LEU A O 1
ATOM 2429 N N . GLY A 1 302 ? -0.357 3.160 -25.597 1.00 82.94 302 GLY A N 1
ATOM 2430 C CA . GLY A 1 302 ? -1.291 3.030 -26.716 1.00 82.94 302 GLY A CA 1
ATOM 2431 C C . GLY A 1 302 ? -1.126 4.140 -27.759 1.00 82.94 302 GLY A C 1
ATOM 2432 O O . GLY A 1 302 ? -1.124 3.871 -28.958 1.00 82.94 302 GLY A O 1
ATOM 2433 N N . MET A 1 303 ? -0.916 5.388 -27.331 1.00 90.44 303 MET A N 1
ATOM 2434 C CA . MET A 1 303 ? -0.629 6.490 -28.259 1.00 90.44 303 MET A CA 1
ATOM 2435 C C . MET A 1 303 ? 0.714 6.338 -28.983 1.00 90.44 303 MET A C 1
ATOM 2437 O O . MET A 1 303 ? 0.837 6.794 -30.122 1.00 90.44 303 MET A O 1
ATOM 2441 N N . GLN A 1 304 ? 1.715 5.734 -28.335 1.00 84.38 304 GLN A N 1
ATOM 2442 C CA . GLN A 1 304 ? 2.996 5.435 -28.968 1.00 84.38 304 GLN A CA 1
ATOM 2443 C C . GLN A 1 304 ? 2.858 4.314 -30.006 1.00 84.38 304 GLN A C 1
ATOM 2445 O O . GLN A 1 304 ? 3.374 4.465 -31.110 1.00 84.38 304 GLN A O 1
ATOM 2450 N N . GLU A 1 305 ? 2.145 3.235 -29.679 1.00 81.62 305 GLU A N 1
ATOM 2451 C CA . GLU A 1 305 ? 1.883 2.111 -30.592 1.00 81.62 305 GLU A CA 1
ATOM 2452 C C . GLU A 1 305 ? 1.115 2.553 -31.847 1.00 81.62 305 GLU A C 1
ATOM 2454 O O . GLU A 1 305 ? 1.401 2.095 -32.950 1.00 81.62 305 GLU A O 1
ATOM 2459 N N . HIS A 1 306 ? 0.180 3.499 -31.708 1.00 81.75 306 HIS A N 1
ATOM 2460 C CA . HIS A 1 306 ? -0.538 4.098 -32.843 1.00 81.75 306 HIS A CA 1
ATOM 2461 C C . HIS A 1 306 ? 0.211 5.266 -33.513 1.00 81.75 306 HIS A C 1
ATOM 2463 O O . HIS A 1 306 ? -0.359 5.954 -34.362 1.00 81.75 306 HIS A O 1
ATOM 2469 N N . GLU A 1 307 ? 1.467 5.517 -33.131 1.00 89.00 307 GLU A N 1
ATOM 2470 C CA . GLU A 1 307 ? 2.347 6.549 -33.701 1.00 89.00 307 GLU A CA 1
ATOM 2471 C C . GLU A 1 307 ? 1.738 7.965 -33.715 1.00 89.00 307 GLU A C 1
ATOM 2473 O O . GLU A 1 307 ? 1.912 8.751 -34.655 1.00 89.00 307 GLU A O 1
ATOM 2478 N N . PHE A 1 308 ? 1.004 8.335 -32.662 1.00 91.69 308 PHE A N 1
ATOM 2479 C CA . PHE A 1 308 ? 0.402 9.665 -32.584 1.00 91.69 308 PHE A CA 1
ATOM 2480 C C . PHE A 1 308 ? 1.467 10.762 -32.571 1.00 91.69 308 PHE A C 1
ATOM 2482 O O . PHE A 1 308 ? 2.565 10.603 -32.038 1.00 91.69 308 PHE A O 1
ATOM 2489 N N . LYS A 1 309 ? 1.136 11.934 -33.120 1.00 95.56 309 LYS A N 1
ATOM 2490 C CA . LYS A 1 309 ? 2.068 13.067 -33.149 1.00 95.56 309 LYS A CA 1
ATOM 2491 C C . LYS A 1 309 ? 2.338 13.575 -31.735 1.00 95.56 309 LYS A C 1
ATOM 2493 O O . LYS A 1 309 ? 1.432 13.635 -30.906 1.00 95.56 309 LYS A O 1
ATOM 2498 N N . LYS A 1 310 ? 3.557 14.073 -31.504 1.00 95.25 310 LYS A N 1
ATOM 2499 C CA . LYS A 1 310 ? 3.998 14.652 -30.221 1.00 95.25 310 LYS A CA 1
ATOM 2500 C C . LYS A 1 310 ? 2.990 15.637 -29.610 1.00 95.25 310 LYS A C 1
ATOM 2502 O O . LYS A 1 310 ? 2.711 15.565 -28.422 1.00 95.25 310 LYS A O 1
ATOM 2507 N N . ASN A 1 311 ? 2.406 16.526 -30.420 1.00 95.12 311 ASN A N 1
ATOM 2508 C CA . ASN A 1 311 ? 1.431 17.514 -29.940 1.00 95.12 311 ASN A CA 1
ATOM 2509 C C . ASN A 1 311 ? 0.123 16.887 -29.434 1.00 95.12 311 ASN A C 1
ATOM 2511 O O . ASN A 1 311 ? -0.495 17.434 -28.525 1.00 95.12 311 ASN A O 1
ATOM 2515 N N . ASP A 1 312 ? -0.305 15.770 -30.022 1.00 95.25 312 ASP A N 1
ATOM 2516 C CA . ASP A 1 312 ? -1.517 15.064 -29.606 1.00 95.25 312 ASP A CA 1
ATOM 2517 C C . ASP A 1 312 ? -1.247 14.260 -28.328 1.00 95.25 312 ASP A C 1
ATOM 2519 O O . ASP A 1 312 ? -2.004 14.370 -27.364 1.00 95.25 312 ASP A O 1
ATOM 2523 N N . GLN A 1 313 ? -0.099 13.573 -28.266 1.00 95.12 313 GLN A N 1
ATOM 2524 C CA . GLN A 1 313 ? 0.377 12.910 -27.047 1.00 95.12 313 GLN A CA 1
ATOM 2525 C C . GLN A 1 313 ? 0.495 13.896 -25.876 1.00 95.12 313 GLN A C 1
ATOM 2527 O O . GLN A 1 313 ? -0.005 13.622 -24.786 1.00 95.12 313 GLN A O 1
ATOM 2532 N N . LYS A 1 314 ? 1.074 15.083 -26.118 1.00 96.62 314 LYS A N 1
ATOM 2533 C CA . LYS A 1 314 ? 1.236 16.141 -25.110 1.00 96.62 314 LYS A CA 1
ATOM 2534 C C . LYS A 1 314 ? -0.105 16.551 -24.489 1.00 96.62 314 LYS A C 1
ATOM 2536 O O . LYS A 1 314 ? -0.195 16.661 -23.272 1.00 96.62 314 LYS A O 1
ATOM 2541 N N . LYS A 1 315 ? -1.161 16.726 -25.292 1.00 96.81 315 LYS A N 1
ATOM 2542 C CA . LYS A 1 315 ? -2.499 17.103 -24.791 1.00 96.81 315 LYS A CA 1
ATOM 2543 C C . LYS A 1 315 ? -3.132 16.019 -23.919 1.00 96.81 315 LYS A C 1
ATOM 2545 O O . LYS A 1 315 ? -3.759 16.336 -22.912 1.00 96.81 315 LYS A O 1
ATOM 2550 N N . VAL A 1 316 ? -3.009 14.752 -24.316 1.00 96.94 316 VAL A N 1
ATOM 2551 C CA . VAL A 1 316 ? -3.556 13.628 -23.541 1.00 96.94 316 VAL A CA 1
ATOM 2552 C C . VAL A 1 316 ? -2.770 13.441 -22.243 1.00 96.94 316 VAL A C 1
ATOM 2554 O O . VAL A 1 316 ? -3.378 13.378 -21.180 1.00 96.94 316 VAL A O 1
ATOM 2557 N N . MET A 1 317 ? -1.434 13.444 -22.305 1.00 96.50 317 MET A N 1
ATOM 2558 C CA . MET A 1 317 ? -0.574 13.357 -21.119 1.00 96.50 317 MET A CA 1
ATOM 2559 C C . MET A 1 317 ? -0.829 14.508 -20.145 1.00 96.50 317 MET A C 1
ATOM 2561 O O . MET A 1 317 ? -0.996 14.263 -18.957 1.00 96.50 317 MET A O 1
ATOM 2565 N N . GLN A 1 318 ? -0.951 15.744 -20.639 1.00 96.12 318 GLN A N 1
ATOM 2566 C CA . GLN A 1 318 ? -1.310 16.900 -19.815 1.00 96.12 318 GLN A CA 1
ATOM 2567 C C . GLN A 1 318 ? -2.630 16.681 -19.069 1.00 96.12 318 GLN A C 1
ATOM 2569 O O . GLN A 1 318 ? -2.716 16.964 -17.876 1.00 96.12 318 GLN A O 1
ATOM 2574 N N . LYS A 1 319 ? -3.651 16.159 -19.760 1.00 95.25 319 LYS A N 1
ATOM 2575 C CA . LYS A 1 319 ? -4.962 15.870 -19.168 1.00 95.25 319 LYS A CA 1
ATOM 2576 C C . LYS A 1 319 ? -4.862 14.825 -18.053 1.00 95.25 319 LYS A C 1
ATOM 2578 O O . LYS A 1 319 ? -5.443 15.033 -16.994 1.00 95.25 319 LYS A O 1
ATOM 2583 N N . LEU A 1 320 ? -4.110 13.747 -18.278 1.00 95.38 320 LEU A N 1
ATOM 2584 C CA . LEU A 1 320 ? -3.872 12.700 -17.280 1.00 95.38 320 LEU A CA 1
ATOM 2585 C C . LEU A 1 320 ? -3.119 13.253 -16.060 1.00 95.38 320 LEU A C 1
ATOM 2587 O O . LEU A 1 320 ? -3.559 13.061 -14.930 1.00 95.38 320 LEU A O 1
ATOM 2591 N N . MET A 1 321 ? -2.031 13.999 -16.275 1.00 94.12 321 MET A N 1
ATOM 2592 C CA . MET A 1 321 ? -1.231 14.593 -15.194 1.00 94.12 321 MET A CA 1
ATOM 2593 C C . MET A 1 321 ? -2.056 15.561 -14.339 1.00 94.12 321 MET A C 1
ATOM 2595 O O . MET A 1 321 ? -2.004 15.503 -13.116 1.00 94.12 321 MET A O 1
ATOM 2599 N N . LEU A 1 322 ? -2.893 16.403 -14.958 1.00 92.25 322 LEU A N 1
ATOM 2600 C CA . LEU A 1 322 ? -3.812 17.295 -14.235 1.00 92.25 322 LEU A CA 1
ATOM 2601 C C . LEU A 1 322 ? -4.858 16.548 -13.392 1.00 92.25 322 LEU A C 1
ATOM 2603 O O . LEU A 1 322 ? -5.489 17.162 -12.535 1.00 92.25 322 LEU A O 1
ATOM 2607 N N . LYS A 1 323 ? -5.051 15.248 -13.639 1.00 91.81 323 LYS A N 1
ATOM 2608 C CA . LYS A 1 323 ? -5.886 14.339 -12.846 1.00 91.81 323 LYS A CA 1
ATOM 2609 C C . LYS A 1 323 ? -5.078 13.477 -11.873 1.00 91.81 323 LYS A C 1
ATOM 2611 O O . LYS A 1 323 ? -5.620 12.512 -11.350 1.00 91.81 323 LYS A O 1
ATOM 2616 N N . GLY A 1 324 ? -3.822 13.831 -11.608 1.00 89.38 324 GLY A N 1
ATOM 2617 C CA . GLY A 1 324 ? -2.968 13.141 -10.643 1.00 89.38 324 GLY A CA 1
ATOM 2618 C C . GLY A 1 324 ? -2.267 11.903 -11.197 1.00 89.38 324 GLY A C 1
ATOM 2619 O O . GLY A 1 324 ? -1.762 11.104 -10.418 1.00 89.38 324 GLY A O 1
ATOM 2620 N N . ALA A 1 325 ? -2.233 11.711 -12.521 1.00 91.00 325 ALA A N 1
ATOM 2621 C CA . ALA A 1 325 ? -1.500 10.592 -13.104 1.00 91.00 325 ALA A CA 1
ATOM 2622 C C . ALA A 1 325 ? 0.010 10.708 -12.855 1.00 91.00 325 ALA A C 1
ATOM 2624 O O . ALA A 1 325 ? 0.635 11.717 -13.190 1.00 91.00 325 ALA A O 1
ATOM 2625 N N . GLU A 1 326 ? 0.584 9.623 -12.354 1.00 85.75 326 GLU A N 1
ATOM 2626 C CA . GLU A 1 326 ? 2.014 9.416 -12.177 1.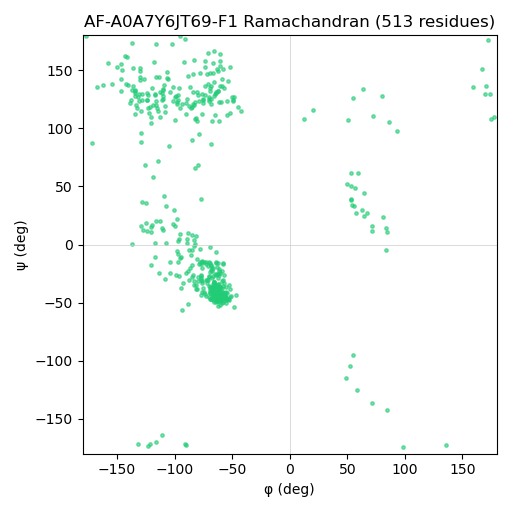00 85.75 326 GLU A CA 1
ATOM 2627 C C . GLU A 1 326 ? 2.535 8.430 -13.229 1.00 85.75 326 GLU A C 1
ATOM 2629 O O . GLU A 1 326 ? 1.840 7.497 -13.642 1.00 85.75 326 GLU A O 1
ATOM 2634 N N . PHE A 1 327 ? 3.788 8.606 -13.644 1.00 81.94 327 PHE A N 1
ATOM 2635 C CA . PHE A 1 327 ? 4.443 7.739 -14.623 1.00 81.94 327 PHE A CA 1
ATOM 2636 C C . PHE A 1 327 ? 5.737 7.179 -14.038 1.00 81.94 327 PHE A C 1
ATOM 2638 O O . PHE A 1 327 ? 6.559 7.939 -13.530 1.00 81.94 327 PHE A O 1
ATOM 2645 N N . HIS A 1 328 ? 5.940 5.862 -14.127 1.00 72.38 328 HIS A N 1
ATOM 2646 C CA . HIS A 1 328 ? 7.126 5.226 -13.551 1.00 72.38 328 HIS A CA 1
ATOM 2647 C C . HIS A 1 328 ? 8.384 5.516 -14.366 1.00 72.38 328 HIS A C 1
ATOM 2649 O O . HIS A 1 328 ? 8.347 5.630 -15.595 1.00 72.38 328 HIS A O 1
ATOM 2655 N N . ASP A 1 329 ? 9.531 5.491 -13.692 1.00 67.44 329 ASP A N 1
ATOM 2656 C CA . ASP A 1 329 ? 10.845 5.683 -14.306 1.00 67.44 329 ASP A CA 1
ATOM 2657 C C . ASP A 1 329 ? 11.102 4.759 -15.496 1.00 67.44 329 ASP A C 1
ATOM 2659 O O . ASP A 1 329 ? 11.743 5.158 -16.468 1.00 67.44 329 ASP A O 1
ATOM 2663 N N . HIS A 1 330 ? 10.600 3.521 -15.459 1.00 70.31 330 HIS A N 1
ATOM 2664 C CA . HIS A 1 330 ? 10.747 2.606 -16.588 1.00 70.31 330 HIS A CA 1
ATOM 2665 C C . HIS A 1 330 ? 10.029 3.115 -17.847 1.00 70.31 330 HIS A C 1
ATOM 2667 O O . HIS A 1 330 ? 10.612 3.077 -18.931 1.00 70.31 330 HIS A O 1
ATOM 2673 N N . LEU A 1 331 ? 8.814 3.654 -17.703 1.00 74.38 331 LEU A N 1
ATOM 2674 C CA . LEU A 1 331 ? 8.080 4.275 -18.803 1.00 74.38 331 LEU A CA 1
ATOM 2675 C C . LEU A 1 331 ? 8.783 5.554 -19.270 1.00 74.38 331 LEU A C 1
ATOM 2677 O O . LEU A 1 331 ? 8.955 5.761 -20.467 1.00 74.38 331 LEU A O 1
ATOM 2681 N N . LEU A 1 332 ? 9.258 6.385 -18.341 1.00 78.56 332 LEU A N 1
ATOM 2682 C CA . LEU A 1 332 ? 9.924 7.653 -18.657 1.00 78.56 332 LEU A CA 1
ATOM 2683 C C . LEU A 1 332 ? 11.324 7.484 -19.278 1.00 78.56 332 LEU A C 1
ATOM 2685 O O . LEU A 1 332 ? 11.816 8.402 -19.937 1.00 78.56 332 LEU A O 1
ATOM 2689 N N . LYS A 1 333 ? 11.959 6.311 -19.137 1.00 75.31 333 LYS A N 1
ATOM 2690 C CA . LYS A 1 333 ? 13.187 5.943 -19.872 1.00 75.31 333 LYS A CA 1
ATOM 2691 C C . LYS A 1 333 ? 12.950 5.790 -21.377 1.00 75.31 333 LYS A C 1
ATOM 2693 O O . LYS A 1 333 ? 13.903 5.887 -22.154 1.00 75.31 333 LYS A O 1
ATOM 2698 N N . ASN A 1 334 ? 11.706 5.588 -21.813 1.00 79.81 334 ASN A N 1
ATOM 2699 C CA . ASN A 1 334 ? 11.348 5.678 -23.221 1.00 79.81 334 ASN A CA 1
ATOM 2700 C C . ASN A 1 334 ? 11.549 7.122 -23.701 1.00 79.81 334 ASN A C 1
ATOM 2702 O O . ASN A 1 334 ? 10.840 8.034 -23.282 1.00 79.81 334 ASN A O 1
ATOM 2706 N N . LYS A 1 335 ? 12.540 7.334 -24.572 1.00 81.44 335 LYS A N 1
ATOM 2707 C CA . LYS A 1 335 ? 13.010 8.674 -24.943 1.00 81.44 335 LYS A CA 1
ATOM 2708 C C . LYS A 1 335 ? 11.891 9.598 -25.473 1.00 81.44 335 LYS A C 1
ATOM 2710 O O . LYS A 1 335 ? 11.777 10.697 -24.933 1.00 81.44 335 LYS A O 1
ATOM 2715 N N . PRO A 1 336 ? 11.049 9.194 -26.449 1.00 85.38 336 PRO A N 1
ATOM 2716 C CA . PRO A 1 336 ? 9.895 9.992 -26.873 1.00 85.38 336 PRO A CA 1
ATOM 2717 C C . PRO A 1 336 ? 8.955 10.416 -25.734 1.00 85.38 336 PRO A C 1
ATOM 2719 O O . PRO A 1 336 ? 8.612 11.594 -25.634 1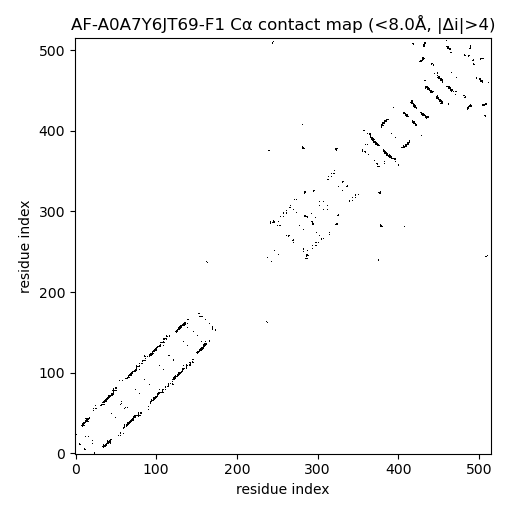.00 85.38 336 PRO A O 1
ATOM 2722 N N . ILE A 1 337 ? 8.566 9.480 -24.863 1.00 84.56 337 ILE A N 1
ATOM 2723 C CA . ILE A 1 337 ? 7.637 9.747 -23.754 1.00 84.56 337 ILE A CA 1
ATOM 2724 C C . ILE A 1 337 ? 8.294 10.654 -22.707 1.00 84.56 337 ILE A C 1
ATOM 2726 O O . ILE A 1 337 ? 7.711 11.656 -22.290 1.00 84.56 337 ILE A O 1
ATOM 2730 N N . GLY A 1 338 ? 9.528 10.338 -22.312 1.00 85.19 338 GLY A N 1
ATOM 2731 C CA . GLY A 1 338 ? 10.285 11.093 -21.317 1.00 85.19 338 GLY A CA 1
ATOM 2732 C C . GLY A 1 338 ? 10.563 12.538 -21.739 1.00 85.19 338 GLY A C 1
ATOM 2733 O O . GLY A 1 338 ? 10.553 13.432 -20.896 1.00 85.19 338 GLY A O 1
ATOM 2734 N N . GLU A 1 339 ? 10.773 12.801 -23.033 1.00 92.38 339 GLU A N 1
ATOM 2735 C CA . GLU A 1 339 ? 10.901 14.166 -23.565 1.00 92.38 339 GLU A CA 1
ATOM 2736 C C . GLU A 1 339 ? 9.593 14.960 -23.432 1.00 92.38 339 GLU A C 1
ATOM 2738 O O . GLU A 1 339 ? 9.621 16.107 -22.988 1.00 92.38 339 GLU A O 1
ATOM 2743 N N . ILE A 1 340 ? 8.444 14.354 -23.759 1.00 94.25 340 ILE A N 1
ATOM 2744 C CA . ILE A 1 340 ? 7.129 15.001 -23.599 1.00 94.25 340 ILE A CA 1
ATOM 2745 C C . ILE A 1 340 ? 6.846 15.289 -22.123 1.00 94.25 340 ILE A C 1
ATOM 2747 O O . ILE A 1 340 ? 6.406 16.388 -21.788 1.00 94.25 340 ILE A O 1
ATOM 2751 N N . TYR A 1 341 ? 7.129 14.327 -21.241 1.00 91.62 341 TYR A N 1
ATOM 2752 C CA . TYR A 1 341 ? 6.948 14.491 -19.801 1.00 91.62 341 TYR A CA 1
ATOM 2753 C C . TYR A 1 341 ? 7.775 15.662 -19.252 1.00 91.62 341 TYR A C 1
ATOM 2755 O O . TYR A 1 341 ? 7.231 16.534 -18.578 1.00 91.62 341 TYR A O 1
ATOM 2763 N N . LYS A 1 342 ? 9.064 15.748 -19.611 1.00 92.50 342 LYS A N 1
ATOM 2764 C CA . LYS A 1 342 ? 9.949 16.856 -19.201 1.00 92.50 342 LYS A CA 1
ATOM 2765 C C . LYS A 1 342 ? 9.475 18.221 -19.705 1.00 92.50 342 LYS A C 1
ATOM 2767 O O . LYS A 1 342 ? 9.660 19.217 -19.016 1.00 92.50 342 LYS A O 1
ATOM 2772 N N . GLU A 1 343 ? 8.865 18.282 -20.889 1.00 94.94 343 GLU A N 1
ATOM 2773 C CA . GLU A 1 343 ? 8.272 19.519 -21.417 1.00 94.94 343 GLU A CA 1
ATOM 2774 C C . GLU A 1 343 ? 6.983 19.924 -20.691 1.00 94.94 343 GLU A C 1
ATOM 2776 O O . GLU A 1 343 ? 6.694 21.114 -20.585 1.00 94.94 343 GLU A O 1
ATOM 2781 N N . LEU A 1 344 ? 6.193 18.950 -20.231 1.00 94.69 344 LEU A N 1
ATOM 2782 C CA . LEU A 1 344 ? 4.921 19.181 -19.545 1.00 94.69 344 LEU A CA 1
ATOM 2783 C C . LEU A 1 344 ? 5.075 19.485 -18.062 1.00 94.69 344 LEU A C 1
ATOM 2785 O O . LEU A 1 344 ? 4.300 20.277 -17.532 1.00 94.69 344 LEU A O 1
ATOM 2789 N N . GLN A 1 345 ? 6.047 18.868 -17.393 1.00 90.12 345 GLN A N 1
ATOM 2790 C CA . GLN A 1 345 ? 6.231 18.988 -15.950 1.00 90.12 345 GLN A CA 1
ATOM 2791 C C . GLN A 1 345 ? 6.205 20.451 -15.459 1.00 90.12 345 GLN A C 1
ATOM 2793 O O . GLN A 1 345 ? 5.356 20.753 -14.622 1.00 90.12 345 GLN A O 1
ATOM 2798 N N . PRO A 1 346 ? 7.008 21.399 -15.989 1.00 92.56 346 PRO A N 1
ATOM 2799 C CA . PRO A 1 346 ? 6.981 22.784 -15.504 1.00 92.56 346 PRO A CA 1
ATOM 2800 C C . PRO A 1 346 ? 5.670 23.533 -15.813 1.00 92.56 346 PRO A C 1
ATOM 2802 O O . PRO A 1 346 ? 5.368 24.527 -15.160 1.00 92.56 346 PRO A O 1
ATOM 2805 N N . GLU A 1 347 ? 4.890 23.083 -16.801 1.00 92.00 347 GLU A N 1
ATOM 2806 C CA . GLU A 1 347 ? 3.594 23.670 -17.174 1.00 92.00 347 GLU A CA 1
ATOM 2807 C C . GLU A 1 347 ? 2.460 23.180 -16.255 1.00 92.00 347 GLU A C 1
ATOM 2809 O O . GLU A 1 347 ? 1.549 23.937 -15.906 1.00 92.00 347 GLU A O 1
ATOM 2814 N N . VAL A 1 348 ? 2.504 21.903 -15.874 1.00 91.00 348 VAL A N 1
ATOM 2815 C CA . VAL A 1 348 ? 1.424 21.215 -15.157 1.00 91.00 348 VAL A CA 1
ATOM 2816 C C . VAL A 1 348 ? 1.626 21.237 -13.643 1.00 91.00 348 VAL A C 1
ATOM 2818 O O . VAL A 1 348 ? 0.654 21.420 -12.910 1.00 91.00 348 VAL A O 1
ATOM 2821 N N . GLN A 1 349 ? 2.867 21.108 -13.171 1.00 88.06 349 GLN A N 1
ATOM 2822 C CA . GLN A 1 349 ? 3.194 20.972 -11.750 1.00 88.06 349 GLN A CA 1
ATOM 2823 C C . GLN A 1 349 ? 2.592 22.091 -10.869 1.00 88.06 349 GLN A C 1
ATOM 2825 O O . GLN A 1 349 ? 1.899 21.758 -9.906 1.00 88.06 349 GLN A O 1
ATOM 2830 N N . PRO A 1 350 ? 2.685 23.393 -11.221 1.00 89.50 350 PRO A N 1
ATOM 2831 C CA . PRO A 1 350 ? 2.087 24.455 -10.401 1.00 89.50 350 PRO A CA 1
ATOM 2832 C C . PRO A 1 350 ? 0.554 24.376 -10.304 1.00 89.50 350 PRO A C 1
ATOM 2834 O O . PRO A 1 350 ? -0.048 24.857 -9.344 1.00 89.50 350 PRO A O 1
ATOM 2837 N N . GLN A 1 351 ? -0.107 23.790 -11.308 1.00 90.31 351 GLN A N 1
ATOM 2838 C CA . GLN A 1 351 ? -1.561 23.609 -11.307 1.00 90.31 351 GLN A CA 1
ATOM 2839 C C . GLN A 1 351 ? -1.974 22.467 -10.375 1.00 90.31 351 GLN A C 1
ATOM 2841 O O . GLN A 1 351 ? -2.994 22.584 -9.697 1.00 90.31 351 GLN A O 1
ATOM 2846 N N . ILE A 1 352 ? -1.184 21.390 -10.328 1.00 86.19 352 ILE A N 1
ATOM 2847 C CA . ILE A 1 352 ? -1.377 20.281 -9.384 1.00 86.19 352 ILE A CA 1
ATOM 2848 C C . ILE A 1 352 ? -1.149 20.781 -7.956 1.00 86.19 352 ILE A C 1
ATOM 2850 O O . ILE A 1 352 ? -2.010 20.594 -7.101 1.00 86.19 352 ILE A O 1
ATOM 2854 N N . GLU A 1 353 ? -0.046 21.487 -7.703 1.00 86.88 353 GLU A N 1
ATOM 2855 C CA . GLU A 1 353 ? 0.269 22.053 -6.385 1.00 86.88 353 GLU A CA 1
ATOM 2856 C C . GLU A 1 353 ? -0.835 22.977 -5.878 1.00 86.88 353 GLU A C 1
ATOM 2858 O O . GLU A 1 353 ? -1.246 22.885 -4.722 1.00 86.88 353 GLU A O 1
ATOM 2863 N N . LYS A 1 354 ? -1.378 23.828 -6.757 1.00 87.75 354 LYS A N 1
ATOM 2864 C CA . LYS A 1 354 ? -2.511 24.688 -6.416 1.00 87.75 354 LYS A CA 1
ATOM 2865 C C . LYS A 1 354 ? -3.742 23.875 -6.002 1.00 87.75 354 LYS A C 1
ATOM 2867 O O . LYS A 1 354 ? -4.364 24.214 -4.998 1.00 87.75 354 LYS A O 1
ATOM 2872 N N . GLN A 1 355 ? -4.082 22.819 -6.744 1.00 85.44 355 GLN A N 1
ATOM 2873 C CA . GLN A 1 355 ? -5.200 21.938 -6.388 1.00 85.44 355 GLN A CA 1
ATOM 2874 C C . GLN A 1 355 ? -4.956 21.263 -5.033 1.00 85.44 355 GLN A C 1
ATOM 2876 O O . GLN A 1 355 ? -5.815 21.316 -4.156 1.00 85.44 355 GLN A O 1
ATOM 2881 N N . LEU A 1 356 ? -3.772 20.681 -4.821 1.00 86.44 356 LEU A N 1
ATOM 2882 C CA . LEU A 1 356 ? -3.411 20.038 -3.555 1.00 86.44 356 LEU A CA 1
ATOM 2883 C C . LEU A 1 356 ? -3.474 21.018 -2.375 1.00 86.44 356 LEU A C 1
ATOM 2885 O O . LEU A 1 356 ? -3.925 20.649 -1.295 1.00 86.44 356 LEU A O 1
ATOM 2889 N N . GLU A 1 357 ? -3.076 22.273 -2.572 1.00 87.38 357 GLU A N 1
ATOM 2890 C CA . GLU A 1 357 ? -3.148 23.315 -1.547 1.00 87.38 357 GLU A CA 1
ATOM 2891 C C . GLU A 1 357 ? -4.594 23.715 -1.203 1.00 87.38 357 GLU A C 1
ATOM 2893 O O . GLU A 1 357 ? -4.918 23.961 -0.039 1.00 87.38 357 GLU A O 1
ATOM 2898 N N . GLU A 1 358 ? -5.493 23.753 -2.189 1.00 86.25 358 GLU A N 1
ATOM 2899 C CA . GLU A 1 358 ? -6.930 23.956 -1.954 1.00 86.25 358 GLU A CA 1
ATOM 2900 C C . GLU A 1 358 ? -7.516 22.812 -1.111 1.00 86.25 358 GLU A C 1
ATOM 2902 O O . GLU A 1 358 ? -8.220 23.063 -0.128 1.00 86.25 358 GLU A O 1
ATOM 2907 N N . TRP A 1 359 ? -7.135 21.569 -1.410 1.00 85.56 359 TRP A N 1
ATOM 2908 C CA . TRP A 1 359 ? -7.517 20.397 -0.622 1.00 85.56 359 TRP A CA 1
ATOM 2909 C C . TRP A 1 359 ? -6.933 20.394 0.789 1.00 85.56 359 TRP A C 1
ATOM 2911 O O . TRP A 1 359 ? -7.651 20.099 1.744 1.00 85.56 359 TRP A O 1
ATOM 2921 N N . LYS A 1 360 ? -5.662 20.777 0.956 1.00 88.06 360 LYS A N 1
ATOM 2922 C CA . LYS A 1 360 ? -5.037 20.933 2.278 1.00 88.06 360 LYS A CA 1
ATOM 2923 C C . LYS A 1 360 ? -5.794 21.952 3.127 1.00 88.06 360 LYS A C 1
ATOM 2925 O O . LYS A 1 360 ? -6.063 21.688 4.297 1.00 88.06 360 LYS A O 1
ATOM 2930 N N . LYS A 1 361 ? -6.201 23.086 2.543 1.00 87.81 361 LYS A N 1
ATOM 2931 C CA . LYS A 1 361 ? -7.010 24.108 3.230 1.00 87.81 361 LYS A CA 1
ATOM 2932 C C . LYS A 1 361 ? -8.395 23.595 3.609 1.00 87.81 361 LYS A C 1
ATOM 2934 O O . LYS A 1 361 ? -8.822 23.810 4.742 1.00 87.81 361 LYS A O 1
ATOM 2939 N N . ALA A 1 362 ? -9.086 22.910 2.698 1.00 85.69 362 ALA A N 1
ATOM 2940 C CA . ALA A 1 362 ? -10.382 22.300 2.991 1.00 85.69 362 ALA A CA 1
ATOM 2941 C C . ALA A 1 362 ? -10.266 21.270 4.128 1.00 85.69 362 ALA A C 1
ATOM 2943 O O . ALA A 1 362 ? -11.027 21.321 5.096 1.00 85.69 362 ALA A O 1
ATOM 2944 N N . GLY A 1 363 ? -9.251 20.405 4.063 1.00 88.44 363 GLY A N 1
ATOM 2945 C CA . GLY A 1 363 ? -8.958 19.421 5.098 1.00 88.44 363 GLY A CA 1
ATOM 2946 C C . GLY A 1 363 ? -8.646 20.061 6.452 1.00 88.44 363 GLY A C 1
ATOM 2947 O O . GLY A 1 363 ? -9.181 19.618 7.468 1.00 88.44 363 GLY A O 1
ATOM 2948 N N . ALA A 1 364 ? -7.849 21.134 6.474 1.00 89.62 364 ALA A N 1
ATOM 2949 C CA . ALA A 1 364 ? -7.527 21.882 7.689 1.00 89.62 364 ALA A CA 1
ATOM 2950 C C . ALA A 1 364 ? -8.763 22.561 8.301 1.00 89.62 364 ALA A C 1
ATOM 2952 O O . ALA A 1 364 ? -8.952 22.503 9.512 1.00 89.62 364 ALA A O 1
ATOM 2953 N N . ASN A 1 365 ? -9.644 23.138 7.478 1.00 89.44 365 ASN A N 1
ATOM 2954 C CA . ASN A 1 365 ? -10.899 23.747 7.939 1.00 89.44 365 ASN A CA 1
ATOM 2955 C C . ASN A 1 365 ? -11.878 22.729 8.544 1.00 89.44 365 ASN A C 1
ATOM 2957 O O . ASN A 1 365 ? -12.739 23.094 9.349 1.00 89.44 365 ASN A O 1
ATOM 2961 N N . ALA A 1 366 ? -11.769 21.463 8.144 1.00 90.12 366 ALA A N 1
ATOM 2962 C CA . ALA A 1 366 ? -12.570 20.380 8.691 1.00 90.12 366 ALA A CA 1
ATOM 2963 C C . ALA A 1 366 ? -11.992 19.775 9.981 1.00 90.12 366 ALA A C 1
ATOM 2965 O O . ALA A 1 366 ? -12.722 19.108 10.715 1.00 90.12 366 ALA A O 1
ATOM 2966 N N . ALA A 1 367 ? -10.711 19.992 10.285 1.00 90.38 367 ALA A N 1
ATOM 2967 C CA . ALA A 1 367 ? -10.100 19.503 11.514 1.00 90.38 367 ALA A CA 1
ATOM 2968 C C . ALA A 1 367 ? -10.525 20.373 12.708 1.00 90.38 367 ALA A C 1
ATOM 2970 O O . ALA A 1 367 ? -10.120 21.524 12.844 1.00 90.38 367 ALA A O 1
ATOM 2971 N N . GLN A 1 368 ? -11.316 19.806 13.620 1.00 91.75 368 GLN A N 1
ATOM 2972 C CA . GLN A 1 368 ? -11.591 20.423 14.924 1.00 91.75 368 GLN A CA 1
ATOM 2973 C C . GLN A 1 368 ? -10.365 20.329 15.841 1.00 91.75 368 GLN A C 1
ATOM 2975 O O . GLN A 1 368 ? -10.138 21.185 16.697 1.00 91.75 368 GLN A O 1
ATOM 2980 N N . ARG A 1 369 ? -9.570 19.270 15.651 1.00 92.31 369 ARG A N 1
ATOM 2981 C CA . ARG A 1 369 ? -8.291 19.021 16.315 1.00 92.31 369 ARG A CA 1
ATOM 2982 C C . ARG A 1 369 ? -7.357 18.289 15.355 1.00 92.31 369 ARG A C 1
ATOM 2984 O O . ARG A 1 369 ? -7.805 17.381 14.661 1.00 92.31 369 ARG A O 1
ATOM 2991 N N . GLY A 1 370 ? -6.070 18.633 15.399 1.00 89.31 370 GLY A N 1
ATOM 2992 C CA . GLY A 1 370 ? -5.022 18.032 14.572 1.00 89.31 370 GLY A CA 1
ATOM 2993 C C . GLY A 1 370 ? -4.675 18.868 13.340 1.00 89.31 370 GLY A C 1
ATOM 2994 O O . GLY A 1 370 ? -5.145 19.994 13.192 1.00 89.31 370 GLY A O 1
ATOM 2995 N N . SER A 1 371 ? -3.821 18.328 12.475 1.00 87.06 371 SER A N 1
ATOM 2996 C CA . SER A 1 371 ? -3.349 18.971 11.245 1.00 87.06 371 SER A CA 1
ATOM 2997 C C . SER A 1 371 ? -3.349 17.991 10.077 1.00 87.06 371 SER A C 1
ATOM 2999 O O . SER A 1 371 ? -3.153 16.794 10.277 1.00 87.06 371 SER A O 1
ATOM 3001 N N . VAL A 1 372 ? -3.518 18.498 8.856 1.00 87.88 372 VAL A N 1
ATOM 3002 C CA . VAL A 1 372 ? -3.306 17.714 7.630 1.00 87.88 372 VAL A CA 1
ATOM 3003 C C . VAL A 1 372 ? -1.806 17.436 7.476 1.00 87.88 372 VAL A C 1
ATOM 3005 O O . VAL A 1 372 ? -1.004 18.366 7.532 1.00 87.88 372 VAL A O 1
ATOM 3008 N N . ILE A 1 373 ? -1.439 16.166 7.311 1.00 88.38 373 ILE A N 1
ATOM 3009 C CA . ILE A 1 373 ? -0.082 15.692 7.005 1.00 88.38 373 ILE A CA 1
ATOM 3010 C C . ILE A 1 373 ? 0.122 15.657 5.491 1.00 88.38 373 ILE A C 1
ATOM 3012 O O . ILE A 1 373 ? 1.089 16.218 4.980 1.00 88.38 373 ILE A O 1
ATOM 3016 N N . GLY A 1 374 ? -0.808 15.026 4.774 1.00 85.75 374 GLY A N 1
ATOM 3017 C CA . GLY A 1 374 ? -0.657 14.716 3.358 1.00 85.75 374 GLY A CA 1
ATOM 3018 C C . GLY A 1 374 ? -1.982 14.787 2.615 1.00 85.75 374 GLY A C 1
ATOM 3019 O O . GLY A 1 374 ? -3.047 14.553 3.188 1.00 85.75 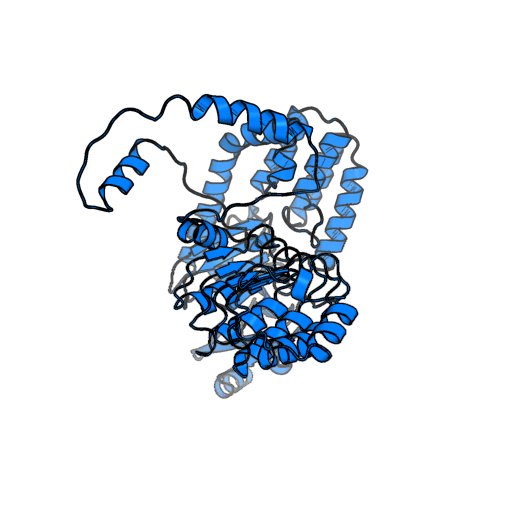374 GLY A O 1
ATOM 3020 N N . VAL A 1 375 ? -1.906 15.136 1.333 1.00 87.75 375 VAL A N 1
ATOM 3021 C CA . VAL A 1 375 ? -3.037 15.095 0.405 1.00 87.75 375 VAL A CA 1
ATOM 3022 C C . VAL A 1 375 ? -2.556 14.502 -0.905 1.00 87.75 375 VAL A C 1
ATOM 3024 O O . VAL A 1 375 ? -1.539 14.943 -1.435 1.00 87.75 375 VAL A O 1
ATOM 3027 N N . GLU A 1 376 ? -3.327 13.563 -1.438 1.00 89.00 376 GLU A N 1
ATOM 3028 C CA . GLU A 1 376 ? -3.124 12.993 -2.767 1.00 89.00 376 GLU A CA 1
ATOM 3029 C C . GLU A 1 376 ? -4.436 13.012 -3.546 1.00 89.00 376 GLU A C 1
ATOM 3031 O O . GLU A 1 376 ? -5.524 12.939 -2.965 1.00 89.00 376 GLU A O 1
ATOM 3036 N N . ILE A 1 377 ? -4.328 13.090 -4.869 1.00 87.19 377 ILE A N 1
ATOM 3037 C CA . ILE A 1 377 ? -5.471 13.076 -5.778 1.00 87.19 377 ILE A CA 1
ATOM 3038 C C . ILE A 1 377 ? -5.188 12.047 -6.863 1.00 87.19 377 ILE A C 1
ATOM 3040 O O . ILE A 1 377 ? -4.153 12.103 -7.518 1.00 87.19 377 ILE A O 1
ATOM 3044 N N . ASP A 1 378 ? -6.147 11.156 -7.083 1.00 89.88 378 ASP A N 1
ATOM 3045 C CA . ASP A 1 378 ? -6.195 10.274 -8.240 1.00 89.88 378 ASP A CA 1
ATOM 3046 C C . ASP A 1 378 ? -7.582 10.394 -8.889 1.00 89.88 378 ASP A C 1
ATOM 3048 O O . ASP A 1 378 ? -8.576 9.796 -8.459 1.00 89.88 378 ASP A O 1
ATOM 3052 N N . ASN A 1 379 ? -7.654 11.250 -9.906 1.00 91.31 379 ASN A N 1
ATOM 3053 C CA . ASN A 1 379 ? -8.866 11.696 -10.580 1.00 91.31 379 ASN A CA 1
ATOM 3054 C C . ASN A 1 379 ? -9.936 12.246 -9.615 1.00 91.31 379 ASN A C 1
ATOM 3056 O O . ASN A 1 379 ? -9.822 13.373 -9.140 1.00 91.31 379 ASN A O 1
ATOM 3060 N N . LYS A 1 380 ? -10.993 11.468 -9.350 1.00 88.12 380 LYS A N 1
ATOM 3061 C CA . LYS A 1 380 ? -12.102 11.821 -8.446 1.00 88.12 380 LYS A CA 1
ATOM 3062 C C . LYS A 1 380 ? -11.924 11.241 -7.040 1.00 88.12 380 LYS A C 1
ATOM 3064 O O . LYS A 1 380 ? -12.821 11.388 -6.207 1.00 88.12 380 LYS A O 1
ATOM 3069 N N . THR A 1 381 ? -10.804 10.563 -6.793 1.00 87.56 381 THR A N 1
ATOM 3070 C CA . THR A 1 381 ? -10.437 10.015 -5.489 1.00 87.56 381 THR A CA 1
ATOM 3071 C C . THR A 1 381 ? -9.458 10.948 -4.804 1.00 87.56 381 THR A C 1
ATOM 3073 O O . THR A 1 381 ? -8.433 11.300 -5.382 1.00 87.56 381 THR A O 1
ATOM 3076 N N . VAL A 1 382 ? -9.758 11.321 -3.565 1.00 88.56 382 VAL A N 1
ATOM 3077 C CA . VAL A 1 382 ? -8.871 12.141 -2.741 1.00 88.56 382 VAL A CA 1
ATOM 3078 C C . VAL A 1 382 ? -8.499 11.382 -1.490 1.00 88.56 382 VAL A C 1
ATOM 3080 O O . VAL A 1 382 ? -9.352 10.801 -0.824 1.00 88.56 382 VAL A O 1
ATOM 3083 N N . PHE A 1 383 ? -7.218 11.409 -1.163 1.00 89.75 383 PHE A N 1
ATOM 3084 C CA . PHE A 1 383 ? -6.696 10.903 0.090 1.00 89.75 383 PHE A CA 1
ATOM 3085 C C . PHE A 1 383 ? -6.228 12.078 0.938 1.00 89.75 383 PHE A C 1
ATOM 3087 O O . PHE A 1 383 ? -5.563 12.989 0.446 1.00 89.75 383 PHE A O 1
ATOM 3094 N N . THR A 1 384 ? -6.605 12.087 2.211 1.00 90.81 384 THR A N 1
ATOM 3095 C CA . THR A 1 384 ? -6.161 13.092 3.175 1.00 90.81 384 THR A CA 1
ATOM 3096 C C . THR A 1 384 ? -5.705 12.400 4.444 1.00 90.81 384 THR A C 1
ATOM 3098 O O . THR A 1 384 ? -6.490 11.750 5.137 1.00 90.81 384 THR A O 1
ATOM 3101 N N . GLU A 1 385 ? -4.429 12.570 4.756 1.00 91.38 385 GLU A N 1
ATOM 3102 C CA . GLU A 1 385 ? -3.831 12.095 5.990 1.00 91.38 385 GLU A CA 1
ATOM 3103 C C . GLU A 1 385 ? -3.802 13.216 7.019 1.00 91.38 385 GLU A C 1
ATOM 3105 O O . GLU A 1 385 ? -3.406 14.344 6.723 1.00 91.38 385 GLU A O 1
ATOM 3110 N N . TYR A 1 386 ? -4.200 12.896 8.243 1.00 89.81 386 TYR A N 1
ATOM 3111 C CA . TYR A 1 386 ? -4.173 13.800 9.378 1.00 89.81 386 TYR A CA 1
ATOM 3112 C C . TYR A 1 386 ? -3.252 13.278 10.478 1.00 89.81 386 TYR A C 1
ATOM 3114 O O . TYR A 1 386 ? -3.020 12.077 10.616 1.00 89.81 386 TYR A O 1
ATOM 3122 N N . SER A 1 387 ? -2.784 14.196 11.327 1.00 88.56 387 SER A N 1
ATOM 3123 C CA . SER A 1 387 ? -2.024 13.873 12.532 1.00 88.56 387 SER A CA 1
ATOM 3124 C C . SER A 1 387 ? -2.739 12.848 13.409 1.00 88.56 387 SER A C 1
ATOM 3126 O O . SER A 1 387 ? -3.970 12.766 13.425 1.00 88.56 387 SER A O 1
ATOM 3128 N N . LYS A 1 388 ? -1.972 12.084 14.185 1.00 86.19 388 LYS A N 1
ATOM 3129 C CA . LYS A 1 388 ? -2.532 11.134 15.148 1.00 86.19 388 LYS A CA 1
ATOM 3130 C C . LYS A 1 388 ? -3.526 11.838 16.092 1.00 86.19 388 LYS A C 1
ATOM 3132 O O . LYS A 1 388 ? -3.295 12.976 16.496 1.00 86.19 388 LYS A O 1
ATOM 3137 N N . ASP A 1 389 ? -4.627 11.160 16.415 1.00 83.19 389 ASP A N 1
ATOM 3138 C CA . ASP A 1 389 ? -5.689 11.637 17.320 1.00 83.19 389 ASP A CA 1
ATOM 3139 C C . ASP A 1 389 ? -6.464 12.882 16.827 1.00 83.19 389 ASP A C 1
ATOM 3141 O O . ASP A 1 389 ? -7.025 13.641 17.628 1.00 83.19 389 ASP A O 1
ATOM 3145 N N . SER A 1 390 ? -6.490 13.119 15.511 1.00 89.06 390 SER A N 1
ATOM 3146 C CA . SER A 1 390 ? -7.273 14.209 14.915 1.00 89.06 390 SER A CA 1
ATOM 3147 C C . SER A 1 390 ? -8.780 13.957 15.006 1.00 89.06 390 SER A C 1
ATOM 3149 O O . SER A 1 390 ? -9.239 12.822 14.898 1.00 89.06 390 SER A O 1
ATOM 3151 N N . ILE A 1 391 ? -9.558 15.034 15.150 1.00 90.44 391 ILE A N 1
ATOM 3152 C CA . ILE A 1 391 ? -11.030 15.008 15.133 1.00 90.44 391 ILE A CA 1
ATOM 3153 C C . ILE A 1 391 ? -11.494 15.789 13.913 1.00 90.44 391 ILE A C 1
ATOM 3155 O O . ILE A 1 391 ? -11.236 16.992 13.815 1.00 90.44 391 ILE A O 1
ATOM 3159 N N . ILE A 1 392 ? -12.169 15.101 12.993 1.00 91.06 392 ILE A N 1
ATOM 3160 C CA . ILE A 1 392 ? -12.492 15.624 11.665 1.00 91.06 392 ILE A CA 1
ATOM 3161 C C . ILE A 1 392 ? -14.004 15.733 11.483 1.00 91.06 392 ILE A C 1
ATOM 3163 O O . ILE A 1 392 ? -14.745 14.769 11.665 1.00 91.06 392 ILE A O 1
ATOM 3167 N N . GLU A 1 393 ? -14.465 16.908 11.068 1.00 90.06 393 GLU A N 1
ATOM 3168 C CA . GLU A 1 393 ? -15.844 17.142 10.658 1.00 90.06 393 GLU A CA 1
ATOM 3169 C C . GLU A 1 393 ? -16.018 16.764 9.182 1.00 90.06 393 GLU A C 1
ATOM 3171 O O . GLU A 1 393 ? -15.853 17.584 8.279 1.00 90.06 393 GLU A O 1
ATOM 3176 N N . THR A 1 394 ? -16.360 15.499 8.933 1.00 85.44 394 THR A N 1
ATOM 3177 C CA . THR A 1 394 ? -16.443 14.906 7.583 1.00 85.44 394 THR A CA 1
ATOM 3178 C C . THR A 1 394 ? -17.404 15.633 6.637 1.00 85.44 394 THR A C 1
ATOM 3180 O O . THR A 1 394 ? -17.206 15.616 5.426 1.00 85.44 394 THR A O 1
ATOM 3183 N N . ALA A 1 395 ? -18.419 16.324 7.164 1.00 82.06 395 ALA A N 1
ATOM 3184 C CA . ALA A 1 395 ? -19.296 17.184 6.370 1.00 82.06 395 ALA A CA 1
ATOM 3185 C C . ALA A 1 395 ? -18.531 18.353 5.725 1.00 82.06 395 ALA A C 1
ATOM 3187 O O . ALA A 1 395 ? -18.611 18.540 4.513 1.00 82.06 395 ALA A O 1
ATOM 3188 N N . LYS A 1 396 ? -17.709 19.069 6.506 1.00 82.62 396 LYS A N 1
ATOM 3189 C CA . LYS A 1 396 ? -16.896 20.196 6.021 1.00 82.62 396 LYS A CA 1
ATOM 3190 C C . LYS A 1 396 ? -15.824 19.766 5.037 1.00 82.62 396 LYS A C 1
ATOM 3192 O O . LYS A 1 396 ? -15.535 20.509 4.102 1.00 82.62 396 LYS A O 1
ATOM 3197 N N . VAL A 1 397 ? -15.277 18.564 5.232 1.00 74.81 397 VAL A N 1
ATOM 3198 C CA . VAL A 1 397 ? -14.333 17.969 4.282 1.00 74.81 397 VAL A CA 1
ATOM 3199 C C . VAL A 1 397 ? -14.952 17.903 2.886 1.00 74.81 397 VAL A C 1
ATOM 3201 O O . VAL A 1 397 ? -14.245 18.143 1.928 1.00 74.81 397 VAL A O 1
ATOM 3204 N N . LEU A 1 398 ? -16.254 17.631 2.756 1.00 68.38 398 LEU A N 1
ATOM 3205 C CA . LEU A 1 398 ? -16.931 17.436 1.465 1.00 68.38 398 LEU A CA 1
ATOM 3206 C C . LEU A 1 398 ? -17.657 18.690 0.938 1.00 68.38 398 LEU A C 1
ATOM 3208 O O . LEU A 1 398 ? -18.032 18.733 -0.234 1.00 68.38 398 LEU A O 1
ATOM 3212 N N . GLU A 1 399 ? -17.874 19.692 1.793 1.00 66.69 399 GLU A N 1
ATOM 3213 C CA . GLU A 1 399 ? -18.525 20.972 1.465 1.00 66.69 399 GLU A CA 1
ATOM 3214 C C . GLU A 1 399 ? -17.530 22.052 0.999 1.00 66.69 399 GLU A C 1
ATOM 3216 O O . GLU A 1 399 ? -17.914 22.971 0.280 1.00 66.69 399 GLU A O 1
ATOM 3221 N N . GLY A 1 400 ? -16.253 21.952 1.387 1.00 51.81 400 GLY A N 1
ATOM 3222 C CA . GLY A 1 400 ? -15.219 22.962 1.119 1.00 51.81 400 GLY A CA 1
ATOM 3223 C C . GLY A 1 400 ? -14.572 22.926 -0.270 1.00 51.81 400 GLY A C 1
ATOM 3224 O O . GLY A 1 400 ? -13.599 23.646 -0.486 1.00 51.81 400 GLY A O 1
ATOM 3225 N N . ILE A 1 401 ? -15.063 22.097 -1.194 1.00 57.62 401 ILE A N 1
ATOM 3226 C CA . ILE A 1 401 ? -14.433 21.861 -2.501 1.00 57.62 401 ILE A CA 1
ATOM 3227 C C . ILE A 1 401 ? -15.300 22.394 -3.631 1.00 57.62 401 ILE A C 1
ATOM 3229 O O . ILE A 1 401 ? -16.528 22.322 -3.576 1.00 57.62 401 ILE A O 1
ATOM 3233 N N . ASP A 1 402 ? -14.635 22.914 -4.665 1.00 53.88 402 ASP A N 1
ATOM 3234 C CA . ASP A 1 402 ? -15.261 23.332 -5.914 1.00 53.88 402 ASP A CA 1
ATOM 3235 C C . ASP A 1 402 ? -16.265 22.257 -6.390 1.00 53.88 402 ASP A C 1
ATOM 3237 O O . ASP A 1 402 ? -15.866 21.118 -6.665 1.00 53.88 402 ASP A O 1
ATOM 3241 N N . PRO A 1 403 ? -17.567 22.585 -6.506 1.00 53.22 403 PRO A N 1
ATOM 3242 C CA . PRO A 1 403 ? -18.583 21.641 -6.962 1.00 53.22 403 PRO A CA 1
ATOM 3243 C C . PRO A 1 403 ? -18.294 21.071 -8.362 1.00 53.22 403 PRO A C 1
ATOM 3245 O O . PRO A 1 403 ? -18.846 20.029 -8.713 1.00 53.22 403 PRO A O 1
ATOM 3248 N N . ASN A 1 404 ? -17.400 21.693 -9.140 1.00 48.38 404 ASN A N 1
ATOM 3249 C CA . ASN A 1 404 ? -16.952 21.197 -10.441 1.00 48.38 404 ASN A CA 1
ATOM 3250 C C . ASN A 1 404 ? -15.943 20.036 -10.361 1.00 48.38 404 ASN A C 1
ATOM 3252 O O . ASN A 1 404 ? -15.729 19.361 -11.367 1.00 48.38 404 ASN A O 1
ATOM 3256 N N . ILE A 1 405 ? -15.324 19.773 -9.202 1.00 52.56 405 ILE A N 1
ATOM 3257 C CA . ILE A 1 405 ? -14.325 18.696 -9.057 1.00 52.56 405 ILE A CA 1
ATOM 3258 C C . ILE A 1 405 ? -14.987 17.311 -8.977 1.00 52.56 405 ILE A C 1
ATOM 3260 O O . ILE A 1 405 ? -14.338 16.309 -9.263 1.00 52.56 405 ILE A O 1
ATOM 3264 N N . GLY A 1 406 ? -16.298 17.242 -8.710 1.00 55.12 406 GLY A N 1
ATOM 3265 C CA . GLY A 1 406 ? -17.072 16.003 -8.809 1.00 55.12 406 GLY A CA 1
ATOM 3266 C C . GLY A 1 406 ? -16.445 14.858 -8.011 1.00 55.12 406 GLY A C 1
ATOM 3267 O O . GLY A 1 406 ? -16.046 13.861 -8.599 1.00 55.12 406 GLY A O 1
ATOM 3268 N N . LEU A 1 407 ? -16.327 15.022 -6.692 1.00 62.94 407 LEU A N 1
ATOM 3269 C CA . LEU A 1 407 ? -15.816 14.001 -5.772 1.00 62.94 407 LEU A CA 1
ATOM 3270 C C . LEU A 1 407 ? -16.497 12.644 -5.980 1.00 62.94 407 LEU A C 1
ATOM 3272 O O . LEU A 1 407 ? -17.719 12.541 -5.878 1.00 62.94 407 LEU A O 1
ATOM 3276 N N . GLY A 1 408 ? -15.691 11.611 -6.218 1.00 74.88 408 GLY A N 1
ATOM 3277 C CA . GLY A 1 408 ? -16.129 10.219 -6.244 1.00 74.88 408 GLY A CA 1
ATOM 3278 C C . GLY A 1 408 ? -15.932 9.559 -4.883 1.00 74.88 408 GLY A C 1
ATOM 3279 O O . GLY A 1 408 ? -16.889 9.076 -4.280 1.00 74.88 408 GLY A O 1
ATOM 3280 N N . SER A 1 409 ? -14.697 9.578 -4.379 1.00 85.25 409 SER A N 1
ATOM 3281 C CA . SER A 1 409 ? -14.328 8.949 -3.109 1.00 85.25 409 SER A CA 1
ATOM 3282 C C . SER A 1 409 ? -13.345 9.815 -2.323 1.00 85.25 409 SER A C 1
ATOM 3284 O O . SER A 1 409 ? -12.414 10.380 -2.895 1.00 85.25 409 SER A O 1
ATOM 3286 N N . HIS A 1 410 ? -13.551 9.928 -1.013 1.00 89.00 410 HIS A N 1
ATOM 3287 C CA . HIS A 1 410 ? -12.629 10.590 -0.097 1.00 89.00 410 HIS A CA 1
ATOM 3288 C C . HIS A 1 410 ? -12.178 9.606 0.972 1.00 89.00 410 HIS A C 1
ATOM 3290 O O . HIS A 1 410 ? -12.983 9.116 1.762 1.00 89.00 410 HIS A O 1
ATOM 3296 N N . ILE A 1 411 ? -10.880 9.338 1.007 1.00 90.38 411 ILE A N 1
ATOM 3297 C CA . ILE A 1 411 ? -10.231 8.527 2.026 1.00 90.38 411 ILE A CA 1
ATOM 3298 C C . ILE A 1 411 ? -9.603 9.441 3.071 1.00 90.38 411 ILE A C 1
ATOM 3300 O O . ILE A 1 411 ? -8.760 10.281 2.751 1.00 90.38 411 ILE A O 1
ATOM 3304 N N . ILE A 1 412 ? -9.995 9.256 4.325 1.00 91.69 412 ILE A N 1
ATOM 3305 C CA . ILE A 1 412 ? -9.451 9.985 5.468 1.00 91.69 412 ILE A CA 1
ATOM 3306 C C . ILE A 1 412 ? -8.635 9.013 6.314 1.00 91.69 412 ILE A C 1
ATOM 3308 O O . ILE A 1 412 ? -9.164 7.996 6.761 1.00 91.69 412 ILE A O 1
ATOM 3312 N N . LYS A 1 413 ? -7.365 9.347 6.562 1.00 91.12 413 LYS A N 1
ATOM 3313 C CA . LYS A 1 413 ? -6.457 8.597 7.439 1.00 91.12 413 LYS A CA 1
ATOM 3314 C C . LYS A 1 413 ? -6.177 9.383 8.712 1.00 91.12 413 LYS A C 1
ATOM 3316 O O . LYS A 1 413 ? -5.782 10.546 8.653 1.00 91.12 413 LYS A O 1
ATOM 3321 N N . VAL A 1 414 ? -6.371 8.741 9.862 1.00 87.19 414 VAL A N 1
ATOM 3322 C CA . VAL A 1 414 ? -6.027 9.288 11.182 1.00 87.19 414 VAL A CA 1
ATOM 3323 C C . VAL A 1 414 ? -5.309 8.206 11.979 1.00 87.19 414 VAL A C 1
ATOM 3325 O O . VAL A 1 414 ? -5.902 7.202 12.375 1.00 87.19 414 VAL A O 1
ATOM 3328 N N . GLY A 1 415 ? -4.016 8.407 12.241 1.00 81.38 415 GLY A N 1
ATOM 3329 C CA . GLY A 1 415 ? -3.198 7.385 12.896 1.00 81.38 415 GLY A CA 1
ATOM 3330 C C . GLY A 1 415 ? -3.196 6.075 12.099 1.00 81.38 415 GLY A C 1
ATOM 3331 O O . GLY A 1 415 ? -2.866 6.070 10.919 1.00 81.38 415 GLY A O 1
ATOM 3332 N N . GLY A 1 416 ? -3.560 4.963 12.744 1.00 80.00 416 GLY A N 1
ATOM 3333 C CA . GLY A 1 416 ? -3.639 3.646 12.095 1.00 80.00 416 GLY A CA 1
ATOM 3334 C C . GLY A 1 416 ? -4.997 3.308 11.466 1.00 80.00 416 GLY A C 1
ATOM 3335 O O . GLY A 1 416 ? -5.162 2.188 10.992 1.00 80.00 416 GLY A O 1
ATOM 3336 N N . GLY A 1 417 ? -5.976 4.219 11.520 1.00 84.94 417 GLY A N 1
ATOM 3337 C CA . GLY A 1 417 ? -7.321 4.008 10.985 1.00 84.94 417 GLY A CA 1
ATOM 3338 C C . GLY A 1 417 ? -7.555 4.778 9.687 1.00 84.94 417 GLY A C 1
ATOM 3339 O O . GLY A 1 417 ? -7.121 5.924 9.555 1.00 84.94 417 GLY A O 1
ATOM 3340 N N . GLU A 1 418 ? -8.283 4.167 8.754 1.00 90.12 418 GLU A N 1
ATOM 3341 C CA . GLU A 1 418 ? -8.706 4.804 7.501 1.00 90.12 418 GLU A CA 1
ATOM 3342 C C . GLU A 1 418 ? -10.200 4.606 7.275 1.00 90.12 418 GLU A C 1
ATOM 3344 O O . GLU A 1 418 ? -10.738 3.542 7.582 1.00 90.12 418 GLU A O 1
ATOM 3349 N N . VAL A 1 419 ? -10.865 5.611 6.711 1.00 91.69 419 VAL A N 1
ATOM 3350 C CA . VAL A 1 419 ? -12.283 5.551 6.351 1.00 91.69 419 VAL A CA 1
ATOM 3351 C C . VAL A 1 419 ? -12.504 6.112 4.953 1.00 91.69 419 VAL A C 1
ATOM 3353 O O . VAL A 1 419 ? -11.992 7.178 4.615 1.00 91.69 419 VAL A O 1
ATOM 3356 N N . GLU A 1 420 ? -13.266 5.385 4.140 1.00 91.38 420 GLU A N 1
ATOM 3357 C CA . GLU A 1 420 ? -13.682 5.820 2.810 1.00 91.38 420 GLU A CA 1
ATOM 3358 C C . GLU A 1 420 ? -15.106 6.364 2.868 1.00 91.38 420 GLU A C 1
ATOM 3360 O O . GLU A 1 420 ? -16.031 5.690 3.333 1.00 91.38 420 GLU A O 1
ATOM 3365 N N . ILE A 1 421 ? -15.279 7.580 2.357 1.00 90.44 421 ILE A N 1
ATOM 3366 C CA . ILE A 1 421 ? -16.553 8.282 2.295 1.00 90.44 421 ILE A CA 1
ATOM 3367 C C . ILE A 1 421 ? -16.832 8.657 0.844 1.00 90.44 421 ILE A C 1
ATOM 3369 O O . ILE A 1 421 ? -16.048 9.354 0.201 1.00 90.44 421 ILE A O 1
ATOM 3373 N N . ARG A 1 422 ? -17.982 8.232 0.329 1.00 87.38 422 ARG A N 1
ATOM 3374 C CA . ARG A 1 422 ? -18.468 8.596 -1.003 1.00 87.38 422 ARG A CA 1
ATOM 3375 C C . ARG A 1 422 ? -19.608 9.591 -0.907 1.00 87.38 422 ARG A C 1
ATOM 3377 O O . ARG A 1 422 ? -20.448 9.510 -0.007 1.00 87.38 422 ARG A O 1
ATOM 3384 N N . LYS A 1 423 ? -19.643 10.529 -1.852 1.00 81.06 423 LYS A N 1
ATOM 3385 C CA . LYS A 1 423 ? -20.774 11.441 -2.016 1.00 81.06 423 LYS A CA 1
ATOM 3386 C C . LYS A 1 423 ? -21.804 10.783 -2.930 1.00 81.06 423 LYS A C 1
ATOM 3388 O O . LYS A 1 423 ? -21.504 10.465 -4.075 1.00 81.06 423 LYS A O 1
ATOM 3393 N N . GLU A 1 424 ? -23.004 10.570 -2.407 1.00 78.06 424 GLU A N 1
ATOM 3394 C CA . GLU A 1 424 ? -24.148 10.045 -3.160 1.00 78.06 424 GLU A CA 1
ATOM 3395 C C . GLU A 1 424 ? -25.027 11.204 -3.663 1.00 78.06 424 GLU A C 1
ATOM 3397 O O . GLU A 1 424 ? -24.749 12.371 -3.384 1.00 78.06 424 GLU A O 1
ATOM 3402 N N . GLU A 1 425 ? -26.118 10.907 -4.380 1.00 71.19 425 GLU A N 1
ATOM 3403 C CA . GLU A 1 425 ? -27.074 11.937 -4.815 1.00 71.19 425 GLU A CA 1
ATOM 3404 C C . GLU A 1 425 ? -27.516 12.846 -3.650 1.00 71.19 425 GLU A C 1
ATOM 3406 O O . GLU A 1 425 ? -28.014 12.370 -2.616 1.00 71.19 425 GLU A O 1
ATOM 3411 N N . GLY A 1 426 ? -27.370 14.159 -3.862 1.00 74.06 426 GLY A N 1
ATOM 3412 C CA . GLY A 1 426 ? -27.622 15.209 -2.875 1.00 74.06 426 GLY A CA 1
ATOM 3413 C C . GLY A 1 426 ? -26.420 15.465 -1.958 1.00 74.06 426 GLY A C 1
ATOM 3414 O O . GLY A 1 426 ? -25.268 15.419 -2.386 1.00 74.06 426 GLY A O 1
ATOM 3415 N N . ASP A 1 427 ? -26.704 15.727 -0.680 1.00 73.44 427 ASP A N 1
ATOM 3416 C CA . ASP A 1 427 ? -25.696 15.946 0.372 1.00 73.44 427 ASP A CA 1
ATOM 3417 C C . ASP A 1 427 ? -25.445 14.678 1.208 1.00 73.44 427 ASP A C 1
ATOM 3419 O O . ASP A 1 427 ? -25.025 14.743 2.367 1.00 73.44 427 ASP A O 1
ATOM 3423 N N . ARG A 1 428 ? -25.760 13.504 0.644 1.00 84.12 428 ARG A N 1
ATOM 3424 C CA . ARG A 1 428 ? -25.635 12.223 1.342 1.00 84.12 428 ARG A CA 1
ATOM 3425 C C . ARG A 1 428 ? -24.193 11.730 1.332 1.00 84.12 428 ARG A C 1
ATOM 3427 O O . ARG A 1 428 ? -23.551 11.662 0.286 1.00 84.12 428 ARG A O 1
ATOM 3434 N N . ARG A 1 429 ? -23.715 11.342 2.512 1.00 89.06 429 ARG A N 1
ATOM 3435 C CA . ARG A 1 429 ? -22.371 10.810 2.758 1.00 89.06 429 ARG A CA 1
ATOM 3436 C C . ARG A 1 429 ? -22.466 9.328 3.057 1.00 89.06 429 ARG A C 1
ATOM 3438 O O . ARG A 1 429 ? -23.114 8.941 4.024 1.00 89.06 429 ARG A O 1
ATOM 3445 N N . ASN A 1 430 ? -21.835 8.505 2.241 1.00 90.94 430 ASN A N 1
ATOM 3446 C CA . ASN A 1 430 ? -21.856 7.061 2.390 1.00 90.94 430 ASN A CA 1
ATOM 3447 C C . ASN A 1 430 ? -20.486 6.577 2.861 1.00 90.94 430 ASN A C 1
ATOM 3449 O O . ASN A 1 430 ? -19.509 6.711 2.133 1.00 90.94 430 ASN A O 1
ATOM 3453 N N . TYR A 1 431 ? -20.410 6.038 4.073 1.00 93.00 431 TYR A N 1
ATOM 3454 C CA . TYR A 1 431 ? -19.202 5.418 4.604 1.00 93.00 431 TYR A CA 1
ATOM 3455 C C . TYR A 1 431 ? -19.141 3.988 4.067 1.00 93.00 431 TYR A C 1
ATOM 3457 O O . TYR A 1 431 ? -19.965 3.145 4.431 1.00 93.00 431 TYR A O 1
ATOM 3465 N N . THR A 1 432 ? -18.217 3.728 3.144 1.00 89.56 432 THR A N 1
ATOM 3466 C CA . THR A 1 432 ? -18.236 2.510 2.317 1.00 89.56 432 THR A CA 1
ATOM 3467 C C . THR A 1 432 ? -17.215 1.460 2.731 1.00 89.56 432 THR A C 1
ATOM 3469 O O . THR A 1 432 ? -17.413 0.276 2.437 1.00 89.56 432 THR A O 1
ATOM 3472 N N . ASP A 1 433 ? -16.135 1.870 3.396 1.00 88.81 433 ASP A N 1
ATOM 3473 C CA . ASP A 1 433 ? -15.086 0.979 3.894 1.00 88.81 433 ASP A CA 1
ATOM 3474 C C . ASP A 1 433 ? -14.299 1.628 5.041 1.00 88.81 433 ASP A C 1
ATOM 3476 O O . ASP A 1 433 ? -14.260 2.854 5.172 1.00 88.81 433 ASP A O 1
ATOM 3480 N N . VAL A 1 434 ? -13.687 0.787 5.871 1.00 87.75 434 VAL A N 1
ATOM 3481 C CA . VAL A 1 434 ? -12.840 1.150 7.007 1.00 87.75 434 VAL A CA 1
ATOM 3482 C C . VAL A 1 434 ? -11.673 0.165 7.093 1.00 87.75 434 VAL A C 1
ATOM 3484 O O . VAL A 1 434 ? -11.868 -1.048 6.973 1.00 87.75 434 VAL A O 1
ATOM 3487 N N . LEU A 1 435 ? -10.471 0.673 7.363 1.00 83.81 435 LEU A N 1
ATOM 3488 C CA . LEU A 1 435 ? -9.338 -0.119 7.844 1.00 83.81 435 LEU A CA 1
ATOM 3489 C C . LEU A 1 435 ? -9.050 0.210 9.305 1.00 83.81 435 LEU A C 1
ATOM 3491 O O . LEU A 1 435 ? -9.052 1.372 9.708 1.00 83.81 435 LEU A O 1
ATOM 3495 N N . GLY A 1 436 ? -8.786 -0.831 10.095 1.00 82.56 436 GLY A N 1
ATOM 3496 C CA . GLY A 1 436 ? -8.659 -0.704 11.543 1.00 82.56 436 GLY A CA 1
ATOM 3497 C C . GLY A 1 436 ? -10.015 -0.446 12.201 1.00 82.56 436 GLY A C 1
ATOM 3498 O O . GLY A 1 436 ? -11.006 -1.104 11.871 1.00 82.56 436 GLY A O 1
ATOM 3499 N N . GLY A 1 437 ? -10.040 0.489 13.149 1.00 84.00 437 GLY A N 1
ATOM 3500 C CA . GLY A 1 437 ? -11.249 0.951 13.822 1.00 84.00 437 GLY A CA 1
ATOM 3501 C C . GLY A 1 437 ? -11.315 2.471 13.817 1.00 84.00 437 GLY A C 1
ATOM 3502 O O . GLY A 1 437 ? -10.293 3.139 13.973 1.00 84.00 437 GLY A O 1
ATOM 3503 N N . PHE A 1 438 ? -12.517 3.002 13.626 1.00 85.25 438 PHE A N 1
ATOM 3504 C CA . PHE A 1 438 ? -12.776 4.431 13.559 1.00 85.25 438 PHE A CA 1
ATOM 3505 C C . PHE A 1 438 ? -14.026 4.774 14.368 1.00 85.25 438 PHE A C 1
ATOM 3507 O O . PHE A 1 438 ? -15.037 4.075 14.298 1.00 85.25 438 PHE A O 1
ATOM 3514 N N . GLU A 1 439 ? -13.965 5.856 15.137 1.00 91.69 439 GLU A N 1
ATOM 3515 C CA . GLU A 1 439 ? -15.106 6.362 15.898 1.00 91.69 439 GLU A CA 1
ATOM 3516 C C . GLU A 1 439 ? -15.788 7.484 15.118 1.00 91.69 439 GLU A C 1
ATOM 3518 O O . GLU A 1 439 ? -15.152 8.443 14.678 1.00 91.69 439 GLU A O 1
ATOM 3523 N N . ILE A 1 440 ? -17.103 7.376 14.955 1.00 92.00 440 ILE A N 1
ATOM 3524 C CA . ILE A 1 440 ? -17.931 8.378 14.295 1.00 92.00 440 ILE A CA 1
ATOM 3525 C C . ILE A 1 440 ? -18.907 8.924 15.328 1.00 92.00 440 ILE A C 1
ATOM 3527 O O . ILE A 1 440 ? -19.718 8.190 15.890 1.00 92.00 440 ILE A O 1
ATOM 3531 N N . THR A 1 441 ? -18.835 10.229 15.580 1.00 93.25 441 THR A N 1
ATOM 3532 C CA . THR A 1 441 ? -19.752 10.905 16.501 1.00 93.25 441 THR A CA 1
ATOM 3533 C C . THR A 1 441 ? -20.878 11.568 15.724 1.00 93.25 441 THR A C 1
ATOM 3535 O O . THR A 1 441 ? -20.638 12.458 14.907 1.00 93.25 441 THR A O 1
ATOM 3538 N N . PHE A 1 442 ? -22.116 11.177 16.013 1.00 92.44 442 PHE A N 1
ATOM 3539 C CA . PHE A 1 442 ? -23.307 11.787 15.438 1.00 92.44 442 PHE A CA 1
ATOM 3540 C C . PHE A 1 442 ? -23.947 12.759 16.437 1.00 92.44 442 PHE A C 1
ATOM 3542 O O . PHE A 1 442 ? -24.272 12.350 17.553 1.00 92.44 442 PHE A O 1
ATOM 3549 N N . PRO A 1 443 ? -24.149 14.039 16.078 1.00 91.50 443 PRO A N 1
ATOM 3550 C CA . PRO A 1 443 ? -24.871 14.975 16.933 1.00 91.50 443 PRO A CA 1
ATOM 3551 C C . PRO A 1 443 ? -26.360 14.600 17.004 1.00 91.50 443 PRO A C 1
ATOM 3553 O O . PRO A 1 443 ? -26.980 14.325 15.978 1.00 91.50 443 PRO A O 1
ATOM 3556 N N . THR A 1 444 ? -26.930 14.615 18.211 1.00 93.19 444 THR A N 1
ATOM 3557 C CA . THR A 1 444 ? -28.340 14.277 18.488 1.00 93.19 444 THR A CA 1
ATOM 3558 C C . THR A 1 444 ? -28.967 15.264 19.482 1.00 93.19 444 THR A C 1
ATOM 3560 O O . THR A 1 444 ? -28.265 16.082 20.085 1.00 93.19 444 THR A O 1
ATOM 3563 N N . SER A 1 445 ? -30.279 15.168 19.724 1.00 93.88 445 SER A N 1
ATOM 3564 C CA . SER A 1 445 ? -31.009 16.033 20.663 1.00 93.88 445 SER A CA 1
ATOM 3565 C C . SER A 1 445 ? -30.583 15.895 22.128 1.00 93.88 445 SER A C 1
ATOM 3567 O O . SER A 1 445 ? -30.936 16.752 22.941 1.00 93.88 445 SER A O 1
ATOM 3569 N N . ILE A 1 446 ? -29.855 14.832 22.491 1.00 92.75 446 ILE A N 1
ATOM 3570 C CA . ILE A 1 446 ? -29.414 14.564 23.873 1.00 92.75 446 ILE A CA 1
ATOM 3571 C C . ILE A 1 446 ? -27.895 14.404 24.019 1.00 92.75 446 ILE A C 1
ATOM 3573 O O . ILE A 1 446 ? -27.439 13.988 25.079 1.00 92.75 446 ILE A O 1
ATOM 3577 N N . GLY A 1 447 ? -27.111 14.750 22.991 1.00 92.88 447 GLY A N 1
ATOM 3578 C CA . GLY A 1 447 ? -25.643 14.686 23.011 1.00 92.88 447 GLY A CA 1
ATOM 3579 C C . GLY A 1 447 ? -25.042 14.093 21.736 1.00 92.88 447 GLY A C 1
ATOM 3580 O O . GLY A 1 447 ? -25.751 13.851 20.761 1.00 92.88 447 GLY A O 1
ATOM 3581 N N . GLY A 1 448 ? -23.731 13.850 21.729 1.00 92.69 448 GLY A N 1
ATOM 3582 C CA . GLY A 1 448 ? -23.061 13.133 20.640 1.00 92.69 448 GLY A CA 1
ATOM 3583 C C . GLY A 1 448 ? -23.123 11.623 20.857 1.00 92.69 448 GLY A C 1
ATOM 3584 O O . GLY A 1 448 ? -22.577 11.140 21.845 1.00 92.69 448 GLY A O 1
ATOM 3585 N N . LEU A 1 449 ? -23.769 10.887 19.952 1.00 94.75 449 LEU A N 1
ATOM 3586 C CA . LEU A 1 449 ? -23.763 9.426 19.970 1.00 94.75 449 LEU A CA 1
ATOM 3587 C C . LEU A 1 449 ? -22.514 8.923 19.241 1.00 94.75 449 LEU A C 1
ATOM 3589 O O . LEU A 1 449 ? -22.350 9.188 18.049 1.00 94.75 449 LEU A O 1
ATOM 3593 N N . VAL A 1 450 ? -21.649 8.199 19.948 1.00 94.94 450 VAL A N 1
ATOM 3594 C CA . VAL A 1 450 ? -20.436 7.605 19.372 1.00 94.94 450 VAL A CA 1
ATOM 3595 C C . VAL A 1 450 ? -20.753 6.215 18.832 1.00 94.94 450 VAL A C 1
ATOM 3597 O O . VAL A 1 450 ? -21.266 5.351 19.550 1.00 94.94 450 VAL A O 1
ATOM 3600 N N . ILE A 1 451 ? -20.435 6.012 17.558 1.00 95.00 451 ILE A N 1
ATOM 3601 C CA . ILE A 1 451 ? -20.536 4.733 16.868 1.00 95.00 451 ILE A CA 1
ATOM 3602 C C . ILE A 1 451 ? -19.142 4.333 16.402 1.00 95.00 451 ILE A C 1
ATOM 3604 O O . ILE A 1 451 ? -18.514 5.036 15.612 1.00 95.00 451 ILE A O 1
ATOM 3608 N N . THR A 1 452 ? -18.677 3.186 16.873 1.00 93.56 452 THR A N 1
ATOM 3609 C CA . THR A 1 452 ? -17.409 2.591 16.468 1.00 93.56 452 THR A CA 1
ATOM 3610 C C . THR A 1 452 ? -17.657 1.690 15.266 1.00 93.56 452 THR A C 1
ATOM 3612 O O . THR A 1 452 ? -18.442 0.742 15.342 1.00 93.56 452 THR A O 1
ATOM 3615 N N . VAL A 1 453 ? -16.978 1.969 14.158 1.00 92.38 453 VAL A N 1
ATOM 3616 C CA . VAL A 1 453 ? -16.957 1.117 12.967 1.00 92.38 453 VAL A CA 1
ATOM 3617 C C . VAL A 1 453 ? -15.586 0.484 12.830 1.00 92.38 453 VAL A C 1
ATOM 3619 O O . VAL A 1 453 ? -14.567 1.151 12.997 1.00 92.38 453 VAL A O 1
ATOM 3622 N N . TYR A 1 454 ? -15.532 -0.816 12.570 1.00 89.00 454 TYR A N 1
ATOM 3623 C CA . TYR A 1 454 ? -14.255 -1.510 12.462 1.00 89.00 454 TYR A CA 1
ATOM 3624 C C . TYR A 1 454 ? -14.324 -2.692 11.510 1.00 89.00 454 TYR A C 1
ATOM 3626 O O . TYR A 1 454 ? -15.368 -3.308 11.289 1.00 89.00 454 TYR A O 1
ATOM 3634 N N . HIS A 1 455 ? -13.171 -3.002 10.937 1.00 81.94 455 HIS A N 1
ATOM 3635 C CA . HIS A 1 455 ? -13.017 -4.129 10.039 1.00 81.94 455 HIS A CA 1
ATOM 3636 C C . HIS A 1 455 ? -13.152 -5.473 10.781 1.00 81.94 455 HIS A C 1
ATOM 3638 O O . HIS A 1 455 ? -12.506 -5.693 11.808 1.00 81.94 455 HIS A O 1
ATOM 3644 N N . ASP A 1 456 ? -13.950 -6.399 10.237 1.00 70.31 456 ASP A N 1
ATOM 3645 C CA . ASP A 1 456 ? -14.010 -7.776 10.726 1.00 70.31 456 ASP A CA 1
ATOM 3646 C C . ASP A 1 456 ? -12.851 -8.616 10.173 1.00 70.31 456 ASP A C 1
ATOM 3648 O O . ASP A 1 456 ? -12.836 -9.012 9.007 1.00 70.31 456 ASP A O 1
ATOM 3652 N N . VAL A 1 457 ? -11.907 -8.963 11.048 1.00 66.12 457 VAL A N 1
ATOM 3653 C CA . VAL A 1 457 ? -10.742 -9.795 10.702 1.00 66.12 457 VAL A CA 1
ATOM 3654 C C . VAL A 1 457 ? -11.150 -11.200 10.218 1.00 66.12 457 VAL A C 1
ATOM 3656 O O . VAL A 1 457 ? -10.381 -11.858 9.519 1.00 66.12 457 VAL A O 1
ATOM 3659 N N . LYS A 1 458 ? -12.345 -11.690 10.581 1.00 68.44 458 LYS A N 1
ATOM 3660 C CA . LYS A 1 458 ? -12.850 -13.022 10.202 1.00 68.44 458 LYS A CA 1
ATOM 3661 C C . LYS A 1 458 ? -13.764 -12.998 8.979 1.00 68.44 458 LYS A C 1
ATOM 3663 O O . LYS A 1 458 ? -13.852 -14.013 8.292 1.00 68.44 458 LYS A O 1
ATOM 3668 N N . ASN A 1 459 ? -14.447 -11.886 8.714 1.00 73.69 459 ASN A N 1
ATOM 3669 C CA . ASN A 1 459 ? -15.358 -11.743 7.581 1.00 73.69 459 ASN A CA 1
ATOM 3670 C C . ASN A 1 459 ? -15.040 -10.479 6.784 1.00 73.69 459 ASN A C 1
ATOM 3672 O O . ASN A 1 459 ? -15.616 -9.416 7.003 1.00 73.69 459 ASN A O 1
ATOM 3676 N N . TYR A 1 460 ? -14.133 -10.624 5.821 1.00 73.62 460 TYR A N 1
ATOM 3677 C CA . TYR A 1 460 ? -13.554 -9.484 5.122 1.00 73.62 460 TYR A CA 1
ATOM 3678 C C . TYR A 1 460 ? -14.560 -8.628 4.353 1.00 73.62 460 TYR A C 1
ATOM 3680 O O . TYR A 1 460 ? -14.321 -7.443 4.144 1.00 73.62 460 TYR A O 1
ATOM 3688 N N . ASP A 1 461 ? -15.678 -9.219 3.939 1.00 81.12 461 ASP A N 1
ATOM 3689 C CA . ASP A 1 461 ? -16.722 -8.549 3.168 1.00 81.12 461 ASP A CA 1
ATOM 3690 C C . ASP A 1 461 ? -17.702 -7.752 4.059 1.00 81.12 461 ASP A C 1
ATOM 3692 O O . ASP A 1 461 ? -18.684 -7.203 3.553 1.00 81.12 461 ASP A O 1
ATOM 3696 N N . GLN A 1 462 ? -17.475 -7.684 5.377 1.00 85.56 462 GLN A N 1
ATOM 3697 C CA . GLN A 1 462 ? -18.328 -6.974 6.334 1.00 85.56 462 GLN A CA 1
ATOM 3698 C C . GLN A 1 462 ? -17.538 -5.974 7.188 1.00 85.56 462 GLN A C 1
ATOM 3700 O O . GLN A 1 462 ? -16.415 -6.228 7.628 1.00 85.56 462 GLN A O 1
ATOM 3705 N N . ILE A 1 463 ? -18.172 -4.837 7.463 1.00 90.38 463 ILE A N 1
ATOM 3706 C CA . ILE A 1 463 ? -17.756 -3.863 8.471 1.00 90.38 463 ILE A CA 1
ATOM 3707 C C . ILE A 1 463 ? -18.677 -4.016 9.674 1.00 90.38 463 ILE A C 1
ATOM 3709 O O . ILE A 1 463 ? -19.897 -4.062 9.522 1.00 90.38 463 ILE A O 1
ATOM 3713 N N . GLN A 1 464 ? -18.096 -4.097 10.866 1.00 92.44 464 GLN A N 1
ATOM 3714 C CA . GLN A 1 464 ? -18.837 -4.205 12.117 1.00 92.44 464 GLN A CA 1
ATOM 3715 C C . GLN A 1 464 ? -19.163 -2.813 12.649 1.00 92.44 464 GLN A C 1
ATOM 3717 O O . GLN A 1 464 ? -18.369 -1.878 12.519 1.00 92.44 464 GLN A O 1
ATOM 3722 N N . VAL A 1 465 ? -20.334 -2.691 13.265 1.00 94.75 465 VAL A N 1
ATOM 3723 C CA . VAL A 1 465 ? -20.857 -1.453 13.842 1.00 94.75 465 VAL A CA 1
ATOM 3724 C C . VAL A 1 465 ? -21.181 -1.710 15.306 1.00 94.75 465 VAL A C 1
ATOM 3726 O O . VAL A 1 465 ? -21.967 -2.597 15.634 1.00 94.75 465 VAL A O 1
ATOM 3729 N N . LYS A 1 466 ? -20.603 -0.904 16.195 1.00 94.25 466 LYS A N 1
ATOM 3730 C CA . LYS A 1 466 ? -20.842 -0.973 17.635 1.00 94.25 466 LYS A CA 1
ATOM 3731 C C . LYS A 1 466 ? -21.224 0.399 18.171 1.00 94.25 466 LYS A C 1
ATOM 3733 O O . LYS A 1 466 ? -20.533 1.383 17.939 1.00 94.25 466 LYS A O 1
ATOM 3738 N N . VAL A 1 467 ? -22.321 0.450 18.919 1.00 94.88 467 VAL A N 1
ATOM 3739 C CA . VAL A 1 467 ? -22.740 1.649 19.650 1.00 94.88 467 VAL A CA 1
ATOM 3740 C C . VAL A 1 467 ? -22.254 1.527 21.085 1.00 94.88 467 VAL A C 1
ATOM 3742 O O . VAL A 1 467 ? -22.549 0.535 21.750 1.00 94.88 467 VAL A O 1
ATOM 3745 N N . GLU A 1 468 ? -21.501 2.518 21.559 1.00 89.81 468 GLU A N 1
ATOM 3746 C CA . GLU A 1 468 ? -20.934 2.483 22.912 1.00 89.81 468 GLU A CA 1
ATOM 3747 C C . GLU A 1 468 ? -21.995 2.791 23.986 1.00 89.81 468 GLU A C 1
ATOM 3749 O O . GLU A 1 468 ? -22.060 2.106 25.006 1.00 89.81 468 GLU A O 1
ATOM 3754 N N . ASP A 1 469 ? -22.886 3.759 23.734 1.00 92.56 469 ASP A N 1
ATOM 3755 C CA . ASP A 1 469 ? -23.978 4.136 24.646 1.00 92.56 469 ASP A CA 1
ATOM 3756 C C . ASP A 1 469 ? -25.345 3.626 24.149 1.00 92.56 469 ASP A C 1
ATOM 3758 O O . ASP A 1 469 ? -26.116 4.313 23.469 1.00 92.56 469 ASP A O 1
ATOM 3762 N N . THR A 1 470 ? -25.652 2.373 24.491 1.00 92.81 470 THR A N 1
ATOM 3763 C CA . THR A 1 470 ? -26.922 1.715 24.124 1.00 92.81 470 THR A CA 1
ATOM 3764 C C . THR A 1 470 ? -28.144 2.291 24.853 1.00 92.81 470 THR A C 1
ATOM 3766 O O . THR A 1 470 ? -29.269 2.208 24.345 1.00 92.81 470 THR A O 1
ATOM 3769 N N . GLU A 1 471 ? -27.952 2.921 26.017 1.00 94.81 471 GLU A N 1
ATOM 3770 C CA . GLU A 1 471 ? -29.031 3.579 26.759 1.00 94.81 471 GLU A CA 1
ATOM 3771 C C . GLU A 1 471 ? -29.449 4.876 26.054 1.00 94.81 471 GLU A C 1
ATOM 3773 O O . GLU A 1 471 ? -30.644 5.135 25.868 1.00 94.81 471 GLU A O 1
ATOM 3778 N N . MET A 1 472 ? -28.474 5.674 25.611 1.00 95.25 472 MET A N 1
ATOM 3779 C CA . MET A 1 472 ? -28.705 6.861 24.792 1.00 95.25 472 MET A CA 1
ATOM 3780 C C . MET A 1 472 ? -29.405 6.498 23.481 1.00 95.25 472 MET A C 1
ATOM 3782 O O . MET A 1 472 ? -30.404 7.135 23.142 1.00 95.25 472 MET A O 1
ATOM 3786 N N . LEU A 1 473 ? -28.957 5.441 22.793 1.00 93.50 473 LEU A N 1
ATOM 3787 C CA . LEU A 1 473 ? -29.618 4.933 21.586 1.00 93.50 473 LEU A CA 1
ATOM 3788 C C . LEU A 1 473 ? -31.097 4.603 21.841 1.00 93.50 473 LEU A C 1
ATOM 3790 O O . LEU A 1 473 ? -31.968 5.062 21.105 1.00 93.50 473 LEU A O 1
ATOM 3794 N N . SER A 1 474 ? -31.397 3.883 22.926 1.00 93.50 474 SER A N 1
ATOM 3795 C CA . SER A 1 474 ? -32.775 3.517 23.284 1.00 93.50 474 SER A CA 1
ATOM 3796 C C . SER A 1 474 ? -33.654 4.752 23.540 1.00 93.50 474 SER A C 1
ATOM 3798 O O . SER A 1 474 ? -34.818 4.797 23.135 1.00 93.50 474 SER A O 1
ATOM 3800 N N . LYS A 1 475 ? -33.101 5.793 24.180 1.00 96.00 475 LYS A N 1
ATOM 3801 C CA . LYS A 1 475 ? -33.798 7.073 24.410 1.00 96.00 475 LYS A CA 1
ATOM 3802 C C . LYS A 1 475 ? -34.068 7.827 23.107 1.00 96.00 475 LYS A C 1
ATOM 3804 O O . LYS A 1 475 ? -35.136 8.422 22.974 1.00 96.00 475 LYS A O 1
ATOM 3809 N N . LEU A 1 476 ? -33.124 7.817 22.168 1.00 94.06 476 LEU A N 1
ATOM 3810 C CA . LEU A 1 476 ? -33.278 8.433 20.845 1.00 94.06 476 LEU A CA 1
ATOM 3811 C C . LEU A 1 476 ? -34.353 7.715 20.020 1.00 94.06 476 LEU A C 1
ATOM 3813 O O . LEU A 1 476 ? -35.252 8.364 19.485 1.00 94.06 476 LEU A O 1
ATOM 3817 N N . GLN A 1 477 ? -34.336 6.379 20.016 1.00 92.19 477 GLN A N 1
ATOM 3818 C CA . GLN A 1 477 ? -35.349 5.552 19.352 1.00 92.19 477 GLN A CA 1
ATOM 3819 C C . GLN A 1 477 ? -36.750 5.789 19.929 1.00 92.19 477 GLN A C 1
ATOM 3821 O O . GLN A 1 477 ? -37.705 5.967 19.176 1.00 92.19 477 GLN A O 1
ATOM 3826 N N . ALA A 1 478 ? -36.882 5.884 21.257 1.00 94.06 478 ALA A N 1
ATOM 3827 C CA . ALA A 1 478 ? -38.157 6.198 21.907 1.00 94.06 478 ALA A CA 1
ATOM 3828 C C . ALA A 1 478 ? -38.709 7.587 21.526 1.00 94.06 478 ALA A C 1
ATOM 3830 O O . ALA A 1 478 ? -39.920 7.803 21.573 1.00 94.06 478 ALA A O 1
ATOM 3831 N N . LYS A 1 479 ? -37.837 8.527 21.136 1.00 94.25 479 LYS A N 1
ATOM 3832 C CA . LYS A 1 479 ? -38.215 9.849 20.611 1.00 94.25 479 LYS A CA 1
ATOM 3833 C C . LYS A 1 479 ? -38.491 9.855 19.103 1.00 94.25 479 LYS A C 1
ATOM 3835 O O . LYS A 1 479 ? -38.959 10.873 18.598 1.00 94.25 479 LYS A O 1
ATOM 3840 N N . GLY A 1 480 ? -38.203 8.762 18.392 1.00 92.25 480 GLY A N 1
ATOM 3841 C CA . GLY A 1 480 ? -38.279 8.694 16.932 1.00 92.25 480 GLY A CA 1
ATOM 3842 C C . GLY A 1 480 ? -37.242 9.574 16.226 1.00 92.25 480 GLY A C 1
ATOM 3843 O O . GLY A 1 480 ? -37.510 10.065 15.131 1.00 92.25 480 GLY A O 1
ATOM 3844 N N . GLU A 1 481 ? -36.098 9.834 16.864 1.00 93.50 481 GLU A N 1
ATOM 3845 C CA . GLU A 1 481 ? -35.029 10.644 16.277 1.00 93.50 481 GLU A CA 1
ATOM 3846 C C . GLU A 1 481 ? -34.188 9.823 15.290 1.00 93.50 481 GLU A C 1
ATOM 3848 O O . GLU A 1 481 ? -33.715 8.742 15.635 1.00 93.50 481 GLU A O 1
ATOM 3853 N N . GLU A 1 482 ? -33.997 10.349 14.076 1.00 90.94 482 GLU A N 1
ATOM 3854 C CA . GLU A 1 482 ? -33.157 9.739 13.035 1.00 90.94 482 GLU A CA 1
ATOM 3855 C C . GLU A 1 482 ? -31.681 10.105 13.265 1.00 90.94 482 GLU A C 1
ATOM 3857 O O . GLU A 1 482 ? -31.305 11.283 13.266 1.00 90.94 482 GLU A O 1
ATOM 3862 N N . ILE A 1 483 ? -30.843 9.092 13.462 1.00 91.25 483 ILE A N 1
ATOM 3863 C CA . ILE A 1 483 ? -29.415 9.214 13.745 1.00 91.25 483 ILE A CA 1
ATOM 3864 C C . ILE A 1 483 ? -28.655 9.354 12.431 1.00 91.25 483 ILE A C 1
ATOM 3866 O O . ILE A 1 483 ? -28.807 8.564 11.505 1.00 91.25 483 ILE A O 1
ATOM 3870 N N . GLY A 1 484 ? -27.772 10.353 12.362 1.00 88.38 484 GLY A N 1
ATOM 3871 C CA . GLY A 1 484 ? -26.919 10.534 11.191 1.00 88.38 484 GLY A CA 1
ATOM 3872 C C . GLY A 1 484 ? -27.715 10.863 9.932 1.00 88.38 484 GLY A C 1
ATOM 3873 O O . GLY A 1 484 ? -27.438 10.326 8.866 1.00 88.38 484 GLY A O 1
ATOM 3874 N N . LYS A 1 485 ? -28.697 11.764 10.037 1.00 86.50 485 LYS A N 1
ATOM 3875 C CA . LYS A 1 485 ? -29.435 12.285 8.882 1.00 86.50 485 LYS A CA 1
ATOM 3876 C C . LYS A 1 485 ? -28.464 12.721 7.771 1.00 86.50 485 LYS A C 1
ATOM 3878 O O . LYS A 1 485 ? -27.554 13.514 8.011 1.00 86.50 485 LYS A O 1
ATOM 3883 N N . ASN A 1 486 ? -28.676 12.211 6.556 1.00 87.44 486 ASN A N 1
ATOM 3884 C CA . ASN A 1 486 ? -27.790 12.341 5.384 1.00 87.44 486 ASN A CA 1
ATOM 3885 C C . ASN A 1 486 ? -26.479 11.533 5.441 1.00 87.44 486 ASN A C 1
ATOM 3887 O O . ASN A 1 486 ? -25.575 11.787 4.646 1.00 87.44 486 ASN A O 1
ATOM 3891 N N . CYS A 1 487 ? -26.370 10.552 6.329 1.00 91.94 487 CYS A N 1
ATOM 3892 C CA . CYS A 1 487 ? -25.275 9.592 6.357 1.00 91.94 487 CYS A CA 1
ATOM 3893 C C . CYS A 1 487 ? -25.803 8.179 6.084 1.00 91.94 487 CYS A C 1
ATOM 3895 O O . CYS A 1 487 ? -26.909 7.823 6.487 1.00 91.94 487 CYS A O 1
ATOM 3897 N N . LEU A 1 488 ? -25.002 7.385 5.384 1.00 93.50 488 LEU A N 1
ATOM 3898 C CA . LEU A 1 488 ? -25.261 5.983 5.087 1.00 93.50 488 LEU A CA 1
ATOM 3899 C C . LEU A 1 488 ? -24.034 5.152 5.450 1.00 93.50 488 LEU A C 1
ATOM 3901 O O . LEU A 1 488 ? -22.909 5.631 5.324 1.00 93.50 488 LEU A O 1
ATOM 3905 N N . PHE A 1 489 ? -24.253 3.906 5.847 1.00 94.06 489 PHE A N 1
ATOM 3906 C CA . PHE A 1 489 ? -23.217 2.897 6.049 1.00 94.06 489 PHE A CA 1
ATOM 3907 C C . PHE A 1 489 ? -23.385 1.803 4.996 1.00 94.06 489 PHE A C 1
ATOM 3909 O O . PHE A 1 489 ? -24.381 1.082 5.002 1.00 94.06 489 PHE A O 1
ATOM 3916 N N . GLY A 1 490 ? -22.461 1.724 4.035 1.00 89.75 490 GLY A N 1
ATOM 3917 C CA . GLY A 1 490 ? -22.550 0.786 2.909 1.00 89.75 490 GLY A CA 1
ATOM 3918 C C . GLY A 1 490 ? -23.864 0.891 2.124 1.00 89.75 490 GLY A C 1
ATOM 3919 O O . GLY A 1 490 ? -24.400 -0.120 1.677 1.00 89.75 490 GLY A O 1
ATOM 3920 N N . GLY A 1 491 ? -24.422 2.100 2.007 1.00 90.62 491 GLY A N 1
ATOM 3921 C CA . GLY A 1 491 ? -25.723 2.363 1.380 1.00 90.62 491 GLY A CA 1
ATOM 3922 C C . GLY A 1 491 ? -26.953 2.154 2.279 1.00 90.62 491 GLY A C 1
ATOM 3923 O O . GLY A 1 491 ? -28.061 2.473 1.850 1.00 90.62 491 GLY A O 1
ATOM 3924 N N . MET A 1 492 ? -26.789 1.668 3.513 1.00 93.81 492 MET A N 1
ATOM 3925 C CA . MET A 1 492 ? -27.874 1.496 4.492 1.00 93.81 492 MET A CA 1
ATOM 3926 C C . MET A 1 492 ? -28.034 2.723 5.383 1.00 93.81 492 MET A C 1
ATOM 3928 O O . MET A 1 492 ? -27.081 3.476 5.597 1.00 93.81 492 MET A O 1
ATOM 3932 N N . LYS A 1 493 ? -29.227 2.900 5.959 1.00 93.69 493 LYS A N 1
ATOM 3933 C CA . LYS A 1 493 ? -29.418 3.857 7.056 1.00 93.69 493 LYS A CA 1
ATOM 3934 C C . LYS A 1 493 ? -28.585 3.447 8.273 1.00 93.69 493 LYS A C 1
ATOM 3936 O O . LYS A 1 493 ? -28.353 2.258 8.494 1.00 93.69 493 LYS A O 1
ATOM 3941 N N . ILE A 1 494 ? -28.165 4.425 9.072 1.00 93.94 494 ILE A N 1
ATOM 3942 C CA . ILE A 1 494 ? -27.311 4.180 10.242 1.00 93.94 494 ILE A CA 1
ATOM 3943 C C . ILE A 1 494 ? -28.010 3.256 11.245 1.00 93.94 494 ILE A C 1
ATOM 3945 O O . ILE A 1 494 ? -27.388 2.326 11.748 1.00 93.94 494 ILE A O 1
ATOM 3949 N N . GLU A 1 495 ? -29.308 3.446 11.484 1.00 91.88 495 GLU A N 1
ATOM 3950 C CA . GLU A 1 495 ? -30.087 2.618 12.410 1.00 91.88 495 GLU A CA 1
ATOM 3951 C C . GLU A 1 495 ? -30.156 1.160 11.957 1.00 91.88 495 GLU A C 1
ATOM 3953 O O . GLU A 1 495 ? -29.979 0.254 12.765 1.00 91.88 495 GLU A O 1
ATOM 3958 N N . GLU A 1 496 ? -30.339 0.928 10.656 1.00 94.00 496 GLU A N 1
ATOM 3959 C CA . GLU A 1 496 ? -30.387 -0.418 10.086 1.00 94.00 496 GLU A CA 1
ATOM 3960 C C . GLU A 1 496 ? -29.038 -1.138 10.229 1.00 94.00 496 GLU A C 1
ATOM 3962 O O . GLU A 1 496 ? -28.992 -2.312 10.600 1.00 94.00 496 GLU A O 1
ATOM 3967 N N . ALA A 1 497 ? -27.931 -0.439 9.972 1.00 94.69 497 ALA A N 1
ATOM 3968 C CA . ALA A 1 497 ? -26.593 -0.996 10.151 1.00 94.69 497 ALA A CA 1
ATOM 3969 C C . ALA A 1 497 ? -26.292 -1.292 11.633 1.00 94.69 497 ALA A C 1
ATOM 3971 O O . ALA A 1 497 ? -25.695 -2.321 11.947 1.00 94.69 497 ALA A O 1
ATOM 3972 N N . VAL A 1 498 ? -26.747 -0.429 12.550 1.00 94.19 498 VAL A N 1
ATOM 3973 C CA . VAL A 1 498 ? -26.641 -0.641 14.003 1.00 94.19 498 VAL A CA 1
ATOM 3974 C C . VAL A 1 498 ? -27.445 -1.863 14.450 1.00 94.19 498 VAL A C 1
ATOM 3976 O O . VAL A 1 498 ? -26.915 -2.697 15.179 1.00 94.19 498 VAL A O 1
ATOM 3979 N N . GLU A 1 499 ? -28.691 -2.015 1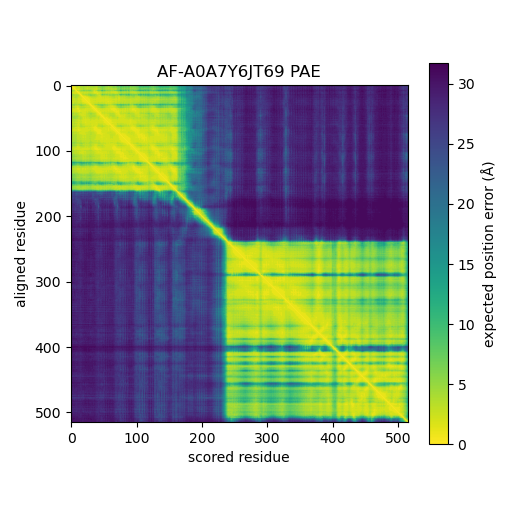3.996 1.00 92.44 499 GLU A N 1
ATOM 3980 C CA . GLU A 1 499 ? -29.546 -3.167 14.327 1.00 92.44 499 GLU A CA 1
ATOM 3981 C C . GLU A 1 499 ? -28.954 -4.494 13.838 1.00 92.44 499 GLU A C 1
ATOM 3983 O O . GLU A 1 499 ? -29.049 -5.516 14.520 1.00 92.44 499 GLU A O 1
ATOM 3988 N N . ARG A 1 500 ? -28.313 -4.479 12.665 1.00 93.50 500 ARG A N 1
ATOM 3989 C CA . ARG A 1 500 ? -27.615 -5.640 12.095 1.00 93.50 500 ARG A CA 1
ATOM 3990 C C . ARG A 1 500 ? -26.244 -5.892 12.729 1.00 93.50 500 ARG A C 1
ATOM 3992 O O . ARG A 1 500 ? -25.682 -6.965 12.521 1.00 93.50 500 ARG A O 1
ATOM 3999 N N . GLY A 1 501 ? -25.705 -4.921 13.469 1.00 92.69 501 GLY A N 1
ATOM 4000 C CA . GLY A 1 501 ? -24.343 -4.939 14.007 1.00 92.69 501 GLY A CA 1
ATOM 4001 C C . GLY A 1 501 ? -23.251 -4.755 12.949 1.00 92.69 501 GLY A C 1
ATOM 4002 O O . GLY A 1 501 ? -22.080 -4.974 13.241 1.00 92.69 501 GLY A O 1
ATOM 4003 N N . GLY A 1 502 ? -23.600 -4.364 11.722 1.00 93.12 502 GLY A N 1
ATOM 4004 C CA . GLY A 1 502 ? -22.654 -4.262 10.617 1.00 93.12 502 GLY A CA 1
ATOM 4005 C C . GLY A 1 502 ? -23.293 -3.968 9.262 1.00 93.12 502 GLY A C 1
ATOM 4006 O O . GLY A 1 502 ? -24.517 -3.924 9.122 1.00 93.12 502 GLY A O 1
ATOM 4007 N N . PHE A 1 503 ? -22.449 -3.779 8.248 1.00 92.69 503 PHE A N 1
ATOM 4008 C CA . PHE A 1 503 ? -22.848 -3.566 6.856 1.00 92.69 503 PHE A CA 1
ATOM 4009 C C . PHE A 1 503 ? -21.835 -4.172 5.864 1.00 92.69 503 PHE A C 1
ATOM 4011 O O . PHE A 1 503 ? -20.652 -4.305 6.187 1.00 92.69 503 PHE A O 1
ATOM 4018 N N . PRO A 1 504 ? -22.259 -4.517 4.633 1.00 88.62 504 PRO A N 1
ATOM 4019 C CA . PRO A 1 504 ? -21.368 -4.992 3.590 1.00 88.62 504 PRO A CA 1
ATOM 4020 C C . PRO A 1 504 ? -20.370 -3.921 3.177 1.00 88.62 504 PRO A C 1
ATOM 4022 O O . PRO A 1 504 ? -20.728 -2.789 2.837 1.00 88.62 504 PRO A O 1
ATOM 4025 N N . ARG A 1 505 ? -19.110 -4.323 3.136 1.00 85.62 505 ARG A N 1
ATOM 4026 C CA . ARG A 1 505 ? -18.029 -3.523 2.586 1.00 85.62 505 ARG A CA 1
ATOM 4027 C C . ARG A 1 505 ? -18.252 -3.294 1.089 1.00 85.62 505 ARG A C 1
ATOM 4029 O O . ARG A 1 505 ? -18.504 -4.233 0.338 1.00 85.62 505 ARG A O 1
ATOM 4036 N N . SER A 1 506 ? -18.156 -2.038 0.658 1.00 80.81 506 SER A N 1
ATOM 4037 C CA . SER A 1 506 ? -18.384 -1.620 -0.742 1.00 80.81 506 SER A CA 1
ATOM 4038 C C . SER A 1 506 ? -17.353 -0.608 -1.264 1.00 80.81 506 SER A C 1
ATOM 4040 O O . SER A 1 506 ? -17.433 -0.156 -2.415 1.00 80.81 506 SER A O 1
ATOM 4042 N N . GLY A 1 507 ? -16.392 -0.249 -0.413 1.00 75.00 507 GLY A N 1
ATOM 4043 C CA . GLY A 1 507 ? -15.232 0.560 -0.752 1.00 75.00 507 GLY A CA 1
ATOM 4044 C C . GLY A 1 507 ? -14.015 -0.254 -1.199 1.00 75.00 507 GLY A C 1
ATOM 4045 O O . GLY A 1 507 ? -14.124 -1.453 -1.452 1.00 75.00 507 GLY A O 1
ATOM 4046 N N . PHE A 1 508 ? -12.873 0.414 -1.349 1.00 71.31 508 PHE A N 1
ATOM 4047 C CA . PHE A 1 508 ? -11.631 -0.159 -1.891 1.00 71.31 508 PHE A CA 1
ATOM 4048 C C . PHE A 1 508 ? -10.419 -0.001 -0.962 1.00 71.31 508 PHE A C 1
ATOM 4050 O O . PHE A 1 508 ? -9.282 -0.128 -1.414 1.00 71.31 508 PHE A O 1
ATOM 4057 N N . LEU A 1 509 ? -10.621 0.257 0.336 1.00 65.06 509 LEU A N 1
ATOM 4058 C CA . LEU A 1 509 ? -9.498 0.361 1.274 1.00 65.06 509 LEU A CA 1
ATOM 4059 C C . LEU A 1 509 ? -8.813 -0.984 1.523 1.00 65.06 509 LEU A C 1
ATOM 4061 O O . LEU A 1 509 ? -7.714 -1.027 2.054 1.00 65.06 509 LEU A O 1
ATOM 4065 N N . SER A 1 510 ? -9.448 -2.093 1.168 1.00 57.94 510 SER A N 1
ATOM 4066 C CA . SER A 1 510 ? -9.150 -3.381 1.767 1.00 57.94 510 SER A CA 1
ATOM 4067 C C . SER A 1 510 ? -8.962 -4.489 0.712 1.00 57.94 510 SER A C 1
ATOM 4069 O O . SER A 1 510 ? -9.785 -4.711 -0.176 1.00 57.94 510 SER A O 1
ATOM 4071 N N . GLU A 1 511 ? -7.831 -5.195 0.803 1.00 55.38 511 GLU A N 1
ATOM 4072 C CA . GLU A 1 511 ? -7.479 -6.375 0.015 1.00 55.38 511 GLU A CA 1
ATOM 4073 C C . GLU A 1 511 ? -8.356 -7.592 0.335 1.00 55.38 511 GLU A C 1
ATOM 4075 O O . GLU A 1 511 ? -8.156 -8.291 1.333 1.00 55.38 511 GLU A O 1
ATOM 4080 N N . LYS A 1 512 ? -9.275 -7.950 -0.564 1.00 43.06 512 LYS A N 1
ATOM 4081 C CA . LYS A 1 512 ? -9.837 -9.301 -0.536 1.00 43.06 512 LYS A CA 1
ATOM 4082 C C . LYS A 1 512 ? -8.678 -10.278 -0.765 1.00 43.06 512 LYS A C 1
ATOM 4084 O O . LYS A 1 512 ? -8.161 -10.355 -1.878 1.00 43.06 512 LYS A O 1
ATOM 4089 N N . LYS A 1 513 ? -8.233 -10.991 0.280 1.00 37.25 513 LYS A N 1
ATOM 4090 C CA . LYS A 1 513 ? -7.324 -12.134 0.115 1.00 37.25 513 LYS A CA 1
ATOM 4091 C C . LYS A 1 513 ? -7.997 -13.074 -0.880 1.00 37.25 513 LYS A C 1
ATOM 4093 O O . LYS A 1 513 ? -9.077 -13.589 -0.593 1.00 37.25 513 LYS A O 1
ATOM 4098 N N . GLY A 1 514 ? -7.411 -13.193 -2.068 1.00 33.88 514 GLY A N 1
ATOM 4099 C CA . GLY A 1 514 ? -7.900 -14.085 -3.109 1.00 33.88 514 GLY A CA 1
ATOM 4100 C C . GLY A 1 514 ? -8.012 -15.495 -2.545 1.00 33.88 514 GLY A C 1
ATOM 4101 O O . GLY A 1 514 ? -7.054 -16.008 -1.969 1.00 33.88 514 GLY A O 1
ATOM 4102 N N . SER A 1 515 ? -9.218 -16.043 -2.650 1.00 27.11 515 SER A N 1
ATOM 4103 C CA . SER A 1 515 ? -9.570 -17.441 -2.397 1.00 27.11 515 SER A CA 1
ATOM 4104 C C . SER A 1 515 ? -8.894 -18.387 -3.373 1.00 27.11 515 SER A C 1
ATOM 4106 O O . SER A 1 515 ? -8.893 -18.019 -4.572 1.00 27.11 515 SER A O 1
#